Protein AF-A0A8J7XTF3-F1 (afdb_monomer_lite)

Sequence (438 aa):
MGKCSYTAWHELKCPEPTWKGSEEYCIFHDPSLEKDIELFKQKLIEKLSKKDYEFRGYYFPKEVDFSYRGFEEDANFSEATFQNAEFEGATFQNANFNRATFQDANFSEATFQNASFSRATFQDAKFWKATFKNARFGEATFQNASFSRATFQEYATFWKATFQEYASFSRATFQEYANFSEATFQNAEFEGATFQNAEFEGATFQDANFNRATFQDANFMKATFQDANFEGATFQKYTYFWKATFQDANFNRATFQDADFMKATFQDADFMKATFQDANFNRATFQDADFREAVTERNLEFTPNQINKLDLRYAQFLFKGHITTDLTEARFHRADLENVAFTDCMWPEKIYEEIHMDDEGLTFKELETIYRNLKQSMQRHGDYSKAGDFYYREIECRKKAMREKRFSLNWFKSFGHSLLKYTCGYGENLKELLFHLF

Radius of gyration: 33.87 Å; chains: 1; bounding box: 78×68×103 Å

Structure (mmCIF, N/CA/C/O backbone):
data_AF-A0A8J7XTF3-F1
#
_entry.id   AF-A0A8J7XTF3-F1
#
loop_
_atom_site.group_PDB
_atom_site.id
_atom_site.type_symbol
_atom_site.label_atom_id
_atom_site.label_alt_id
_atom_site.label_comp_id
_atom_site.label_asym_id
_atom_site.label_entity_id
_atom_site.label_seq_id
_atom_site.pdbx_PDB_ins_code
_atom_site.Cartn_x
_atom_site.Cartn_y
_atom_site.Cartn_z
_atom_site.occupancy
_atom_site.B_iso_or_equiv
_atom_site.auth_seq_id
_atom_site.auth_comp_id
_atom_site.auth_asym_id
_atom_site.auth_atom_id
_atom_site.pdbx_PDB_model_num
ATOM 1 N N . MET A 1 1 ? -16.968 4.050 48.714 1.00 73.31 1 MET A N 1
ATOM 2 C CA . MET A 1 1 ? -16.475 4.104 47.324 1.00 73.31 1 MET A CA 1
ATOM 3 C C . MET A 1 1 ? -16.155 5.553 47.014 1.00 73.31 1 MET A C 1
ATOM 5 O O . MET A 1 1 ? -16.968 6.410 47.352 1.00 73.31 1 MET A O 1
ATOM 9 N N . GLY A 1 2 ? -14.953 5.818 46.502 1.00 86.38 2 GLY A N 1
ATOM 10 C CA . GLY A 1 2 ? -14.508 7.152 46.092 1.00 86.38 2 GLY A CA 1
ATOM 11 C C . GLY A 1 2 ? -15.029 7.514 44.700 1.00 86.38 2 GLY A C 1
ATOM 12 O O . GLY A 1 2 ? -15.904 6.829 44.169 1.00 86.38 2 GLY A O 1
ATOM 13 N N . LYS A 1 3 ? -14.482 8.574 44.094 1.00 88.69 3 LYS A N 1
ATOM 14 C CA . LYS A 1 3 ? -14.683 8.887 42.668 1.00 88.69 3 LYS A CA 1
ATOM 15 C C . LYS A 1 3 ? -13.530 8.318 41.853 1.00 88.69 3 LYS A C 1
ATOM 17 O O . LYS A 1 3 ? -12.399 8.368 42.322 1.00 88.69 3 LYS A O 1
ATOM 22 N N . CYS A 1 4 ? -13.818 7.824 40.654 1.00 91.75 4 CYS A N 1
ATOM 23 C CA . CYS A 1 4 ? -12.784 7.349 39.746 1.00 91.75 4 CYS A CA 1
ATOM 24 C C . CYS A 1 4 ? -11.791 8.466 39.372 1.00 91.75 4 CYS A C 1
ATOM 26 O O . CYS A 1 4 ? -12.189 9.581 39.028 1.00 91.75 4 CYS A O 1
ATOM 28 N N . SER A 1 5 ? -10.499 8.141 39.425 1.00 89.56 5 SER A N 1
ATOM 29 C CA . SER A 1 5 ? -9.380 9.036 39.123 1.00 89.56 5 SER A CA 1
ATOM 30 C C . SER A 1 5 ? -9.046 9.139 37.633 1.00 89.56 5 SER A C 1
ATOM 32 O O . SER A 1 5 ? -8.221 9.975 37.273 1.00 89.56 5 SER A O 1
ATOM 34 N N . TYR A 1 6 ? -9.670 8.337 36.757 1.00 90.06 6 TYR A N 1
ATOM 35 C CA . TYR A 1 6 ? -9.429 8.417 35.315 1.00 90.06 6 TYR A CA 1
ATOM 36 C C . TYR A 1 6 ? -9.775 9.809 34.770 1.00 90.06 6 TYR A C 1
ATOM 38 O O . TYR A 1 6 ? -10.885 10.324 34.961 1.00 90.06 6 TYR A O 1
ATOM 46 N N . THR A 1 7 ? -8.809 10.386 34.058 1.00 84.88 7 THR A N 1
ATOM 47 C CA . THR A 1 7 ? -8.912 11.652 33.334 1.00 84.88 7 THR A CA 1
ATOM 48 C C . THR A 1 7 ? -8.526 11.424 31.883 1.00 84.88 7 THR A C 1
ATOM 50 O O . THR A 1 7 ? -7.383 11.069 31.600 1.00 84.88 7 THR A O 1
ATOM 53 N N . ALA A 1 8 ? -9.465 11.664 30.970 1.00 78.44 8 ALA A N 1
ATOM 54 C CA . ALA A 1 8 ? -9.191 11.619 29.536 1.00 78.44 8 ALA A CA 1
ATOM 55 C C . ALA A 1 8 ? -8.220 12.737 29.112 1.00 78.44 8 ALA A C 1
ATOM 57 O O . ALA A 1 8 ? -8.025 13.709 29.848 1.00 78.44 8 ALA A O 1
ATOM 58 N N . TRP A 1 9 ? -7.712 12.683 27.876 1.00 63.56 9 TRP A N 1
ATOM 59 C CA . TRP A 1 9 ? -6.817 13.699 27.286 1.00 63.56 9 TRP A CA 1
ATOM 60 C C . TRP A 1 9 ? -7.361 15.151 27.241 1.00 63.56 9 TRP A C 1
ATOM 62 O O . TRP A 1 9 ? -6.646 16.064 26.836 1.00 63.56 9 TRP A O 1
ATOM 72 N N . HIS A 1 10 ? -8.598 15.386 27.693 1.00 62.75 10 HIS A N 1
ATOM 73 C CA . HIS A 1 10 ? -9.236 16.701 27.843 1.00 62.75 10 HIS A CA 1
ATOM 74 C C . HIS A 1 10 ? -9.825 16.938 29.252 1.00 62.75 10 HIS A C 1
ATOM 76 O O . HIS A 1 10 ? -10.819 17.642 29.398 1.00 62.75 10 HIS A O 1
ATOM 82 N N . GLU A 1 11 ? -9.244 16.316 30.284 1.00 65.62 11 GLU A N 1
ATOM 83 C CA . GLU A 1 11 ? -9.557 16.518 31.716 1.00 65.62 11 GLU A CA 1
ATOM 84 C C . GLU A 1 11 ? -11.001 16.199 32.158 1.00 65.62 11 GLU A C 1
ATOM 86 O O . GLU A 1 11 ? -11.397 16.484 33.292 1.00 65.62 11 GLU A O 1
ATOM 91 N N . LEU A 1 12 ? -11.795 15.538 31.313 1.00 75.56 12 LEU A N 1
ATOM 92 C CA . LEU A 1 12 ? -13.081 14.978 31.725 1.00 75.56 12 LEU A CA 1
ATOM 93 C C . LEU A 1 12 ? -12.839 13.848 32.729 1.00 75.56 12 LEU A C 1
ATOM 95 O O . LEU A 1 12 ? -12.265 12.811 32.389 1.00 75.56 12 LEU A O 1
ATOM 99 N N . LYS A 1 13 ? -13.283 14.068 33.969 1.00 83.62 13 LYS A N 1
ATOM 100 C CA . LYS A 1 13 ? -13.243 13.062 35.032 1.00 83.62 13 LYS A CA 1
ATOM 101 C C . LYS A 1 13 ? -14.378 12.067 34.863 1.00 83.62 13 LYS A C 1
ATOM 103 O O . LYS A 1 13 ? -15.524 12.460 34.636 1.00 83.62 13 LYS A O 1
ATOM 108 N N . CYS A 1 14 ? -14.063 10.791 35.043 1.00 88.25 14 CYS A N 1
ATOM 109 C CA . CYS A 1 14 ? -15.067 9.740 35.088 1.00 88.25 14 CYS A CA 1
ATOM 110 C C . CYS A 1 14 ? -16.080 10.006 36.228 1.00 88.25 14 CYS A C 1
ATOM 112 O O . CYS A 1 14 ? -15.668 10.233 37.371 1.00 88.25 14 CYS A O 1
ATOM 114 N N . PRO A 1 15 ? -17.400 10.000 35.954 1.00 87.19 15 PRO A N 1
ATOM 115 C CA . PRO A 1 15 ? -18.416 10.241 36.978 1.00 87.19 15 PRO A CA 1
ATOM 116 C C . PRO A 1 15 ? -18.671 9.013 37.865 1.00 87.19 15 PRO A C 1
ATOM 118 O O . PRO A 1 15 ? -19.318 9.139 38.906 1.00 87.19 15 PRO A O 1
ATOM 121 N N . GLU A 1 16 ? -18.181 7.839 37.461 1.00 89.88 16 GLU A N 1
ATOM 122 C CA . GLU A 1 16 ? -18.457 6.575 38.134 1.00 89.88 16 GLU A CA 1
ATOM 123 C C . GLU A 1 16 ? -17.754 6.480 39.498 1.00 89.88 16 GLU A C 1
ATOM 125 O O . GLU A 1 16 ? -16.602 6.912 39.658 1.00 89.88 16 GLU A O 1
ATOM 130 N N . PRO A 1 17 ? -18.417 5.877 40.500 1.00 92.00 17 PRO A N 1
ATOM 131 C CA . PRO A 1 17 ? -17.772 5.567 41.762 1.00 92.00 17 PRO A CA 1
ATOM 132 C C . PRO A 1 17 ? -16.698 4.492 41.570 1.00 92.00 17 PRO A C 1
ATOM 134 O O . PRO A 1 17 ? -16.778 3.643 40.675 1.00 92.00 17 PRO A O 1
ATOM 137 N N . THR A 1 18 ? -15.710 4.491 42.461 1.00 94.00 18 THR A N 1
ATOM 138 C CA . THR A 1 18 ? -14.731 3.404 42.519 1.00 94.00 18 THR A CA 1
ATOM 139 C C . THR A 1 18 ? -15.409 2.081 42.886 1.00 94.00 18 THR A C 1
ATOM 141 O O . THR A 1 18 ? -16.500 2.073 43.463 1.00 94.00 18 THR A O 1
ATOM 144 N N . TRP A 1 19 ? -14.803 0.947 42.540 1.00 92.62 19 TRP A N 1
ATOM 145 C CA . TRP A 1 19 ? -15.372 -0.376 42.832 1.00 92.62 19 TRP A CA 1
ATOM 146 C C . TRP A 1 19 ? -14.698 -1.024 44.050 1.00 92.62 19 TRP A C 1
ATOM 148 O O . TRP A 1 19 ? -13.741 -0.497 44.600 1.00 92.62 19 TRP A O 1
ATOM 158 N N . LYS A 1 20 ? -15.221 -2.153 44.545 1.00 90.38 20 LYS A N 1
ATOM 159 C CA . LYS A 1 20 ? -14.767 -2.734 45.825 1.00 90.38 20 LYS A CA 1
ATOM 160 C C . LYS A 1 20 ? -13.274 -3.108 45.834 1.00 90.38 20 LYS A C 1
ATOM 162 O O . LYS A 1 20 ? -12.668 -3.059 46.897 1.00 90.38 20 LYS A O 1
ATOM 167 N N . GLY A 1 21 ? -12.709 -3.479 44.686 1.00 88.12 21 GLY A N 1
ATOM 168 C CA . GLY A 1 21 ? -11.302 -3.862 44.553 1.00 88.12 21 GLY A CA 1
ATOM 169 C C . GLY A 1 21 ? -10.349 -2.726 44.181 1.00 88.12 21 GLY A C 1
ATOM 170 O O . GLY A 1 21 ? -9.167 -2.995 44.015 1.00 88.12 21 GLY A O 1
ATOM 171 N N . SER A 1 22 ? -10.819 -1.477 44.071 1.00 91.25 22 SER A N 1
ATOM 172 C CA . SER A 1 22 ? -9.952 -0.327 43.787 1.00 91.25 22 SER A CA 1
ATOM 173 C C . SER A 1 22 ? -10.441 0.940 44.481 1.00 91.25 22 SER A C 1
ATOM 175 O O . SER A 1 22 ? -11.605 1.326 44.381 1.00 91.25 22 SER A O 1
ATOM 177 N N . GLU A 1 23 ? -9.540 1.628 45.180 1.00 91.12 23 GLU A N 1
ATOM 178 C CA . GLU A 1 23 ? -9.819 2.948 45.760 1.00 91.12 23 GLU A CA 1
ATOM 179 C C . GLU A 1 23 ? -9.608 4.092 44.759 1.00 91.12 23 GLU A C 1
ATOM 181 O O . GLU A 1 23 ? -9.991 5.226 45.042 1.00 91.12 23 GLU A O 1
ATOM 186 N N . GLU A 1 24 ? -9.041 3.796 43.587 1.00 93.00 24 GLU A N 1
ATOM 187 C CA . GLU A 1 24 ? -8.638 4.789 42.591 1.00 93.00 24 GLU A CA 1
ATOM 188 C C . GLU A 1 24 ? -9.520 4.750 41.336 1.00 93.00 24 GLU A C 1
ATOM 190 O O . GLU A 1 24 ? -9.915 5.795 40.821 1.00 93.00 24 GLU A O 1
ATOM 195 N N . TYR A 1 25 ? -9.899 3.566 40.853 1.00 94.62 25 TYR A N 1
ATOM 196 C CA . TYR A 1 25 ? -10.612 3.415 39.582 1.00 94.62 25 TYR A CA 1
ATOM 197 C C . TYR A 1 25 ? -12.029 2.863 39.764 1.00 94.62 25 TYR A C 1
ATOM 199 O O . TYR A 1 25 ? -12.331 2.158 40.729 1.00 94.62 25 TYR A O 1
ATOM 207 N N . CYS A 1 26 ? -12.934 3.191 38.835 1.00 94.94 26 CYS A N 1
ATOM 208 C CA . CYS A 1 26 ? -14.165 2.420 38.658 1.00 94.94 26 CYS A CA 1
ATOM 209 C C . CYS A 1 26 ? -13.839 1.103 37.939 1.00 94.94 26 CYS A C 1
ATOM 211 O O . CYS A 1 26 ? -12.748 0.940 37.398 1.00 94.94 26 CYS A O 1
ATOM 213 N N . ILE A 1 27 ? -14.790 0.166 37.905 1.00 95.69 27 ILE A N 1
ATOM 214 C CA . ILE A 1 27 ? -14.543 -1.167 37.330 1.00 95.69 27 ILE A CA 1
ATOM 215 C C . ILE A 1 27 ? -14.106 -1.124 35.853 1.00 95.69 27 ILE A C 1
ATOM 217 O O . ILE A 1 27 ? -13.386 -2.007 35.402 1.00 95.69 27 ILE A O 1
ATOM 221 N N . PHE A 1 28 ? -14.513 -0.093 35.105 1.00 95.56 28 PHE A N 1
ATOM 222 C CA . PHE A 1 28 ? -14.189 0.053 33.686 1.00 95.56 28 PHE A CA 1
ATOM 223 C C . PHE A 1 28 ? -12.794 0.631 33.426 1.00 95.56 28 PHE A C 1
ATOM 225 O O . PHE A 1 28 ? -12.149 0.254 32.453 1.00 95.56 28 PHE A O 1
ATOM 232 N N . HIS A 1 29 ? -12.324 1.530 34.292 1.00 95.81 29 HIS A N 1
ATOM 233 C CA . HIS A 1 29 ? -11.038 2.220 34.144 1.00 95.81 29 HIS A CA 1
ATOM 234 C C . HIS A 1 29 ? -9.892 1.542 34.895 1.00 95.81 29 HIS A C 1
ATOM 236 O O . HIS A 1 29 ? -8.767 2.022 34.830 1.00 95.81 29 HIS A O 1
ATOM 242 N N . ASP A 1 30 ? -10.167 0.452 35.609 1.00 94.56 30 ASP A N 1
ATOM 243 C CA . ASP A 1 30 ? -9.150 -0.285 36.350 1.00 94.56 30 ASP A CA 1
ATOM 244 C C . ASP A 1 30 ? -8.276 -1.143 35.405 1.00 94.56 30 ASP A C 1
ATOM 246 O O . ASP A 1 30 ? -8.800 -2.067 34.756 1.00 94.56 30 ASP A O 1
ATOM 250 N N . PRO A 1 31 ? -6.956 -0.875 35.322 1.00 92.44 31 PRO A N 1
ATOM 251 C CA . PRO A 1 31 ? -6.030 -1.650 34.499 1.00 92.44 31 PRO A CA 1
ATOM 252 C C . PRO A 1 31 ? -5.643 -3.001 35.122 1.00 92.44 31 PRO A C 1
ATOM 254 O O . PRO A 1 31 ? -4.958 -3.790 34.472 1.00 92.44 31 PRO A O 1
ATOM 257 N N . SER A 1 32 ? -6.043 -3.284 36.367 1.00 89.75 32 SER A N 1
ATOM 258 C CA . SER A 1 32 ? -5.694 -4.521 37.066 1.00 89.75 32 SER A CA 1
ATOM 259 C C . SER A 1 32 ? -6.184 -5.770 36.327 1.00 89.75 32 SER A C 1
ATOM 261 O O . SER A 1 32 ? -7.345 -5.864 35.914 1.00 89.75 32 SER A O 1
ATOM 263 N N . LEU A 1 33 ? -5.304 -6.773 36.238 1.00 82.31 33 LEU A N 1
ATOM 264 C CA . LEU A 1 33 ? -5.635 -8.110 35.732 1.00 82.31 33 LEU A CA 1
ATOM 265 C C . LEU A 1 33 ? -6.562 -8.886 36.685 1.00 82.31 33 LEU A C 1
ATOM 267 O O . LEU A 1 33 ? -7.198 -9.845 36.260 1.00 82.31 33 LEU A O 1
ATOM 271 N N . GLU A 1 34 ? -6.656 -8.472 37.951 1.00 82.06 34 GLU A N 1
ATOM 272 C CA . GLU A 1 34 ? -7.465 -9.123 38.992 1.00 82.06 34 GLU A CA 1
ATOM 273 C C . GLU A 1 34 ? -8.835 -8.456 39.197 1.00 82.06 34 GLU A C 1
ATOM 275 O O . GLU A 1 34 ? -9.538 -8.752 40.167 1.00 82.06 34 GLU A O 1
ATOM 280 N N . LYS A 1 35 ? -9.236 -7.528 38.315 1.00 90.69 35 LYS A N 1
ATOM 281 C CA . LYS A 1 35 ? -10.550 -6.886 38.434 1.00 90.69 35 LYS A CA 1
ATOM 282 C C . LYS A 1 35 ? -11.689 -7.897 38.313 1.00 90.69 35 LYS A C 1
ATOM 284 O O . LYS A 1 35 ? -11.574 -8.914 37.635 1.00 90.69 35 LYS A O 1
ATOM 289 N N . ASP A 1 36 ? -12.819 -7.585 38.939 1.00 93.19 36 ASP A N 1
ATOM 290 C CA . ASP A 1 36 ? -14.013 -8.432 38.906 1.00 93.19 36 ASP A CA 1
ATOM 291 C C . ASP A 1 36 ? -14.625 -8.476 37.491 1.00 93.19 36 ASP A C 1
ATOM 293 O O . ASP A 1 36 ? -15.364 -7.579 37.074 1.00 93.19 36 ASP A O 1
ATOM 297 N N . ILE A 1 37 ? -14.273 -9.523 36.736 1.00 92.12 37 ILE A N 1
ATOM 298 C CA . ILE A 1 37 ? -14.680 -9.718 35.338 1.00 92.12 37 ILE A CA 1
ATOM 299 C C . ILE A 1 37 ? -16.198 -9.889 35.221 1.00 92.12 37 ILE A C 1
ATOM 301 O O . ILE A 1 37 ? -16.796 -9.365 34.281 1.00 92.12 37 ILE A O 1
ATOM 305 N N . GLU A 1 38 ? -16.836 -10.578 36.167 1.00 93.19 38 GLU A N 1
ATOM 306 C CA . GLU A 1 38 ? -18.283 -10.809 36.131 1.00 93.19 38 GLU A CA 1
ATOM 307 C C . GLU A 1 38 ? -19.045 -9.507 36.386 1.00 93.19 38 GLU A C 1
ATOM 309 O O . GLU A 1 38 ? -19.972 -9.174 35.643 1.00 93.19 38 GLU A O 1
ATOM 314 N N . LEU A 1 39 ? -18.593 -8.700 37.353 1.00 93.94 39 LEU A N 1
ATOM 315 C CA . LEU A 1 39 ? -19.140 -7.363 37.574 1.00 93.94 39 LEU A CA 1
ATOM 316 C C . LEU A 1 39 ? -18.933 -6.452 36.355 1.00 93.94 39 LEU A C 1
ATOM 318 O O . LEU A 1 39 ? -19.847 -5.713 35.980 1.00 93.94 39 LEU A O 1
ATOM 322 N N . PHE A 1 40 ? -17.752 -6.497 35.728 1.00 95.00 40 PHE A N 1
ATOM 323 C CA . PHE A 1 40 ? -17.477 -5.750 34.499 1.00 95.00 40 PHE A CA 1
ATOM 324 C C . PHE A 1 40 ? -18.459 -6.145 33.390 1.00 95.00 40 PHE A C 1
ATOM 326 O O . PHE A 1 40 ? -19.111 -5.275 32.811 1.00 95.00 40 PHE A O 1
ATOM 333 N N . LYS A 1 41 ? -18.601 -7.451 33.116 1.00 94.12 41 LYS A N 1
ATOM 334 C CA . LYS A 1 41 ? -19.490 -7.986 32.074 1.00 94.12 41 LYS A CA 1
ATOM 335 C C . LYS A 1 41 ? -20.946 -7.621 32.339 1.00 94.12 41 LYS A C 1
ATOM 337 O O . LYS A 1 41 ? -21.623 -7.154 31.425 1.00 94.12 41 LYS A O 1
ATOM 342 N N . GLN A 1 42 ? -21.412 -7.754 33.582 1.00 95.06 42 GLN A N 1
ATOM 343 C CA . GLN A 1 42 ? -22.767 -7.363 33.965 1.00 95.06 42 GLN A CA 1
ATOM 344 C C . GLN A 1 42 ? -23.025 -5.882 33.657 1.00 95.06 42 GLN A C 1
ATOM 346 O O . GLN A 1 42 ? -23.990 -5.552 32.966 1.00 95.06 42 GLN A O 1
ATOM 351 N N . LYS A 1 43 ? -22.144 -4.981 34.111 1.00 95.62 43 LYS A N 1
ATOM 352 C CA . LYS A 1 43 ? -22.309 -3.543 33.857 1.00 95.62 43 LYS A CA 1
ATOM 353 C C . LYS A 1 43 ? -22.159 -3.179 32.379 1.00 95.62 43 LYS A C 1
ATOM 355 O O . LYS A 1 43 ? -22.833 -2.264 31.908 1.00 95.62 43 LYS A O 1
ATOM 360 N N . LEU A 1 44 ? -21.302 -3.884 31.639 1.00 95.62 44 LEU A N 1
ATOM 361 C CA . LEU A 1 44 ? -21.171 -3.710 30.195 1.00 95.62 44 LEU A CA 1
ATOM 362 C C . LEU A 1 44 ? -22.487 -4.062 29.484 1.00 95.62 44 LEU A C 1
ATOM 364 O O . LEU A 1 44 ? -22.957 -3.276 28.666 1.00 95.62 44 LEU A O 1
ATOM 368 N N . ILE A 1 45 ? -23.120 -5.188 29.832 1.00 95.56 45 ILE A N 1
ATOM 369 C CA . ILE A 1 45 ? -24.430 -5.584 29.288 1.00 95.56 45 ILE A CA 1
ATOM 370 C C . ILE A 1 45 ? -25.490 -4.518 29.590 1.00 95.56 45 ILE A C 1
ATOM 372 O O . ILE A 1 45 ? -26.266 -4.157 28.705 1.00 95.56 45 ILE A O 1
ATOM 376 N N . GLU A 1 46 ? -25.502 -3.964 30.805 1.00 95.75 46 GLU A N 1
ATOM 377 C CA . GLU A 1 46 ? -26.424 -2.883 31.170 1.00 95.75 46 GLU A CA 1
ATOM 378 C C . GLU A 1 46 ? -26.227 -1.634 30.298 1.00 95.75 46 GLU A C 1
ATOM 380 O O . GLU A 1 46 ? -27.216 -1.094 29.794 1.00 95.75 46 GLU A O 1
ATOM 385 N N . LYS A 1 47 ? -24.981 -1.192 30.066 1.00 95.12 47 LYS A N 1
ATOM 386 C CA . LYS A 1 47 ? -24.684 -0.068 29.157 1.00 95.12 47 LYS A CA 1
ATOM 387 C C . LYS A 1 47 ? -25.140 -0.364 27.727 1.00 95.12 47 LYS A C 1
ATOM 389 O O . LYS A 1 47 ? -25.873 0.428 27.137 1.00 95.12 47 LYS A O 1
ATOM 394 N N . LEU A 1 48 ? -24.792 -1.539 27.205 1.00 94.75 48 LEU A N 1
ATOM 395 C CA . LEU A 1 48 ? -25.162 -1.966 25.854 1.00 94.75 48 LEU A CA 1
ATOM 396 C C . LEU A 1 48 ? -26.684 -2.028 25.658 1.00 94.75 48 LEU A C 1
ATOM 398 O O . LEU A 1 48 ? -27.181 -1.586 24.626 1.00 94.75 48 LEU A O 1
ATOM 402 N N . SER A 1 49 ? -27.434 -2.507 26.657 1.00 94.62 49 SER A N 1
ATOM 403 C CA . SER A 1 49 ? -28.905 -2.556 26.615 1.00 94.62 49 SER A CA 1
ATOM 404 C C . SER A 1 49 ? -29.558 -1.172 26.532 1.00 94.62 49 SER A C 1
ATOM 406 O O . SER A 1 49 ? -30.663 -1.034 26.012 1.00 94.62 49 SER A O 1
ATOM 408 N N . LYS A 1 50 ? -28.858 -0.141 27.019 1.00 95.25 50 LYS A N 1
ATOM 409 C CA . LYS A 1 50 ? -29.284 1.263 26.993 1.00 95.25 50 LYS A CA 1
ATOM 410 C C . LYS A 1 50 ? -28.750 2.025 25.778 1.00 95.25 50 LYS A C 1
ATOM 412 O O . LYS A 1 50 ? -28.976 3.227 25.706 1.00 95.25 50 LYS A O 1
ATOM 417 N N . LYS A 1 51 ? -28.041 1.349 24.862 1.00 94.44 51 LYS A N 1
ATOM 418 C CA . LYS A 1 51 ? -27.287 1.967 23.757 1.00 94.44 51 LYS A CA 1
ATOM 419 C C . LYS A 1 51 ? -26.282 3.034 24.226 1.00 94.44 51 LYS A C 1
ATOM 421 O O . LYS A 1 51 ? -25.972 3.975 23.511 1.00 94.44 51 LYS A O 1
ATOM 426 N N . ASP A 1 52 ? -25.757 2.888 25.441 1.00 94.88 52 ASP A N 1
ATOM 427 C CA . ASP A 1 52 ? -24.722 3.773 25.973 1.00 94.88 52 ASP A CA 1
ATOM 428 C C . ASP A 1 52 ? -23.345 3.265 25.525 1.00 94.88 52 ASP A C 1
ATOM 430 O O . ASP A 1 52 ? -22.782 2.340 26.123 1.00 94.88 52 ASP A O 1
ATOM 434 N N . TYR A 1 53 ? -22.834 3.857 24.443 1.00 95.81 53 TYR A N 1
ATOM 435 C CA . TYR A 1 53 ? -21.579 3.469 23.797 1.00 95.81 53 TYR A CA 1
ATOM 436 C C . TYR A 1 53 ? -20.381 4.362 24.159 1.00 95.81 53 TYR A C 1
ATOM 438 O O . TYR A 1 53 ? -19.423 4.461 23.394 1.00 95.81 53 TYR A O 1
ATOM 446 N N . GLU A 1 54 ? -20.406 5.014 25.325 1.00 94.81 54 GLU A N 1
ATOM 447 C CA . GLU A 1 54 ? -19.249 5.745 25.855 1.00 94.81 54 GLU A CA 1
ATOM 448 C C . GLU A 1 54 ? -18.348 4.797 26.667 1.00 94.81 54 GLU A C 1
ATOM 450 O O . GLU A 1 54 ? -18.630 4.469 27.826 1.00 94.81 54 GLU A O 1
ATOM 455 N N . PHE A 1 55 ? -17.266 4.350 26.024 1.00 95.81 55 PHE A N 1
ATOM 456 C CA . PHE A 1 55 ? -16.271 3.390 26.515 1.00 95.81 55 PHE A CA 1
ATOM 457 C C . PHE A 1 55 ? -14.855 3.983 26.589 1.00 95.81 55 PHE A C 1
ATOM 459 O O . PHE A 1 55 ? -13.863 3.250 26.618 1.00 95.81 55 PHE A O 1
ATOM 466 N N . ARG A 1 56 ? -14.723 5.311 26.600 1.00 95.31 56 ARG A N 1
ATOM 467 C CA . ARG A 1 56 ? -13.420 5.976 26.596 1.00 95.31 56 ARG A CA 1
ATOM 468 C C . ARG A 1 56 ? -12.547 5.572 27.774 1.00 95.31 56 ARG A C 1
ATOM 470 O O . ARG A 1 56 ? -12.968 5.648 28.932 1.00 95.31 56 ARG A O 1
ATOM 477 N N . GLY A 1 57 ? -11.309 5.195 27.465 1.00 95.31 57 GLY A N 1
ATOM 478 C CA . GLY A 1 57 ? -10.307 4.796 28.451 1.00 95.31 57 GLY A CA 1
ATOM 479 C C . GLY A 1 57 ? -10.575 3.452 29.118 1.00 95.31 57 GLY A C 1
ATOM 480 O O . GLY A 1 57 ? -9.893 3.116 30.084 1.00 95.31 57 GLY A O 1
ATOM 481 N N . TYR A 1 58 ? -11.590 2.702 28.677 1.00 96.00 58 TYR A N 1
ATOM 482 C CA . TYR A 1 58 ? -11.937 1.444 29.324 1.00 96.00 58 TYR A CA 1
ATOM 483 C C . TYR A 1 58 ? -10.801 0.446 29.138 1.00 96.00 58 TYR A C 1
ATOM 485 O O . TYR A 1 58 ? -10.314 0.249 28.030 1.00 96.00 58 TYR A O 1
ATOM 493 N N . TYR A 1 59 ? -10.432 -0.238 30.212 1.00 96.44 59 TYR A N 1
ATOM 494 C CA . TYR A 1 59 ? -9.620 -1.440 30.130 1.00 96.44 59 TYR A CA 1
ATOM 495 C C . TYR A 1 59 ? -10.588 -2.611 30.023 1.00 96.44 59 TYR A C 1
ATOM 497 O O . TYR A 1 59 ? -11.247 -2.970 30.999 1.00 96.44 59 TYR A O 1
ATOM 505 N N . PHE A 1 60 ? -10.713 -3.210 28.847 1.00 95.44 60 PHE A N 1
ATOM 506 C CA . PHE A 1 60 ? -11.520 -4.408 28.676 1.00 95.44 60 PHE A CA 1
ATOM 507 C C . PHE A 1 60 ? -10.760 -5.627 29.218 1.00 95.44 60 PHE A C 1
ATOM 509 O O . PHE A 1 60 ? -9.556 -5.750 28.984 1.00 95.44 60 PHE A O 1
ATOM 516 N N . PRO A 1 61 ? -11.414 -6.515 29.992 1.00 91.56 61 PRO A N 1
ATOM 517 C CA . PRO A 1 61 ? -10.826 -7.802 30.337 1.00 91.56 61 PRO A CA 1
ATOM 518 C C . PRO A 1 61 ? -10.680 -8.661 29.074 1.00 91.56 61 PRO A C 1
ATOM 520 O O . PRO A 1 61 ? -11.258 -8.353 28.030 1.00 91.56 61 PRO A O 1
ATOM 523 N N . LYS A 1 62 ? -9.927 -9.755 29.192 1.00 87.25 62 LYS A N 1
ATOM 524 C CA . LYS A 1 62 ? -9.749 -10.714 28.099 1.00 87.25 62 LYS A CA 1
ATOM 525 C C . LYS A 1 62 ? -11.093 -11.247 27.596 1.00 87.25 62 LYS A C 1
ATOM 527 O O . LYS A 1 62 ? -12.005 -11.450 28.401 1.00 87.25 62 LYS A O 1
ATOM 532 N N . GLU A 1 63 ? -11.166 -11.515 26.292 1.00 84.19 63 GLU A N 1
ATOM 533 C CA . GLU A 1 63 ? -12.289 -12.221 25.652 1.00 84.19 63 GLU A CA 1
ATOM 534 C C . GLU A 1 63 ? -13.625 -11.471 25.787 1.00 84.19 63 GLU A C 1
ATOM 536 O O . GLU A 1 63 ? -14.673 -12.048 26.090 1.00 84.19 63 GLU A O 1
ATOM 541 N N . VAL A 1 64 ? -13.599 -10.148 25.599 1.00 92.75 64 VAL A N 1
ATOM 542 C CA . VAL A 1 64 ? -14.842 -9.385 25.446 1.00 92.75 64 VAL A CA 1
ATOM 543 C C . VAL A 1 64 ? -15.421 -9.618 24.050 1.00 92.75 64 VAL A C 1
ATOM 545 O O . VAL A 1 64 ? -14.717 -9.475 23.053 1.00 92.75 64 VAL A O 1
ATOM 548 N N . ASP A 1 65 ? -16.709 -9.955 23.993 1.00 95.69 65 ASP A N 1
ATOM 549 C CA . ASP A 1 65 ? -17.394 -10.309 22.751 1.00 95.69 65 ASP A CA 1
ATOM 550 C C . ASP A 1 65 ? -18.386 -9.220 22.299 1.00 95.69 65 ASP A C 1
ATOM 552 O O . ASP A 1 65 ? -19.390 -8.896 22.958 1.00 95.69 65 ASP A O 1
ATOM 556 N N . PHE A 1 66 ? -18.073 -8.643 21.145 1.00 97.12 66 PHE A N 1
ATOM 557 C CA . PHE A 1 66 ? -18.873 -7.698 20.376 1.00 97.12 66 PHE A CA 1
ATOM 558 C C . PHE A 1 66 ? -19.227 -8.244 18.986 1.00 97.12 66 PHE A C 1
ATOM 560 O O . PHE A 1 66 ? -19.710 -7.480 18.148 1.00 97.12 66 PHE A O 1
ATOM 567 N N . SER A 1 67 ? -19.014 -9.535 18.735 1.00 97.94 67 SER A N 1
ATOM 568 C CA . SER A 1 67 ? -19.233 -10.152 17.430 1.00 97.94 67 SER A CA 1
ATOM 569 C C . SER A 1 67 ? -20.675 -9.963 16.966 1.00 97.94 67 SER A C 1
ATOM 571 O O . SER A 1 67 ? -21.627 -10.077 17.744 1.00 97.94 67 SER A O 1
ATOM 573 N N . TYR A 1 68 ? -20.834 -9.635 15.686 1.00 97.88 68 TYR A N 1
ATOM 574 C CA . TYR A 1 68 ? -22.106 -9.398 15.002 1.00 97.88 68 TYR A CA 1
ATOM 575 C C . TYR A 1 68 ? -22.979 -8.308 15.643 1.00 97.88 68 TYR A C 1
ATOM 577 O O . TYR A 1 68 ? -24.166 -8.180 15.329 1.00 97.88 68 TYR A O 1
ATOM 585 N N . ARG A 1 69 ? -22.417 -7.494 16.548 1.00 96.94 69 ARG A N 1
ATOM 586 C CA . ARG A 1 69 ? -23.138 -6.394 17.181 1.00 96.94 69 ARG A CA 1
ATOM 587 C C . ARG A 1 69 ? -23.189 -5.190 16.249 1.00 96.94 69 ARG A C 1
ATOM 589 O O . ARG A 1 69 ? -22.172 -4.749 15.716 1.00 96.94 69 ARG A O 1
ATOM 596 N N . GLY A 1 70 ? -24.383 -4.616 16.125 1.00 97.25 70 GLY A N 1
ATOM 597 C CA . GLY A 1 70 ? -24.583 -3.327 15.479 1.00 97.25 70 GLY A CA 1
ATOM 598 C C . GLY A 1 70 ? -24.432 -2.165 16.455 1.00 97.25 70 GLY A C 1
ATOM 599 O O . GLY A 1 70 ? -25.207 -2.044 17.403 1.00 97.25 70 GLY A O 1
ATOM 600 N N . PHE A 1 71 ? -23.458 -1.298 16.198 1.00 96.50 71 PHE A N 1
ATOM 601 C CA . PHE A 1 71 ? -23.322 0.025 16.799 1.00 96.50 71 PHE A CA 1
ATOM 602 C C . PHE A 1 71 ? -23.897 1.056 15.825 1.00 96.50 71 PHE A C 1
ATOM 604 O O . PHE A 1 71 ? -23.194 1.604 14.975 1.00 96.50 71 PHE A O 1
ATOM 611 N N . GLU A 1 72 ? -25.217 1.236 15.909 1.00 90.81 72 GLU A N 1
ATOM 612 C CA . GLU A 1 72 ? -25.984 2.169 15.068 1.00 90.81 72 GLU A CA 1
ATOM 613 C C . GLU A 1 72 ? -25.769 3.638 15.465 1.00 90.81 72 GLU A C 1
ATOM 615 O O . GLU A 1 72 ? -25.963 4.529 14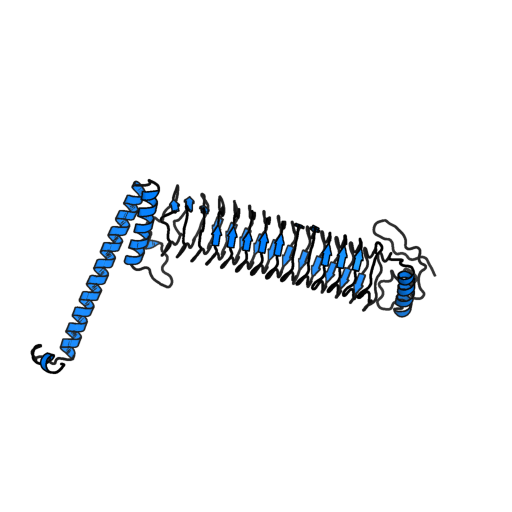.642 1.00 90.81 72 GLU A O 1
ATOM 620 N N . GLU A 1 73 ? -25.387 3.877 16.721 1.00 92.19 73 GLU A N 1
ATOM 621 C CA . GLU A 1 73 ? -25.046 5.195 17.261 1.00 92.19 73 GLU A CA 1
ATOM 622 C C . GLU A 1 73 ? -23.530 5.324 17.440 1.00 92.19 73 GLU A C 1
ATOM 624 O O . GLU A 1 73 ? -22.815 4.319 17.500 1.00 92.19 73 GLU A O 1
ATOM 629 N N . ASP A 1 74 ? -23.055 6.566 17.557 1.00 94.62 74 ASP A N 1
ATOM 630 C CA . ASP A 1 74 ? -21.638 6.891 17.700 1.00 94.62 74 ASP A CA 1
ATOM 631 C C . ASP A 1 74 ? -21.035 6.171 18.919 1.00 94.62 74 ASP A C 1
ATOM 633 O O . ASP A 1 74 ? -21.325 6.491 20.075 1.00 94.62 74 ASP A O 1
ATOM 637 N N . ALA A 1 75 ? -20.172 5.189 18.657 1.00 97.00 75 ALA A N 1
ATOM 638 C CA . ALA A 1 75 ? -19.497 4.431 19.699 1.00 97.00 75 ALA A CA 1
ATOM 639 C C . ALA A 1 75 ? -18.110 5.005 19.981 1.00 97.00 75 ALA A C 1
ATOM 641 O O . ALA A 1 75 ? -17.256 5.077 19.094 1.00 97.00 75 ALA A O 1
ATOM 642 N N . ASN A 1 76 ? -17.865 5.398 21.228 1.00 97.25 76 ASN A N 1
ATOM 643 C CA . ASN A 1 76 ? -16.608 5.996 21.636 1.00 97.25 76 ASN A CA 1
ATOM 644 C C . ASN A 1 76 ? -15.751 5.020 22.442 1.00 97.25 76 ASN A C 1
ATOM 646 O O . ASN A 1 76 ? -15.921 4.862 23.645 1.00 97.25 76 ASN A O 1
ATOM 650 N N . PHE A 1 77 ? -14.777 4.421 21.775 1.00 98.00 77 PHE A N 1
ATOM 651 C CA . PHE A 1 77 ? -13.748 3.554 22.338 1.00 98.00 77 PHE A CA 1
ATOM 652 C C . PHE A 1 77 ? -12.381 4.249 22.424 1.00 98.00 77 PHE A C 1
ATOM 654 O O . PHE A 1 77 ? -11.354 3.580 22.539 1.00 98.00 77 PHE A O 1
ATOM 661 N N . SER A 1 78 ? -12.320 5.582 22.331 1.00 97.75 78 SER A N 1
ATOM 662 C CA . SER A 1 78 ? -11.036 6.284 22.336 1.00 97.75 78 SER A CA 1
ATOM 663 C C . SER A 1 78 ? -10.259 5.997 23.618 1.00 97.75 78 SER A C 1
ATOM 665 O O . SER A 1 78 ? -10.850 5.993 24.696 1.00 97.75 78 SER A O 1
ATOM 667 N N . GLU A 1 79 ? -8.947 5.797 23.520 1.00 96.75 79 GLU A N 1
ATOM 668 C CA . GLU A 1 79 ? -8.067 5.461 24.654 1.00 96.75 79 GLU A CA 1
ATOM 669 C C . GLU A 1 79 ? -8.392 4.122 25.352 1.00 96.75 79 GLU A C 1
ATOM 671 O O . GLU A 1 79 ? -7.786 3.805 26.373 1.00 96.75 79 GLU A O 1
ATOM 676 N N . ALA A 1 80 ? -9.341 3.328 24.844 1.00 97.62 80 ALA A N 1
ATOM 677 C CA . ALA A 1 80 ? -9.652 2.029 25.426 1.00 97.62 80 ALA A CA 1
ATOM 678 C C . ALA A 1 80 ? -8.537 1.010 25.147 1.00 97.62 80 ALA A C 1
ATOM 680 O O . ALA A 1 80 ? -7.864 1.060 24.119 1.00 97.62 80 ALA A O 1
ATOM 681 N N . THR A 1 81 ? -8.357 0.065 26.063 1.00 97.81 81 THR A N 1
ATOM 682 C CA . THR A 1 81 ? -7.406 -1.042 25.946 1.00 97.81 81 THR A CA 1
ATOM 683 C C . THR A 1 81 ? -8.161 -2.356 25.839 1.00 97.81 81 THR A C 1
ATOM 685 O O . THR A 1 81 ? -9.018 -2.651 26.672 1.00 97.81 81 THR A O 1
ATOM 688 N N . PHE A 1 82 ? -7.814 -3.159 24.840 1.00 97.25 82 PHE A N 1
ATOM 689 C CA . PHE A 1 82 ? -8.421 -4.449 24.547 1.00 97.25 82 PHE A CA 1
ATOM 690 C C . PHE A 1 82 ? -7.368 -5.552 24.523 1.00 97.25 82 PHE A C 1
ATOM 692 O O . PHE A 1 82 ? -6.293 -5.380 23.950 1.00 97.25 82 PHE A O 1
ATOM 699 N N . GLN A 1 83 ? -7.719 -6.702 25.094 1.00 93.69 83 GLN A N 1
ATOM 700 C CA . GLN A 1 83 ? -6.961 -7.946 24.981 1.00 93.69 83 GLN A CA 1
ATOM 701 C C . GLN A 1 83 ? -7.909 -9.043 24.501 1.00 93.69 83 GLN A C 1
ATOM 703 O O . GLN A 1 83 ? -8.929 -9.281 25.149 1.00 93.69 83 GLN A O 1
ATOM 708 N N . ASN A 1 84 ? -7.585 -9.707 23.392 1.00 94.62 84 ASN A N 1
ATOM 709 C CA . ASN A 1 84 ? -8.391 -10.781 22.802 1.00 94.62 84 ASN A CA 1
ATOM 710 C C . ASN A 1 84 ? -9.858 -10.361 22.590 1.00 94.62 84 ASN A C 1
ATOM 712 O O . ASN A 1 84 ? -10.776 -11.072 22.995 1.00 94.62 84 ASN A O 1
ATOM 716 N N . ALA A 1 85 ? -10.095 -9.150 22.083 1.00 96.19 85 ALA A N 1
ATOM 717 C CA . ALA A 1 85 ? -11.453 -8.662 21.867 1.00 96.19 85 ALA A CA 1
ATOM 718 C C . ALA A 1 85 ? -12.006 -9.165 20.531 1.00 96.19 85 ALA A C 1
ATOM 720 O O . ALA A 1 85 ? -11.360 -9.016 19.492 1.00 96.19 85 ALA A O 1
ATOM 721 N N . GLU A 1 86 ? -13.219 -9.709 20.564 1.00 98.19 86 GLU A N 1
ATOM 722 C CA . GLU A 1 86 ? -13.913 -10.229 19.391 1.00 98.19 86 GLU A CA 1
ATOM 723 C C . GLU A 1 86 ? -14.896 -9.181 18.864 1.00 98.19 86 GLU A C 1
ATOM 725 O O . GLU A 1 86 ? -15.823 -8.757 19.552 1.00 98.19 86 GLU A O 1
ATOM 730 N N . PHE A 1 87 ? -14.679 -8.748 17.630 1.00 98.38 87 PHE A N 1
ATOM 731 C CA . PHE A 1 87 ? -15.508 -7.814 16.871 1.00 98.38 87 PHE A CA 1
ATOM 732 C C . PHE A 1 87 ? -15.912 -8.418 15.519 1.00 98.38 87 PHE A C 1
ATOM 734 O O . PHE A 1 87 ? -16.259 -7.678 14.597 1.00 98.38 87 PHE A O 1
ATOM 741 N N . GLU A 1 88 ? -15.846 -9.745 15.374 1.00 98.62 88 GLU A N 1
ATOM 742 C CA . GLU A 1 88 ? -16.120 -10.423 14.107 1.00 98.62 88 GLU A CA 1
ATOM 743 C C . GLU A 1 88 ? -17.518 -10.057 13.594 1.00 98.62 88 GLU A C 1
ATOM 745 O O . GLU A 1 88 ? -18.498 -10.149 14.329 1.00 98.62 88 GLU A O 1
ATOM 750 N N . GLY A 1 89 ? -17.627 -9.591 12.350 1.00 98.69 89 GLY A N 1
ATOM 751 C CA . GLY A 1 89 ? -18.909 -9.216 11.747 1.00 98.69 89 GLY A CA 1
ATOM 752 C C . GLY A 1 89 ? -19.629 -8.037 12.418 1.00 98.69 89 GLY A C 1
ATOM 753 O O . GLY A 1 89 ? -20.773 -7.745 12.065 1.00 98.69 89 GLY A O 1
ATOM 754 N N . ALA A 1 90 ? -19.009 -7.352 13.385 1.00 98.69 90 ALA A N 1
ATOM 755 C CA . ALA A 1 90 ? -19.598 -6.183 14.028 1.00 98.69 90 ALA A CA 1
ATOM 756 C C . ALA A 1 90 ? -19.727 -5.020 13.035 1.00 98.69 90 ALA A C 1
ATOM 758 O O . ALA A 1 90 ? -18.913 -4.866 12.121 1.00 98.69 90 ALA A O 1
ATOM 759 N N . THR A 1 91 ? -20.734 -4.168 13.218 1.00 98.75 91 THR A N 1
ATOM 760 C CA . THR A 1 91 ? -20.952 -3.005 12.347 1.00 98.75 91 THR A CA 1
ATOM 761 C C . THR A 1 91 ? -20.887 -1.714 13.142 1.00 98.75 91 THR A C 1
ATOM 763 O O . THR A 1 91 ? -21.570 -1.590 14.156 1.00 98.75 91 THR A O 1
ATOM 766 N N . PHE A 1 92 ? -20.131 -0.737 12.653 1.00 98.50 92 PHE A N 1
ATOM 767 C CA . PHE A 1 92 ? -19.879 0.527 13.334 1.00 98.50 92 PHE A CA 1
ATOM 768 C C . PHE A 1 92 ? -20.234 1.729 12.466 1.00 98.50 92 PHE A C 1
ATOM 770 O O . PHE A 1 92 ? -19.749 1.849 11.339 1.00 98.50 92 PHE A O 1
ATOM 777 N N . GLN A 1 93 ? -21.007 2.653 13.034 1.00 97.38 93 GLN A N 1
ATOM 778 C CA . GLN A 1 93 ? -21.250 3.985 12.486 1.00 97.38 93 GLN A CA 1
ATOM 779 C C . GLN A 1 93 ? -20.501 5.028 13.320 1.00 97.38 93 GLN A C 1
ATOM 781 O O . GLN A 1 93 ? -20.645 5.078 14.538 1.00 97.38 93 GLN A O 1
ATOM 786 N N . ASN A 1 94 ? -19.656 5.827 12.664 1.00 97.50 94 ASN A N 1
ATOM 787 C CA . ASN A 1 94 ? -18.863 6.916 13.252 1.00 97.50 94 ASN A CA 1
ATOM 788 C C . ASN A 1 94 ? -18.053 6.522 14.506 1.00 97.50 94 ASN A C 1
ATOM 790 O O . ASN A 1 94 ? -17.822 7.349 15.389 1.00 97.50 94 ASN A O 1
ATOM 794 N N . ALA A 1 95 ? -17.623 5.261 14.611 1.00 98.25 95 ALA A N 1
ATOM 795 C CA . ALA A 1 95 ? -16.938 4.796 15.811 1.00 98.25 95 ALA A CA 1
ATOM 796 C C . ALA A 1 95 ? -15.566 5.461 15.986 1.00 98.25 95 ALA A C 1
ATOM 798 O O . ALA A 1 95 ? -14.769 5.571 15.050 1.00 98.25 95 ALA A O 1
ATOM 799 N N . ASN A 1 96 ? -15.276 5.869 17.215 1.00 98.62 96 ASN A N 1
ATOM 800 C CA . ASN A 1 96 ? -14.024 6.496 17.595 1.00 98.62 96 ASN A CA 1
ATOM 801 C C . ASN A 1 96 ? -13.173 5.519 18.410 1.00 98.62 96 ASN A C 1
ATOM 803 O O . ASN A 1 96 ? -13.427 5.302 19.585 1.00 98.62 96 ASN A O 1
ATOM 807 N N . PHE A 1 97 ? -12.131 4.985 17.795 1.00 98.69 97 PHE A N 1
ATOM 808 C CA . PHE A 1 97 ? -11.083 4.154 18.387 1.00 98.69 97 PHE A CA 1
ATOM 809 C C . PHE A 1 97 ? -9.747 4.905 18.492 1.00 98.69 97 PHE A C 1
ATOM 811 O O . PHE A 1 97 ? -8.684 4.292 18.588 1.00 98.69 97 PHE A O 1
ATOM 818 N N . ASN A 1 98 ? -9.759 6.240 18.440 1.00 98.62 98 ASN A N 1
ATOM 819 C CA . ASN A 1 98 ? -8.526 7.017 18.479 1.00 98.62 98 ASN A CA 1
ATOM 820 C C . ASN A 1 98 ? -7.732 6.712 19.748 1.00 98.62 98 ASN A C 1
ATOM 822 O O . ASN A 1 98 ? -8.280 6.754 20.851 1.00 98.62 98 ASN A O 1
ATOM 826 N N . ARG A 1 99 ? -6.429 6.454 19.596 1.00 98.38 99 ARG A N 1
ATOM 827 C CA . ARG A 1 99 ? -5.513 6.113 20.701 1.00 98.38 99 ARG A CA 1
ATOM 828 C C . ARG A 1 99 ? -5.887 4.842 21.471 1.00 98.38 99 ARG A C 1
ATOM 830 O O . ARG A 1 99 ? -5.359 4.626 22.558 1.00 98.38 99 ARG A O 1
ATOM 837 N N . ALA A 1 100 ? -6.807 4.028 20.956 1.00 98.56 100 ALA A N 1
ATOM 838 C CA . ALA A 1 100 ? -7.100 2.734 21.549 1.00 98.56 100 ALA A CA 1
ATOM 839 C C . ALA A 1 100 ? -5.921 1.772 21.336 1.00 98.56 100 ALA A C 1
ATOM 841 O O . ALA A 1 100 ? -5.174 1.892 20.365 1.00 98.56 100 ALA A O 1
ATOM 842 N N . THR A 1 101 ? -5.751 0.828 22.253 1.00 98.62 101 THR A N 1
ATOM 843 C CA . THR A 1 101 ? -4.733 -0.222 22.167 1.00 98.62 101 THR A CA 1
ATOM 844 C C . THR A 1 101 ? -5.412 -1.574 22.051 1.00 98.62 101 THR A C 1
ATOM 846 O O . THR A 1 101 ? -6.284 -1.902 22.854 1.00 98.62 101 THR A O 1
ATOM 849 N N . PHE A 1 102 ? -4.997 -2.361 21.068 1.00 98.44 102 PHE A N 1
ATOM 850 C CA . PHE A 1 102 ? -5.526 -3.686 20.792 1.00 98.44 102 PHE A CA 1
ATOM 851 C C . PHE A 1 102 ? -4.399 -4.700 20.788 1.00 98.44 102 PHE A C 1
ATOM 853 O O . PHE A 1 102 ? -3.451 -4.566 20.020 1.00 98.44 102 PHE A O 1
ATOM 860 N N . GLN A 1 103 ? -4.548 -5.733 21.604 1.00 97.88 103 GLN A N 1
ATOM 861 C CA . GLN A 1 103 ? -3.750 -6.942 21.528 1.00 97.88 103 GLN A CA 1
ATOM 862 C C . GLN A 1 103 ? -4.668 -8.099 21.125 1.00 97.88 103 GLN A C 1
ATOM 864 O O . GLN A 1 103 ? -5.711 -8.290 21.757 1.00 97.88 103 GLN A O 1
ATOM 869 N N . ASP A 1 104 ? -4.291 -8.837 20.079 1.00 97.75 104 ASP A N 1
ATOM 870 C CA . ASP A 1 104 ? -4.991 -10.035 19.595 1.00 97.75 104 ASP A CA 1
ATOM 871 C C . ASP A 1 104 ? -6.478 -9.782 19.252 1.00 97.75 104 ASP A C 1
ATOM 873 O O . ASP A 1 104 ? -7.346 -10.628 19.467 1.00 97.75 104 ASP A O 1
ATOM 877 N N . ALA A 1 105 ? -6.814 -8.586 18.755 1.00 98.00 105 ALA A N 1
ATOM 878 C CA . ALA A 1 105 ? -8.199 -8.230 18.440 1.00 98.00 105 ALA A CA 1
ATOM 879 C C . ALA A 1 105 ? -8.645 -8.775 17.075 1.00 98.00 105 ALA A C 1
ATOM 881 O O . ALA A 1 105 ? -7.931 -8.661 16.074 1.00 98.00 105 ALA A O 1
ATOM 882 N N . ASN A 1 106 ? -9.865 -9.304 17.015 1.00 98.62 106 ASN A N 1
ATOM 883 C CA . ASN A 1 106 ? -10.452 -9.857 15.802 1.00 98.62 106 ASN A CA 1
ATOM 884 C C . ASN A 1 106 ? -11.579 -8.968 15.265 1.00 98.62 106 ASN A C 1
ATOM 886 O O . ASN A 1 106 ? -12.692 -8.986 15.768 1.00 98.62 106 ASN A O 1
ATOM 890 N N . PHE A 1 107 ? -11.306 -8.235 14.194 1.00 98.75 107 PHE A N 1
ATOM 891 C CA . PHE A 1 107 ? -12.254 -7.434 13.416 1.00 98.75 107 PHE A CA 1
ATOM 892 C C . PHE A 1 107 ? -12.610 -8.093 12.076 1.00 98.75 107 PHE A C 1
ATOM 894 O O . PHE A 1 107 ? -12.987 -7.408 11.122 1.00 98.75 107 PHE A O 1
ATOM 901 N N . SER A 1 108 ? -12.435 -9.409 11.949 1.00 98.81 108 SER A N 1
ATOM 902 C CA . SER A 1 108 ? -12.713 -10.108 10.693 1.00 98.81 108 SER A CA 1
ATOM 903 C C . SER A 1 108 ? -14.167 -9.910 10.267 1.00 98.81 108 SER A C 1
ATOM 905 O O . SER A 1 108 ? -15.075 -9.942 11.089 1.00 98.81 108 SER A O 1
ATOM 907 N N . GLU A 1 109 ? -14.392 -9.654 8.981 1.00 98.81 109 GLU A N 1
ATOM 908 C CA . GLU A 1 109 ? -15.718 -9.399 8.393 1.00 98.81 109 GLU A CA 1
ATOM 909 C C . GLU A 1 109 ? -16.493 -8.208 9.010 1.00 98.81 109 GLU A C 1
ATOM 911 O O . GLU A 1 109 ? -17.648 -7.966 8.659 1.00 98.81 109 GLU A O 1
ATOM 916 N N . ALA A 1 110 ? -15.868 -7.416 9.888 1.00 98.81 110 ALA A N 1
ATOM 917 C CA . ALA A 1 110 ? -16.484 -6.239 10.484 1.00 98.81 110 ALA A CA 1
ATOM 918 C C . ALA A 1 110 ? -16.650 -5.112 9.455 1.00 98.81 110 ALA A C 1
ATOM 920 O O . ALA A 1 110 ? -15.861 -4.970 8.516 1.00 98.81 110 ALA A O 1
ATOM 921 N N . THR A 1 111 ? -17.680 -4.287 9.634 1.00 98.88 111 THR A N 1
ATOM 922 C CA . THR A 1 111 ? -17.977 -3.150 8.755 1.00 98.88 111 THR A CA 1
ATOM 923 C C . THR A 1 111 ? -17.861 -1.836 9.510 1.00 98.88 111 THR A C 1
ATOM 925 O O . THR A 1 111 ? -18.512 -1.632 10.531 1.00 98.88 111 THR A O 1
ATOM 928 N N . PHE A 1 112 ? -17.082 -0.907 8.967 1.00 98.75 112 PHE A N 1
ATOM 929 C CA . PHE A 1 112 ? -16.840 0.404 9.548 1.00 98.75 112 PHE A CA 1
ATOM 930 C C . PHE A 1 112 ? -17.245 1.503 8.580 1.00 98.75 112 PHE A C 1
ATOM 932 O O . PHE A 1 112 ? -16.707 1.597 7.479 1.00 98.75 112 PHE A O 1
ATOM 939 N N . GLN A 1 113 ? -18.130 2.386 9.024 1.00 98.50 113 GLN A N 1
ATOM 940 C CA . GLN A 1 113 ? -18.464 3.614 8.322 1.00 98.50 113 GLN A CA 1
ATOM 941 C C . GLN A 1 113 ? -18.020 4.813 9.157 1.00 98.50 113 GLN A C 1
ATOM 943 O O . GLN A 1 113 ? -18.404 4.951 10.315 1.00 98.50 113 GLN A O 1
ATOM 948 N N . ASN A 1 114 ? -17.208 5.685 8.559 1.00 98.31 114 ASN A N 1
ATOM 949 C CA . ASN A 1 114 ? -16.649 6.892 9.169 1.00 98.31 114 ASN A CA 1
ATOM 950 C C . ASN A 1 114 ? -15.838 6.639 10.456 1.00 98.31 114 ASN A C 1
ATOM 952 O O . ASN A 1 114 ? -15.747 7.523 11.309 1.00 98.31 114 ASN A O 1
ATOM 956 N N . ALA A 1 115 ? -15.262 5.445 10.620 1.00 98.38 115 ALA A N 1
ATOM 957 C CA . ALA A 1 115 ? -14.527 5.098 11.831 1.00 98.38 115 ALA A CA 1
ATOM 958 C C . ALA A 1 115 ? -13.140 5.756 11.883 1.00 98.38 115 ALA A C 1
ATOM 960 O O . ALA A 1 115 ? -12.462 5.932 10.865 1.00 98.38 115 ALA A O 1
ATOM 961 N N . SER A 1 116 ? -12.700 6.092 13.091 1.00 98.75 116 SER A N 1
ATOM 962 C CA . SER A 1 116 ? -11.399 6.707 13.341 1.00 98.75 116 SER A CA 1
ATOM 963 C C . SER A 1 116 ? -10.584 5.865 14.314 1.00 98.75 116 SER A C 1
ATOM 965 O O . SER A 1 116 ? -11.003 5.634 15.435 1.00 98.75 116 SER A O 1
ATOM 967 N N . PHE A 1 117 ? -9.404 5.450 13.884 1.00 98.81 117 PHE A N 1
ATOM 968 C CA . PHE A 1 117 ? -8.380 4.688 14.598 1.00 98.81 117 PHE A CA 1
ATOM 969 C C . PHE A 1 117 ? -7.066 5.480 14.670 1.00 98.81 117 PHE A C 1
ATOM 971 O O . PHE A 1 117 ? -5.979 4.911 14.754 1.00 98.81 117 PHE A O 1
ATOM 978 N N . SER A 1 118 ? -7.129 6.808 14.572 1.00 98.69 118 SER A N 1
ATOM 979 C CA . SER A 1 118 ? -5.935 7.647 14.567 1.00 98.69 118 SER A CA 1
ATOM 980 C C . SER A 1 118 ? -5.138 7.454 15.853 1.00 98.69 118 SER A C 1
ATOM 982 O O . SER A 1 118 ? -5.693 7.531 16.955 1.00 98.69 118 SER A O 1
ATOM 984 N N . ARG A 1 119 ? -3.829 7.230 15.707 1.00 98.75 119 ARG A N 1
ATOM 985 C CA . ARG A 1 119 ? -2.902 6.927 16.810 1.00 98.75 119 ARG A CA 1
ATOM 986 C C . ARG A 1 119 ? -3.259 5.684 17.627 1.00 98.75 119 ARG A C 1
ATOM 988 O O . ARG A 1 119 ? -2.812 5.573 18.764 1.00 98.75 119 ARG A O 1
ATOM 995 N N . ALA A 1 120 ? -4.103 4.795 17.107 1.00 98.81 120 ALA A N 1
ATOM 996 C CA . ALA A 1 120 ? -4.350 3.510 17.743 1.00 98.81 120 ALA A CA 1
ATOM 997 C C . ALA A 1 120 ? -3.146 2.576 17.551 1.00 98.81 120 ALA A C 1
ATOM 999 O O . ALA A 1 120 ? -2.419 2.685 16.561 1.00 98.81 120 ALA A O 1
ATOM 1000 N N . THR A 1 121 ? -2.965 1.653 18.488 1.00 98.81 121 THR A N 1
ATOM 1001 C CA . THR A 1 121 ? -1.921 0.626 18.430 1.00 98.81 121 THR A CA 1
ATOM 1002 C C . THR A 1 121 ? -2.572 -0.738 18.305 1.00 98.81 121 THR A C 1
ATOM 1004 O O . THR A 1 121 ? -3.470 -1.071 19.079 1.00 98.81 121 THR A O 1
ATOM 1007 N N . PHE A 1 122 ? -2.100 -1.532 17.355 1.00 98.75 122 PHE A N 1
ATOM 1008 C CA . PHE A 1 122 ? -2.577 -2.877 17.089 1.00 98.75 122 PHE A CA 1
ATOM 1009 C C . PHE A 1 122 ? -1.411 -3.847 17.130 1.00 98.75 122 PHE A C 1
ATOM 1011 O O . PHE A 1 122 ? -0.463 -3.708 16.363 1.00 98.75 122 PHE A O 1
ATOM 1018 N N . GLN A 1 123 ? -1.521 -4.849 17.986 1.00 98.56 123 GLN A N 1
ATOM 1019 C CA . GLN A 1 123 ? -0.642 -5.999 18.015 1.00 98.56 123 GLN A CA 1
ATOM 1020 C C . GLN A 1 123 ? -1.477 -7.243 17.697 1.00 98.56 123 GLN A C 1
ATOM 1022 O O . GLN A 1 123 ? -2.518 -7.458 18.320 1.00 98.56 123 GLN A O 1
ATOM 1027 N N . ASP A 1 124 ? -1.037 -8.033 16.718 1.00 98.38 124 ASP A N 1
ATOM 1028 C CA . ASP A 1 124 ? -1.656 -9.307 16.325 1.00 98.38 124 ASP A CA 1
ATOM 1029 C C . ASP A 1 124 ? -3.142 -9.164 15.902 1.00 98.38 124 ASP A C 1
ATOM 1031 O O . ASP A 1 124 ? -3.975 -10.054 16.091 1.00 98.38 124 ASP A O 1
ATOM 1035 N N . ALA A 1 125 ? -3.504 -8.009 15.325 1.00 98.12 125 ALA A N 1
ATOM 1036 C CA . ALA A 1 125 ? -4.886 -7.678 14.978 1.00 98.12 125 ALA A CA 1
ATOM 1037 C C . ALA A 1 125 ? -5.318 -8.225 13.606 1.00 98.12 125 ALA A C 1
ATOM 1039 O O . ALA A 1 125 ? -4.600 -8.131 12.605 1.00 98.12 125 ALA A O 1
ATOM 1040 N N . LYS A 1 126 ? -6.551 -8.731 13.533 1.00 98.75 126 LYS A N 1
ATOM 1041 C CA . LYS A 1 126 ? -7.134 -9.312 12.316 1.00 98.75 126 LYS A CA 1
ATOM 1042 C C . LYS A 1 126 ? -8.252 -8.430 11.783 1.00 98.75 126 LYS A C 1
ATOM 1044 O O . LYS A 1 126 ? -9.232 -8.195 12.465 1.00 98.75 126 LYS A O 1
ATOM 1049 N N . PHE A 1 127 ? -8.140 -8.017 10.533 1.00 98.75 127 PHE A N 1
ATOM 1050 C CA . PHE A 1 127 ? -9.128 -7.275 9.747 1.00 98.75 127 PHE A CA 1
ATOM 1051 C C . PHE A 1 127 ? -9.485 -8.042 8.467 1.00 98.75 127 PHE A C 1
ATOM 1053 O O . PHE A 1 127 ? -9.791 -7.451 7.428 1.00 98.75 127 PHE A O 1
ATOM 1060 N N . TRP A 1 128 ? -9.398 -9.373 8.509 1.00 98.62 128 TRP A N 1
ATOM 1061 C CA . TRP A 1 128 ? -9.623 -10.213 7.340 1.00 98.62 128 TRP A CA 1
ATOM 1062 C C . TRP A 1 128 ? -11.022 -9.975 6.770 1.00 98.62 128 TRP A C 1
ATOM 1064 O O . TRP A 1 128 ? -12.012 -10.087 7.490 1.00 98.62 128 TRP A O 1
ATOM 1074 N N . LYS A 1 129 ? -11.104 -9.622 5.481 1.00 98.81 129 LYS A N 1
ATOM 1075 C CA . LYS A 1 129 ? -12.351 -9.215 4.800 1.00 98.81 129 LYS A CA 1
ATOM 1076 C C . LYS A 1 129 ? -13.160 -8.098 5.485 1.00 98.81 129 LYS A C 1
ATOM 1078 O O . LYS A 1 129 ? -14.339 -7.923 5.174 1.00 98.81 129 LYS A O 1
ATOM 1083 N N . ALA A 1 130 ? -12.568 -7.331 6.395 1.00 98.88 130 ALA A N 1
ATOM 1084 C CA . ALA A 1 130 ? -13.253 -6.177 6.955 1.00 98.88 130 ALA A CA 1
ATOM 1085 C C . ALA A 1 130 ? -13.563 -5.158 5.844 1.00 98.88 130 ALA A C 1
ATOM 1087 O O . ALA A 1 130 ? -12.812 -5.017 4.873 1.00 98.88 130 ALA A O 1
ATOM 1088 N N . THR A 1 131 ? -14.683 -4.453 5.980 1.00 98.94 131 THR A N 1
ATOM 1089 C CA . THR A 1 131 ? -15.096 -3.404 5.045 1.00 98.94 131 THR A CA 1
ATOM 1090 C C . THR A 1 131 ? -15.002 -2.046 5.717 1.00 98.94 131 THR A C 1
ATOM 1092 O O . THR A 1 131 ? -15.558 -1.828 6.790 1.00 98.94 131 THR A O 1
ATOM 1095 N N . PHE A 1 132 ? -14.326 -1.114 5.059 1.00 98.88 132 PHE A N 1
ATOM 1096 C CA . PHE A 1 132 ? -14.102 0.238 5.536 1.00 98.88 132 PHE A CA 1
ATOM 1097 C C . PHE A 1 132 ? -14.641 1.251 4.534 1.00 98.88 132 PHE A C 1
ATOM 1099 O O . PHE A 1 132 ? -14.266 1.273 3.361 1.00 98.88 132 PHE A O 1
ATOM 1106 N N . LYS A 1 133 ? -15.477 2.152 5.027 1.00 98.75 133 LYS A N 1
ATOM 1107 C CA . LYS A 1 133 ? -15.949 3.331 4.318 1.00 98.75 133 LYS A CA 1
ATOM 1108 C C . LYS A 1 133 ? -15.538 4.555 5.128 1.00 98.75 133 LYS A C 1
ATOM 1110 O O . LYS A 1 133 ? -15.979 4.698 6.264 1.00 98.75 133 LYS A O 1
ATOM 1115 N N . ASN A 1 134 ? -14.697 5.428 4.572 1.00 98.38 134 ASN A N 1
ATOM 1116 C CA . ASN A 1 134 ? -14.192 6.637 5.245 1.00 98.38 134 ASN A CA 1
ATOM 1117 C C . ASN A 1 134 ? -13.437 6.357 6.553 1.00 98.38 134 ASN A C 1
ATOM 1119 O O . ASN A 1 134 ? -13.746 6.936 7.597 1.00 98.38 134 ASN A O 1
ATOM 1123 N N . ALA A 1 135 ? -12.453 5.460 6.503 1.00 98.31 135 ALA A N 1
ATOM 1124 C CA . ALA A 1 135 ? -11.699 5.047 7.683 1.00 98.31 135 ALA A CA 1
ATOM 1125 C C . ALA A 1 135 ? -10.383 5.820 7.844 1.00 98.31 135 ALA A C 1
ATOM 1127 O O . ALA A 1 135 ? -9.647 6.050 6.880 1.00 98.31 135 ALA A O 1
ATOM 1128 N N . ARG A 1 136 ? -10.070 6.198 9.088 1.00 98.88 136 ARG A N 1
ATOM 1129 C CA . ARG A 1 136 ? -8.851 6.945 9.429 1.00 98.88 136 ARG A CA 1
ATOM 1130 C C . ARG A 1 136 ? -7.947 6.132 10.343 1.00 98.88 136 ARG A C 1
ATOM 1132 O O . ARG A 1 136 ? -8.324 5.839 11.460 1.00 98.88 136 ARG A O 1
ATOM 1139 N N . PHE A 1 137 ? -6.734 5.855 9.903 1.00 98.81 137 PHE A N 1
ATOM 1140 C CA . PHE A 1 137 ? -5.652 5.176 10.623 1.00 98.81 137 PHE A CA 1
ATOM 1141 C C . PHE A 1 137 ? -4.392 6.053 10.709 1.00 98.81 137 PHE A C 1
ATOM 1143 O O . PHE A 1 137 ? -3.280 5.550 10.838 1.00 98.81 137 PHE A O 1
ATOM 1150 N N . GLY A 1 138 ? -4.542 7.378 10.590 1.00 98.75 138 GLY A N 1
ATOM 1151 C CA . GLY A 1 138 ? -3.406 8.301 10.612 1.00 98.75 138 GLY A CA 1
ATOM 1152 C C . GLY A 1 138 ? -2.589 8.165 11.899 1.00 98.75 138 GLY A C 1
ATOM 1153 O O . GLY A 1 138 ? -3.166 8.148 12.990 1.00 98.75 138 GLY A O 1
ATOM 1154 N N . GLU A 1 139 ? -1.268 8.069 11.762 1.00 98.81 139 GLU A N 1
ATOM 1155 C CA . GLU A 1 139 ? -0.316 7.848 12.860 1.00 98.81 139 GLU A CA 1
ATOM 1156 C C . GLU A 1 139 ? -0.585 6.571 13.693 1.00 98.81 139 GLU A C 1
ATOM 1158 O O . GLU A 1 139 ? -0.130 6.480 14.831 1.00 98.81 139 GLU A O 1
ATOM 1163 N N . ALA A 1 140 ? -1.361 5.604 13.187 1.00 98.88 140 ALA A N 1
ATOM 1164 C CA . ALA A 1 140 ? -1.578 4.328 13.870 1.00 98.88 140 ALA A CA 1
ATOM 1165 C C . ALA A 1 140 ? -0.364 3.397 13.723 1.00 98.88 140 ALA A C 1
ATOM 1167 O O . ALA A 1 140 ? 0.346 3.442 12.716 1.00 98.88 140 ALA A O 1
ATOM 1168 N N . THR A 1 141 ? -0.164 2.520 14.705 1.00 98.88 141 THR A N 1
ATOM 1169 C CA . THR A 1 141 ? 0.916 1.526 14.695 1.00 98.88 141 THR A CA 1
ATOM 1170 C C . THR A 1 141 ? 0.338 0.123 14.632 1.00 98.88 141 THR A C 1
ATOM 1172 O O . THR A 1 141 ? -0.572 -0.213 15.388 1.00 98.88 141 THR A O 1
ATOM 1175 N N . PHE A 1 142 ? 0.892 -0.700 13.751 1.00 98.81 142 PHE A N 1
ATOM 1176 C CA . PHE A 1 142 ? 0.501 -2.081 13.529 1.00 98.81 142 PHE A CA 1
ATOM 1177 C C . PHE A 1 142 ? 1.722 -2.984 13.649 1.00 98.81 142 PHE A C 1
ATOM 1179 O O . PHE A 1 142 ? 2.702 -2.797 12.934 1.00 98.81 142 PHE A O 1
ATOM 1186 N N . GLN A 1 143 ? 1.631 -3.983 14.513 1.00 98.50 143 GLN A N 1
ATOM 1187 C CA . GLN A 1 143 ? 2.577 -5.080 14.629 1.00 98.50 143 GLN A CA 1
ATOM 1188 C C . GLN A 1 143 ? 1.808 -6.373 14.356 1.00 98.50 143 GLN A C 1
ATOM 1190 O O . GLN A 1 143 ? 0.817 -6.649 15.032 1.00 98.50 143 GLN A O 1
ATOM 1195 N N . ASN A 1 144 ? 2.222 -7.137 13.344 1.00 98.00 144 ASN A N 1
ATOM 1196 C CA . ASN A 1 144 ? 1.576 -8.396 12.944 1.00 98.00 144 ASN A CA 1
ATOM 1197 C C . ASN A 1 144 ? 0.074 -8.252 12.628 1.00 98.00 144 ASN A C 1
ATOM 1199 O O . ASN A 1 144 ? -0.764 -9.007 13.119 1.00 98.00 144 ASN A O 1
ATOM 1203 N N . ALA A 1 145 ? -0.290 -7.273 11.796 1.00 97.69 145 ALA A N 1
ATOM 1204 C CA . ALA A 1 145 ? -1.689 -7.023 11.436 1.00 97.69 145 ALA A CA 1
ATOM 1205 C C . ALA A 1 145 ? -2.070 -7.621 10.070 1.00 97.69 145 ALA A C 1
ATOM 1207 O O . ALA A 1 145 ? -1.307 -7.554 9.105 1.00 97.69 145 ALA A O 1
ATOM 1208 N 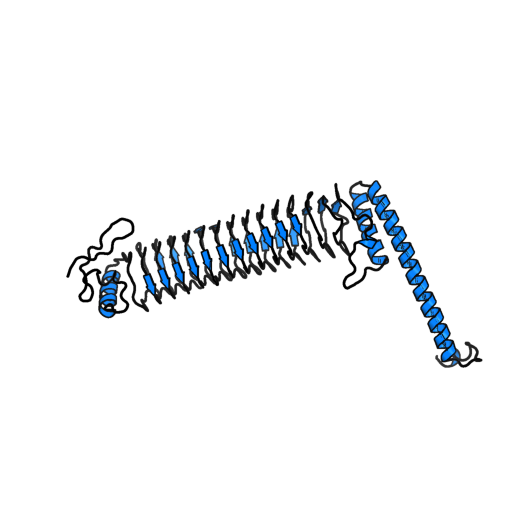N . SER A 1 146 ? -3.287 -8.158 9.948 1.00 98.31 146 SER A N 1
ATOM 1209 C CA . SER A 1 146 ? -3.803 -8.706 8.683 1.00 98.31 146 SER A CA 1
ATOM 1210 C C . SER A 1 146 ? -5.049 -7.965 8.205 1.00 98.31 146 SER A C 1
ATOM 1212 O O . SER A 1 146 ? -6.126 -8.122 8.758 1.00 98.31 146 SER A O 1
ATOM 1214 N N . PHE A 1 147 ? -4.915 -7.224 7.114 1.00 98.75 147 PHE A N 1
ATOM 1215 C CA . PHE A 1 147 ? -5.971 -6.635 6.286 1.00 98.75 147 PHE A CA 1
ATOM 1216 C C . PHE A 1 147 ? -6.244 -7.465 5.024 1.00 98.75 147 PHE A C 1
ATOM 1218 O O . PHE A 1 147 ? -6.755 -6.949 4.026 1.00 98.75 147 PHE A O 1
ATOM 1225 N N . SER A 1 148 ? -5.880 -8.750 5.014 1.00 98.75 148 SER A N 1
ATOM 1226 C CA . SER A 1 148 ? -6.003 -9.569 3.810 1.00 98.75 148 SER A CA 1
ATOM 1227 C C . SER A 1 148 ? -7.465 -9.616 3.350 1.00 98.75 148 SER A C 1
ATOM 1229 O O . SER A 1 148 ? -8.374 -9.909 4.132 1.00 98.75 148 SER A O 1
ATOM 1231 N N . ARG A 1 149 ? -7.695 -9.348 2.061 1.00 98.81 149 ARG A N 1
ATOM 1232 C CA . ARG A 1 149 ? -9.030 -9.249 1.440 1.00 98.81 149 ARG A CA 1
ATOM 1233 C C . ARG A 1 149 ? -9.944 -8.154 2.007 1.00 98.81 149 ARG A C 1
ATOM 1235 O O . ARG A 1 149 ? -11.142 -8.185 1.727 1.00 98.81 149 ARG A O 1
ATOM 1242 N N . ALA A 1 150 ? -9.425 -7.213 2.794 1.00 98.88 150 ALA A N 1
ATOM 1243 C CA . ALA A 1 150 ? -10.205 -6.067 3.244 1.00 98.88 150 ALA A CA 1
ATOM 1244 C C . ALA A 1 150 ? -10.604 -5.173 2.057 1.00 98.88 150 ALA A C 1
ATOM 1246 O O . ALA A 1 150 ? -9.890 -5.085 1.055 1.00 98.88 150 ALA A O 1
ATOM 1247 N N . THR A 1 151 ? -11.750 -4.507 2.173 1.00 98.88 151 THR A N 1
ATOM 1248 C CA . THR A 1 151 ? -12.252 -3.574 1.155 1.00 98.88 151 THR A CA 1
ATOM 1249 C C . THR A 1 151 ? -12.353 -2.170 1.733 1.00 98.88 151 THR A C 1
ATOM 1251 O O . THR A 1 151 ? -13.021 -1.963 2.741 1.00 98.88 151 THR A O 1
ATOM 1254 N N . PHE A 1 152 ? -11.743 -1.199 1.060 1.00 98.81 152 PHE A N 1
ATOM 1255 C CA . PHE A 1 152 ? -11.796 0.225 1.373 1.00 98.81 152 PHE A CA 1
ATOM 1256 C C . PHE A 1 152 ? -12.552 0.942 0.248 1.00 98.81 152 PHE A C 1
ATOM 1258 O O . PHE A 1 152 ? -12.046 1.040 -0.868 1.00 98.81 152 PHE A O 1
ATOM 1265 N N . GLN A 1 153 ? -13.789 1.370 0.515 1.00 98.31 153 GLN A N 1
ATOM 1266 C CA . GLN A 1 153 ? -14.746 1.777 -0.527 1.00 98.31 153 GLN A CA 1
ATOM 1267 C C . GLN A 1 153 ? -14.618 3.236 -0.979 1.00 98.31 153 GLN A C 1
ATOM 1269 O O . GLN A 1 153 ? -14.821 3.522 -2.147 1.00 98.31 153 GLN A O 1
ATOM 1274 N N . GLU A 1 154 ? -14.297 4.146 -0.062 1.00 97.88 154 GLU A N 1
ATOM 1275 C CA . GLU A 1 154 ? -14.170 5.585 -0.342 1.00 97.88 154 GLU A CA 1
ATOM 1276 C C . GLU A 1 154 ? -12.770 6.039 0.104 1.00 97.88 154 GLU A C 1
ATOM 1278 O O . GLU A 1 154 ? -11.761 5.550 -0.408 1.00 97.88 154 GLU A O 1
ATOM 1283 N N . TYR A 1 155 ? -12.685 6.897 1.123 1.00 97.06 155 TYR A N 1
ATOM 1284 C CA . TYR A 1 155 ? -11.414 7.367 1.661 1.00 97.06 155 TYR A CA 1
ATOM 1285 C C . TYR A 1 155 ? -10.853 6.413 2.725 1.00 97.06 155 TYR A C 1
ATOM 1287 O O . TYR A 1 155 ? -11.528 6.084 3.706 1.00 97.06 155 TYR A O 1
ATOM 1295 N N . ALA A 1 156 ? -9.586 6.026 2.584 1.00 98.19 156 ALA A N 1
ATOM 1296 C CA . ALA A 1 156 ? -8.827 5.335 3.623 1.00 98.19 156 ALA A CA 1
ATOM 1297 C C . ALA A 1 156 ? -7.495 6.048 3.872 1.00 98.19 156 ALA A C 1
ATOM 1299 O O . ALA A 1 156 ? -6.685 6.195 2.961 1.00 98.19 156 ALA A O 1
ATOM 1300 N N . THR A 1 157 ? -7.253 6.514 5.099 1.00 98.38 157 THR A N 1
ATOM 1301 C CA . THR A 1 157 ? -6.032 7.277 5.410 1.00 98.38 157 THR A CA 1
ATOM 1302 C C . THR A 1 157 ? -5.160 6.555 6.424 1.00 98.38 157 THR A C 1
ATOM 1304 O O . THR A 1 157 ? -5.526 6.463 7.587 1.00 98.38 157 THR A O 1
ATOM 1307 N N . PHE A 1 158 ? -3.975 6.148 6.009 1.00 98.75 158 PHE A N 1
ATOM 1308 C CA . PHE A 1 158 ? -2.878 5.578 6.787 1.00 98.75 158 PHE A CA 1
ATOM 1309 C C . PHE A 1 158 ? -1.661 6.521 6.816 1.00 98.75 158 PHE A C 1
ATOM 1311 O O . PHE A 1 158 ? -0.530 6.070 6.971 1.00 98.75 158 PHE A O 1
ATOM 1318 N N . TRP A 1 159 ? -1.864 7.834 6.643 1.00 98.62 159 TRP A N 1
ATOM 1319 C CA . TRP A 1 159 ? -0.775 8.817 6.676 1.00 98.62 159 TRP A CA 1
ATOM 1320 C C . TRP A 1 159 ? 0.050 8.676 7.959 1.00 98.62 159 TRP A C 1
ATOM 1322 O O . TRP A 1 159 ? -0.518 8.668 9.057 1.00 98.62 159 TRP A O 1
ATOM 1332 N N . LYS A 1 160 ? 1.374 8.555 7.820 1.00 98.81 160 LYS A N 1
ATOM 1333 C CA . LYS A 1 160 ? 2.316 8.294 8.926 1.00 98.81 160 LYS A CA 1
ATOM 1334 C C . LYS A 1 160 ? 2.025 7.048 9.761 1.00 98.81 160 LYS A C 1
ATOM 1336 O O . LYS A 1 160 ? 2.520 6.933 10.883 1.00 98.81 160 LYS A O 1
ATOM 1341 N N . ALA A 1 161 ? 1.217 6.120 9.257 1.00 98.81 161 ALA A N 1
ATOM 1342 C CA . ALA A 1 161 ? 1.055 4.838 9.917 1.00 98.81 161 ALA A CA 1
ATOM 1343 C C . ALA A 1 161 ? 2.371 4.053 9.870 1.00 98.81 161 ALA A C 1
ATOM 1345 O O . ALA A 1 161 ? 3.183 4.203 8.955 1.00 98.81 161 ALA A O 1
ATOM 1346 N N . THR A 1 162 ? 2.582 3.222 10.880 1.00 98.81 162 THR A N 1
ATOM 1347 C CA . THR A 1 162 ? 3.786 2.406 11.022 1.00 98.81 162 THR A CA 1
ATOM 1348 C C . THR A 1 162 ? 3.391 0.939 11.063 1.00 98.81 162 THR A C 1
ATOM 1350 O O . THR A 1 162 ? 2.605 0.539 11.918 1.00 98.81 162 THR A O 1
ATOM 1353 N N . PHE A 1 163 ? 3.932 0.148 10.142 1.00 98.62 163 PHE A N 1
ATOM 1354 C CA . PHE A 1 163 ? 3.699 -1.287 10.016 1.00 98.62 163 PHE A CA 1
ATOM 1355 C C . PHE A 1 163 ? 5.011 -2.027 10.277 1.00 98.62 163 PHE A C 1
ATOM 1357 O O . PHE A 1 163 ? 5.938 -1.977 9.468 1.00 98.62 163 PHE A O 1
ATOM 1364 N N . GLN A 1 164 ? 5.090 -2.672 11.435 1.00 95.94 164 GLN A N 1
ATOM 1365 C CA . GLN A 1 164 ? 6.277 -3.346 11.953 1.00 95.94 164 GLN A CA 1
ATOM 1366 C C . GLN A 1 164 ? 6.104 -4.859 11.915 1.00 95.94 164 GLN A C 1
ATOM 1368 O O . GLN A 1 164 ? 4.991 -5.368 12.065 1.00 95.94 164 GLN A O 1
ATOM 1373 N N . GLU A 1 165 ? 7.234 -5.555 11.787 1.00 94.81 165 GLU A N 1
ATOM 1374 C CA . GLU A 1 165 ? 7.366 -7.018 11.736 1.00 94.81 165 GLU A CA 1
ATOM 1375 C C . GLU A 1 165 ? 6.673 -7.682 10.547 1.00 94.81 165 GLU A C 1
ATOM 1377 O O . GLU A 1 165 ? 7.360 -8.300 9.741 1.00 94.81 165 GLU A O 1
ATOM 1382 N N . TYR A 1 166 ? 5.351 -7.565 10.438 1.00 94.56 166 TYR A N 1
ATOM 1383 C CA . TYR A 1 166 ? 4.543 -8.112 9.357 1.00 94.56 166 TYR A CA 1
ATOM 1384 C C . TYR A 1 166 ? 3.216 -7.354 9.228 1.00 94.56 166 TYR A C 1
ATOM 1386 O O . TYR A 1 166 ? 2.501 -7.134 10.212 1.00 94.56 166 TYR A O 1
ATOM 1394 N N . ALA A 1 167 ? 2.837 -7.000 8.000 1.00 96.62 167 ALA A N 1
ATOM 1395 C CA . ALA A 1 167 ? 1.519 -6.444 7.711 1.00 96.62 167 ALA A CA 1
ATOM 1396 C C . ALA A 1 167 ? 0.981 -6.966 6.381 1.00 96.62 167 ALA A C 1
ATOM 1398 O O . ALA A 1 167 ? 1.555 -6.700 5.328 1.00 96.62 167 ALA A O 1
ATOM 1399 N N . SER A 1 168 ? -0.144 -7.683 6.404 1.00 98.44 168 SER A N 1
ATOM 1400 C CA . SER A 1 168 ? -0.732 -8.229 5.177 1.00 98.44 168 SER A CA 1
ATOM 1401 C C . SER A 1 168 ? -1.907 -7.406 4.682 1.00 98.44 168 SER A C 1
ATOM 1403 O O . SER A 1 168 ? -2.936 -7.324 5.333 1.00 98.44 168 SER A O 1
ATOM 1405 N N . PHE A 1 169 ? -1.787 -6.893 3.468 1.00 98.75 169 PHE A N 1
ATOM 1406 C CA . PHE A 1 169 ? -2.837 -6.320 2.631 1.00 98.75 169 PHE A CA 1
ATOM 1407 C C . PHE A 1 169 ? -3.117 -7.204 1.406 1.00 98.75 169 PHE A C 1
ATOM 1409 O O . PHE A 1 169 ? -3.667 -6.736 0.408 1.00 98.75 169 PHE A O 1
ATOM 1416 N N . SER A 1 170 ? -2.746 -8.488 1.449 1.00 98.75 170 SER A N 1
ATOM 1417 C CA . SER A 1 170 ? -2.866 -9.388 0.302 1.00 98.75 170 SER A CA 1
ATOM 1418 C C . SER A 1 170 ? -4.308 -9.429 -0.199 1.00 98.75 170 SER A C 1
ATOM 1420 O O . SER A 1 170 ? -5.245 -9.734 0.552 1.00 98.75 170 SER A O 1
ATOM 1422 N N . ARG A 1 171 ? -4.489 -9.133 -1.488 1.00 98.75 171 ARG A N 1
ATOM 1423 C CA . ARG A 1 171 ? -5.788 -9.040 -2.169 1.00 98.75 171 ARG A CA 1
ATOM 1424 C C . ARG A 1 171 ? -6.759 -8.040 -1.535 1.00 98.75 171 ARG A C 1
ATOM 1426 O O . ARG A 1 171 ? -7.969 -8.211 -1.673 1.00 98.75 171 ARG A O 1
ATOM 1433 N N . ALA A 1 172 ? -6.257 -7.041 -0.813 1.00 98.88 172 ALA A N 1
ATOM 1434 C CA . ALA A 1 172 ? -7.067 -5.912 -0.385 1.00 98.88 172 ALA A CA 1
ATOM 1435 C C . ALA A 1 172 ? -7.448 -5.042 -1.592 1.00 98.88 172 ALA A C 1
ATOM 1437 O O . ALA A 1 172 ? -6.726 -4.972 -2.593 1.00 98.88 172 ALA A O 1
ATOM 1438 N N . THR A 1 173 ? -8.586 -4.367 -1.491 1.00 98.88 173 THR A N 1
ATOM 1439 C CA . THR A 1 173 ? -9.088 -3.480 -2.542 1.00 98.88 173 THR A CA 1
ATOM 1440 C C . THR A 1 173 ? -9.307 -2.085 -1.988 1.00 98.88 173 THR A C 1
ATOM 1442 O O . THR A 1 173 ? -10.108 -1.904 -1.076 1.00 98.88 173 THR A O 1
ATOM 1445 N N . PHE A 1 174 ? -8.636 -1.102 -2.582 1.00 98.69 174 PHE A N 1
ATOM 1446 C CA . PHE A 1 174 ? -8.800 0.323 -2.321 1.00 98.69 174 PHE A CA 1
ATOM 1447 C C . PHE A 1 174 ? -9.476 0.963 -3.535 1.00 98.69 174 PHE A C 1
ATOM 1449 O O . PHE A 1 174 ? -8.857 1.117 -4.587 1.00 98.69 174 PHE A O 1
ATOM 1456 N N . GLN A 1 175 ? -10.774 1.242 -3.407 1.00 98.06 175 GLN A N 1
ATOM 1457 C CA . GLN A 1 175 ? -11.660 1.519 -4.539 1.00 98.06 175 GLN A CA 1
ATOM 1458 C C . GLN A 1 175 ? -11.618 2.964 -5.028 1.00 98.06 175 GLN A C 1
ATOM 1460 O O . GLN A 1 175 ? -11.761 3.157 -6.226 1.00 98.06 175 GLN A O 1
ATOM 1465 N N . GLU A 1 176 ? -11.439 3.957 -4.151 1.00 96.69 176 GLU A N 1
ATOM 1466 C CA . GLU A 1 176 ? -11.473 5.371 -4.555 1.00 96.69 176 GLU A CA 1
ATOM 1467 C C . GLU A 1 176 ? -10.194 6.129 -4.221 1.00 96.69 176 GLU A C 1
ATOM 1469 O O . GLU A 1 176 ? -9.581 6.670 -5.135 1.00 96.69 176 GLU A O 1
ATOM 1474 N N . TYR A 1 177 ? -9.812 6.211 -2.942 1.00 98.12 177 TYR A N 1
ATOM 1475 C CA . TYR A 1 177 ? -8.621 6.950 -2.521 1.00 98.12 177 TYR A CA 1
ATOM 1476 C C . TYR A 1 177 ? -7.984 6.334 -1.277 1.00 98.12 177 TYR A C 1
ATOM 1478 O O . TYR A 1 177 ? -8.632 6.170 -0.236 1.00 98.12 177 TYR A O 1
ATOM 1486 N N . ALA A 1 178 ? -6.683 6.062 -1.355 1.00 98.44 178 ALA A N 1
ATOM 1487 C CA . ALA A 1 178 ? -5.907 5.540 -0.237 1.00 98.44 178 ALA A CA 1
ATOM 1488 C C . ALA A 1 178 ? -4.673 6.401 0.017 1.00 98.44 178 ALA A C 1
ATOM 1490 O O . ALA A 1 178 ? -3.835 6.556 -0.859 1.00 98.44 178 ALA A O 1
ATOM 1491 N N . ASN A 1 179 ? -4.536 6.941 1.224 1.00 98.81 179 ASN A N 1
ATOM 1492 C CA . ASN A 1 179 ? -3.380 7.751 1.595 1.00 98.81 179 ASN A CA 1
ATOM 1493 C C . ASN A 1 179 ? -2.472 6.993 2.556 1.00 98.81 179 ASN A C 1
ATOM 1495 O O . ASN A 1 179 ? -2.801 6.854 3.726 1.00 98.81 179 ASN A O 1
ATOM 1499 N N . PHE A 1 180 ? -1.318 6.575 2.063 1.00 98.81 180 PHE A N 1
ATOM 1500 C CA . PHE A 1 180 ? -0.196 5.989 2.786 1.00 98.81 180 PHE A CA 1
ATOM 1501 C C . PHE A 1 180 ? 1.029 6.919 2.795 1.00 98.81 180 PHE A C 1
ATOM 1503 O O . PHE A 1 180 ? 2.149 6.462 3.015 1.00 98.81 180 PHE A O 1
ATOM 1510 N N . SER A 1 181 ? 0.856 8.220 2.546 1.00 98.81 181 SER A N 1
ATOM 1511 C CA . SER A 1 181 ? 1.964 9.173 2.539 1.00 98.81 181 SER A CA 1
ATOM 1512 C C . SER A 1 181 ? 2.711 9.149 3.874 1.00 98.81 181 SER A C 1
ATOM 1514 O O . SER A 1 181 ? 2.102 9.124 4.950 1.00 98.81 181 SER A O 1
ATOM 1516 N N . GLU A 1 182 ? 4.040 9.159 3.798 1.00 98.75 182 GLU A N 1
ATOM 1517 C CA . GLU A 1 182 ? 4.959 9.071 4.941 1.00 98.75 182 GLU A CA 1
ATOM 1518 C C . GLU A 1 182 ? 4.755 7.825 5.834 1.00 98.75 182 GLU A C 1
ATOM 1520 O O . GLU A 1 182 ? 5.237 7.799 6.968 1.00 98.75 182 GLU A O 1
ATOM 1525 N N . ALA A 1 183 ? 4.032 6.799 5.369 1.00 98.81 183 ALA A N 1
ATOM 1526 C CA . ALA A 1 183 ? 3.891 5.545 6.100 1.00 98.81 183 ALA A CA 1
ATOM 1527 C C . ALA A 1 183 ? 5.168 4.697 6.003 1.00 98.81 183 ALA A C 1
ATOM 1529 O O . ALA A 1 183 ? 5.909 4.763 5.019 1.00 98.81 183 ALA A O 1
ATOM 1530 N N . THR A 1 184 ? 5.412 3.881 7.026 1.00 98.81 184 THR A N 1
ATOM 1531 C CA . THR A 1 184 ? 6.581 2.995 7.089 1.00 98.81 184 THR A CA 1
ATOM 1532 C C . THR A 1 184 ? 6.144 1.536 7.133 1.00 98.81 184 THR A C 1
ATOM 1534 O O . THR A 1 184 ? 5.212 1.190 7.859 1.00 98.81 184 THR A O 1
ATOM 1537 N N . PHE A 1 185 ? 6.804 0.689 6.346 1.00 98.69 185 PHE A N 1
ATOM 1538 C CA . PHE A 1 185 ? 6.466 -0.720 6.179 1.00 98.69 185 PHE A CA 1
ATOM 1539 C C . PHE A 1 185 ? 7.707 -1.605 6.276 1.00 98.69 185 PHE A C 1
ATOM 1541 O O . PHE A 1 185 ? 8.677 -1.393 5.549 1.00 98.69 185 PHE A O 1
ATOM 1548 N N . GLN A 1 186 ? 7.632 -2.630 7.122 1.00 98.12 186 GLN A N 1
ATOM 1549 C CA . GLN A 1 186 ? 8.572 -3.750 7.168 1.00 98.12 186 GLN A CA 1
ATOM 1550 C C . GLN A 1 186 ? 7.824 -5.053 6.878 1.00 98.12 186 GLN A C 1
ATOM 1552 O O . GLN A 1 186 ? 6.792 -5.309 7.501 1.00 98.12 186 GLN A O 1
ATOM 1557 N N . ASN A 1 187 ? 8.331 -5.857 5.938 1.00 97.88 187 ASN A N 1
ATOM 1558 C CA . ASN A 1 187 ? 7.738 -7.133 5.509 1.00 97.88 187 ASN A CA 1
ATOM 1559 C C . ASN A 1 187 ? 6.235 -7.021 5.183 1.00 97.88 187 ASN A C 1
ATOM 1561 O O . ASN A 1 187 ? 5.402 -7.791 5.675 1.00 97.88 187 ASN A O 1
ATOM 1565 N N . ALA A 1 188 ? 5.862 -5.999 4.411 1.00 98.00 188 ALA A N 1
ATOM 1566 C CA . ALA A 1 188 ? 4.466 -5.763 4.063 1.00 98.00 188 ALA A CA 1
ATOM 1567 C C . ALA A 1 188 ? 4.047 -6.562 2.823 1.00 98.00 188 ALA A C 1
ATOM 1569 O O . ALA A 1 188 ? 4.696 -6.507 1.782 1.00 98.00 188 ALA A O 1
ATOM 1570 N N . GLU A 1 189 ? 2.918 -7.259 2.914 1.00 98.75 189 GLU A N 1
ATOM 1571 C CA . GLU A 1 189 ? 2.397 -8.136 1.866 1.00 98.75 189 GLU A CA 1
ATOM 1572 C C . GLU A 1 189 ? 1.214 -7.489 1.147 1.00 98.75 189 GLU A C 1
ATOM 1574 O O . GLU A 1 189 ? 0.093 -7.484 1.644 1.00 98.75 189 GLU A O 1
ATOM 1579 N N . PHE A 1 190 ? 1.437 -6.989 -0.058 1.00 98.81 190 PHE A N 1
ATOM 1580 C CA . PHE A 1 190 ? 0.442 -6.407 -0.959 1.00 98.81 190 PHE A CA 1
ATOM 1581 C C . PHE A 1 190 ? 0.122 -7.314 -2.160 1.00 98.81 190 PHE A C 1
ATOM 1583 O O . PHE A 1 190 ? -0.423 -6.837 -3.156 1.00 98.81 190 PHE A O 1
ATOM 1590 N N . GLU A 1 191 ? 0.428 -8.617 -2.090 1.00 98.75 191 GLU A N 1
ATOM 1591 C CA . GLU A 1 191 ? 0.204 -9.553 -3.202 1.00 98.75 191 GLU A CA 1
ATOM 1592 C C . GLU A 1 191 ? -1.237 -9.466 -3.737 1.00 98.75 191 GLU A C 1
ATOM 1594 O O . GLU A 1 191 ? -2.212 -9.694 -3.011 1.00 98.75 191 GLU A O 1
ATOM 1599 N N . GLY A 1 192 ? -1.378 -9.148 -5.026 1.00 98.75 192 GLY A N 1
ATOM 1600 C CA . GLY A 1 192 ? -2.670 -9.038 -5.703 1.00 98.75 192 GLY A CA 1
ATOM 1601 C C . GLY A 1 192 ? -3.585 -7.932 -5.168 1.00 98.75 192 GLY A C 1
ATOM 1602 O O . GLY A 1 192 ? -4.786 -7.967 -5.442 1.00 98.75 192 GLY A O 1
ATOM 1603 N N . ALA A 1 193 ? -3.067 -6.992 -4.373 1.00 98.88 193 ALA A N 1
ATOM 1604 C CA . ALA A 1 193 ? -3.828 -5.837 -3.916 1.00 98.88 193 ALA A CA 1
ATOM 1605 C C . ALA A 1 193 ? -4.153 -4.899 -5.088 1.00 98.88 193 ALA A C 1
ATOM 1607 O O . ALA A 1 193 ? -3.437 -4.839 -6.087 1.00 98.88 193 ALA A O 1
ATOM 1608 N N . THR A 1 194 ? -5.255 -4.166 -4.968 1.00 98.81 194 THR A N 1
ATOM 1609 C CA . THR A 1 194 ? -5.747 -3.259 -6.015 1.00 98.81 194 THR A CA 1
ATOM 1610 C C . THR A 1 194 ? -5.930 -1.863 -5.445 1.00 98.81 194 THR A C 1
ATOM 1612 O O . THR A 1 194 ? -6.554 -1.704 -4.396 1.00 98.81 194 THR A O 1
ATOM 1615 N N . PHE A 1 195 ? -5.390 -0.865 -6.136 1.00 98.62 195 PHE A N 1
ATOM 1616 C CA . PHE A 1 195 ? -5.364 0.524 -5.697 1.00 98.62 195 PHE A CA 1
ATOM 1617 C C . PHE A 1 195 ? -5.876 1.454 -6.793 1.00 98.62 195 PHE A C 1
ATOM 1619 O O . PHE A 1 195 ? -5.352 1.437 -7.905 1.00 98.62 195 PHE A O 1
ATOM 1626 N N . GLN A 1 196 ? -6.855 2.293 -6.462 1.00 97.81 196 GLN A N 1
ATOM 1627 C CA . GLN A 1 196 ? -7.222 3.474 -7.245 1.00 97.81 196 GLN A CA 1
ATOM 1628 C C . GLN A 1 196 ? -6.847 4.734 -6.460 1.00 97.81 196 GLN A C 1
ATOM 1630 O O . GLN A 1 196 ? -7.118 4.805 -5.261 1.00 97.81 196 GLN A O 1
ATOM 1635 N N . ASN A 1 197 ? -6.208 5.696 -7.132 1.00 97.75 197 ASN A N 1
ATOM 1636 C CA . ASN A 1 197 ? -5.752 6.973 -6.569 1.00 97.75 197 ASN A CA 1
ATOM 1637 C C . ASN A 1 197 ? -5.027 6.804 -5.222 1.00 97.75 197 ASN A C 1
ATOM 1639 O O . ASN A 1 197 ? -5.441 7.351 -4.195 1.00 97.75 197 ASN A O 1
ATOM 1643 N N . ALA A 1 198 ? -3.984 5.971 -5.208 1.00 98.12 198 ALA A N 1
ATOM 1644 C CA . ALA A 1 198 ? -3.217 5.714 -3.996 1.00 98.12 198 ALA A CA 1
ATOM 1645 C C . ALA A 1 198 ? -2.009 6.647 -3.874 1.00 98.12 198 ALA A C 1
ATOM 1647 O O . ALA A 1 198 ? -1.177 6.732 -4.773 1.00 98.12 198 ALA A O 1
ATOM 1648 N N . GLU A 1 199 ? -1.894 7.296 -2.723 1.00 98.75 199 GLU A N 1
ATOM 1649 C CA . GLU A 1 199 ? -0.807 8.196 -2.363 1.00 98.75 199 GLU A CA 1
ATOM 1650 C C . GLU A 1 199 ? 0.177 7.479 -1.442 1.00 98.75 199 GLU A C 1
ATOM 1652 O O . GLU A 1 199 ? -0.150 7.123 -0.316 1.00 98.75 199 GLU A O 1
ATOM 1657 N N . PHE A 1 200 ? 1.402 7.302 -1.908 1.00 98.75 200 PHE A N 1
ATOM 1658 C CA . PHE A 1 200 ? 2.541 6.742 -1.188 1.00 98.75 200 PHE A CA 1
ATOM 1659 C C . PHE A 1 200 ? 3.691 7.758 -1.099 1.00 98.75 200 PHE A C 1
ATOM 1661 O O . PHE A 1 200 ? 4.844 7.366 -0.916 1.00 98.75 200 PHE A O 1
ATOM 1668 N N . GLU A 1 201 ? 3.417 9.065 -1.246 1.00 98.69 201 GLU A N 1
ATOM 1669 C CA . GLU A 1 201 ? 4.476 10.085 -1.216 1.00 98.69 201 GLU A CA 1
ATOM 1670 C C . GLU A 1 201 ? 5.310 9.978 0.072 1.00 98.69 201 GLU A C 1
ATOM 1672 O O . GLU A 1 201 ? 4.783 10.056 1.182 1.00 98.69 201 GLU A O 1
ATOM 1677 N N . GLY A 1 202 ? 6.625 9.808 -0.083 1.00 98.62 202 GLY A N 1
ATOM 1678 C CA . GLY A 1 202 ? 7.574 9.702 1.025 1.00 98.62 202 GLY A CA 1
ATOM 1679 C C . GLY A 1 202 ? 7.430 8.445 1.888 1.00 98.62 202 GLY A C 1
ATOM 1680 O O . GLY A 1 202 ? 8.034 8.394 2.958 1.00 98.62 202 GLY A O 1
ATOM 1681 N N . ALA A 1 203 ? 6.634 7.457 1.471 1.00 98.88 203 ALA A N 1
ATOM 1682 C CA . ALA A 1 203 ? 6.517 6.189 2.179 1.00 98.88 203 ALA A CA 1
ATOM 1683 C C . ALA A 1 203 ? 7.814 5.369 2.069 1.00 98.88 203 ALA A C 1
ATOM 1685 O O . ALA A 1 203 ? 8.538 5.456 1.074 1.00 98.88 203 ALA A O 1
ATOM 1686 N N . THR A 1 204 ? 8.106 4.559 3.084 1.00 98.88 204 THR A N 1
ATOM 1687 C CA . THR A 1 204 ? 9.299 3.701 3.112 1.00 98.88 204 THR A CA 1
ATOM 1688 C C . THR A 1 204 ? 8.910 2.237 3.226 1.00 98.88 204 THR A C 1
ATOM 1690 O O . THR A 1 204 ? 8.162 1.868 4.133 1.00 98.88 204 THR A O 1
ATOM 1693 N N . PHE A 1 205 ? 9.472 1.407 2.357 1.00 98.75 205 PHE A N 1
ATOM 1694 C CA . PHE A 1 205 ? 9.207 -0.020 2.272 1.00 98.75 205 PHE A CA 1
ATOM 1695 C C . PHE A 1 205 ? 10.511 -0.800 2.375 1.00 98.75 205 PHE A C 1
ATOM 1697 O O . PHE A 1 205 ? 11.420 -0.590 1.574 1.00 98.75 205 PHE A O 1
ATOM 1704 N N . GLN A 1 206 ? 10.568 -1.713 3.335 1.00 98.56 206 GLN A N 1
ATOM 1705 C CA . GLN A 1 206 ? 11.624 -2.706 3.458 1.00 98.56 206 GLN A CA 1
ATOM 1706 C C . GLN A 1 206 ? 10.994 -4.094 3.329 1.00 98.56 206 GLN A C 1
ATOM 1708 O O . GLN A 1 206 ? 10.007 -4.376 4.019 1.00 98.56 206 GLN A O 1
ATOM 1713 N N . ASP A 1 207 ? 11.535 -4.931 2.442 1.00 98.38 207 ASP A N 1
ATOM 1714 C CA . ASP A 1 207 ? 11.085 -6.313 2.232 1.00 98.38 207 ASP A CA 1
ATOM 1715 C C . ASP A 1 207 ? 9.589 -6.405 1.846 1.00 98.38 207 ASP A C 1
ATOM 1717 O O . ASP A 1 207 ? 8.851 -7.289 2.283 1.00 98.38 207 ASP A O 1
ATOM 1721 N N . ALA A 1 208 ? 9.088 -5.437 1.070 1.00 98.44 208 ALA A N 1
ATOM 1722 C CA . ALA A 1 208 ? 7.670 -5.363 0.714 1.00 98.44 208 ALA A CA 1
ATOM 1723 C C . ALA A 1 208 ? 7.343 -6.166 -0.552 1.00 98.44 208 ALA A C 1
ATOM 1725 O O . ALA A 1 208 ? 8.009 -6.040 -1.579 1.00 98.44 208 ALA A O 1
ATOM 1726 N N . ASN A 1 209 ? 6.255 -6.931 -0.522 1.00 98.81 209 ASN A N 1
ATOM 1727 C CA . ASN A 1 209 ? 5.807 -7.755 -1.636 1.00 98.81 209 ASN A CA 1
ATOM 1728 C C . ASN A 1 209 ? 4.553 -7.181 -2.306 1.00 98.81 209 ASN A C 1
ATOM 1730 O O . ASN A 1 209 ? 3.440 -7.321 -1.816 1.00 98.81 209 ASN A O 1
ATOM 1734 N N . PHE A 1 210 ? 4.724 -6.598 -3.480 1.00 98.81 210 PHE A N 1
ATOM 1735 C CA . PHE A 1 210 ? 3.690 -6.101 -4.384 1.00 98.81 210 PHE A CA 1
ATOM 1736 C C . PHE A 1 210 ? 3.426 -7.038 -5.573 1.00 98.81 210 PHE A C 1
ATOM 1738 O O . PHE A 1 210 ? 2.906 -6.589 -6.599 1.00 98.81 210 PHE A O 1
ATOM 1745 N N . ASN A 1 211 ? 3.770 -8.327 -5.478 1.00 98.62 211 ASN A N 1
ATOM 1746 C CA . ASN A 1 211 ? 3.578 -9.279 -6.572 1.00 98.62 211 ASN A CA 1
ATOM 1747 C C . ASN A 1 211 ? 2.135 -9.228 -7.096 1.00 98.62 211 ASN A C 1
ATOM 1749 O O . ASN A 1 211 ? 1.171 -9.363 -6.338 1.00 98.62 211 ASN A O 1
ATOM 1753 N N . ARG A 1 212 ? 1.982 -8.998 -8.405 1.00 98.62 212 ARG A N 1
ATOM 1754 C CA . ARG A 1 212 ? 0.680 -8.878 -9.091 1.00 98.62 212 ARG A CA 1
ATOM 1755 C C . ARG A 1 212 ? -0.265 -7.813 -8.520 1.00 98.62 212 ARG A C 1
ATOM 1757 O O . ARG A 1 212 ? -1.466 -7.862 -8.792 1.00 98.62 212 ARG A O 1
ATOM 1764 N N . ALA A 1 213 ? 0.238 -6.855 -7.745 1.00 98.81 213 ALA A N 1
ATOM 1765 C CA . ALA A 1 213 ? -0.553 -5.708 -7.330 1.00 98.81 213 ALA A CA 1
ATOM 1766 C C . ALA A 1 213 ? -0.919 -4.849 -8.551 1.00 98.81 213 ALA A C 1
ATOM 1768 O O . ALA A 1 213 ? -0.176 -4.781 -9.531 1.00 98.81 213 ALA A O 1
ATOM 1769 N N . THR A 1 214 ? -2.082 -4.206 -8.505 1.00 98.81 214 THR A N 1
ATOM 1770 C CA . THR A 1 214 ? -2.543 -3.291 -9.554 1.00 98.81 214 THR A CA 1
ATOM 1771 C C . THR A 1 214 ? -2.697 -1.891 -8.990 1.00 98.81 214 THR A C 1
ATOM 1773 O O . THR A 1 214 ? -3.409 -1.693 -8.006 1.00 98.81 214 THR A O 1
ATOM 1776 N N . PHE A 1 215 ? -2.072 -0.924 -9.649 1.00 98.69 215 PHE A N 1
ATOM 1777 C CA . PHE A 1 215 ? -2.110 0.486 -9.298 1.00 98.69 215 PHE A CA 1
ATOM 1778 C C . PHE A 1 215 ? -2.709 1.282 -10.448 1.00 98.69 215 PHE A C 1
ATOM 1780 O O . PHE A 1 215 ? -2.213 1.212 -11.572 1.00 98.69 215 PHE A O 1
ATOM 1787 N N . GLN A 1 216 ? -3.756 2.046 -10.151 1.00 97.75 216 GLN A N 1
ATOM 1788 C CA . GLN A 1 216 ? -4.330 3.026 -11.056 1.00 97.75 216 GLN A CA 1
ATOM 1789 C C . GLN A 1 216 ? -4.190 4.428 -10.460 1.00 97.75 216 GLN A C 1
ATOM 1791 O O . GLN A 1 216 ? -4.644 4.641 -9.335 1.00 97.75 216 GLN A O 1
ATOM 1796 N N . ASP A 1 217 ? -3.592 5.363 -11.203 1.00 97.12 217 ASP A N 1
ATOM 1797 C CA . ASP A 1 217 ? -3.419 6.763 -10.785 1.00 97.12 217 ASP A CA 1
ATOM 1798 C C . ASP A 1 217 ? -2.676 6.888 -9.434 1.00 97.12 217 ASP A C 1
ATOM 1800 O O . ASP A 1 217 ? -3.094 7.609 -8.531 1.00 97.12 217 ASP A O 1
ATOM 1804 N N . ALA A 1 218 ? -1.591 6.123 -9.251 1.00 97.94 218 ALA A N 1
ATOM 1805 C CA . ALA A 1 218 ? -0.853 6.063 -7.984 1.00 97.94 218 ALA A CA 1
ATOM 1806 C C . ALA A 1 218 ? 0.377 6.984 -7.943 1.00 97.94 218 ALA A C 1
ATOM 1808 O O . ALA A 1 218 ? 1.113 7.138 -8.920 1.00 97.94 218 ALA A O 1
ATOM 1809 N N . ASN A 1 219 ? 0.647 7.546 -6.769 1.00 98.50 219 ASN A N 1
ATOM 1810 C CA . ASN A 1 219 ? 1.751 8.459 -6.524 1.00 98.50 219 ASN A CA 1
ATOM 1811 C C . ASN A 1 219 ? 2.754 7.867 -5.526 1.00 98.50 219 ASN A C 1
ATOM 1813 O O . ASN A 1 219 ? 2.484 7.768 -4.338 1.00 98.50 219 ASN A O 1
ATOM 1817 N N . PHE A 1 220 ? 3.948 7.544 -5.999 1.00 98.62 220 PHE A N 1
ATOM 1818 C CA . PHE A 1 220 ? 5.098 7.060 -5.234 1.00 98.62 220 PHE A CA 1
ATOM 1819 C C . PHE A 1 220 ? 6.219 8.104 -5.137 1.00 98.62 220 PHE A C 1
ATOM 1821 O O . PHE A 1 220 ? 7.391 7.763 -4.976 1.00 98.62 220 PHE A O 1
ATOM 1828 N N . MET A 1 221 ? 5.902 9.394 -5.270 1.00 98.19 221 MET A N 1
ATOM 1829 C CA . MET A 1 221 ? 6.896 10.464 -5.209 1.00 98.19 221 MET A CA 1
ATOM 1830 C C . MET A 1 221 ? 7.762 10.358 -3.952 1.00 98.19 221 MET A C 1
ATOM 1832 O O . MET A 1 221 ? 7.254 10.304 -2.837 1.00 98.19 221 MET A O 1
ATOM 1836 N N . LYS A 1 222 ? 9.088 10.375 -4.120 1.00 98.00 222 LYS A N 1
ATOM 1837 C CA . LYS A 1 222 ? 10.064 10.283 -3.015 1.00 98.00 222 LYS A CA 1
ATOM 1838 C C . LYS A 1 222 ? 9.907 9.045 -2.114 1.00 98.00 222 LYS A C 1
ATOM 1840 O O . LYS A 1 222 ? 10.447 9.053 -1.010 1.00 98.00 222 LYS A O 1
ATOM 1845 N N . ALA A 1 223 ? 9.153 8.030 -2.534 1.00 98.75 223 ALA A N 1
ATOM 1846 C CA . ALA A 1 223 ? 9.062 6.782 -1.794 1.00 98.75 223 ALA A CA 1
ATOM 1847 C C . ALA A 1 223 ? 10.393 6.024 -1.883 1.00 98.75 223 ALA A C 1
ATOM 1849 O O . ALA A 1 223 ? 11.089 6.111 -2.896 1.00 98.75 223 ALA A O 1
ATOM 1850 N N . THR A 1 224 ? 10.730 5.290 -0.829 1.00 98.81 224 THR A N 1
ATOM 1851 C CA . THR A 1 224 ? 11.957 4.491 -0.745 1.00 98.81 224 THR A CA 1
ATOM 1852 C C . THR A 1 224 ? 11.595 3.022 -0.651 1.00 98.81 224 THR A C 1
ATOM 1854 O O . THR A 1 224 ? 10.783 2.644 0.193 1.00 98.81 224 THR A O 1
ATOM 1857 N N . PHE A 1 225 ? 12.226 2.200 -1.480 1.00 98.81 225 PHE A N 1
ATOM 1858 C CA . PHE A 1 225 ? 12.032 0.760 -1.537 1.00 98.81 225 PHE A CA 1
ATOM 1859 C C . PHE A 1 225 ? 13.377 0.055 -1.409 1.00 98.81 225 PHE A C 1
ATOM 1861 O O . PHE A 1 225 ? 14.282 0.307 -2.204 1.00 98.81 225 PHE A O 1
ATOM 1868 N N . GLN A 1 226 ? 13.481 -0.838 -0.435 1.00 98.69 226 GLN A N 1
ATOM 1869 C CA . GLN A 1 226 ? 14.598 -1.757 -0.272 1.00 98.69 226 GLN A CA 1
ATOM 1870 C C . GLN A 1 226 ? 14.051 -3.186 -0.313 1.00 98.69 226 GLN A C 1
ATOM 1872 O O . GLN A 1 226 ? 13.080 -3.478 0.392 1.00 98.69 226 GLN A O 1
ATOM 1877 N N . ASP A 1 227 ? 14.639 -4.041 -1.150 1.00 98.44 227 ASP A N 1
ATOM 1878 C CA . ASP A 1 227 ? 14.267 -5.458 -1.273 1.00 98.44 227 ASP A CA 1
ATOM 1879 C C . ASP A 1 227 ? 12.775 -5.659 -1.634 1.00 98.44 227 ASP A C 1
ATOM 1881 O O . ASP A 1 227 ? 12.096 -6.576 -1.168 1.00 98.44 227 ASP A O 1
ATOM 1885 N N . ALA A 1 228 ? 12.216 -4.755 -2.448 1.00 98.44 228 ALA A N 1
ATOM 1886 C CA . ALA A 1 228 ? 10.795 -4.763 -2.791 1.00 98.44 228 ALA A CA 1
ATOM 1887 C C . ALA A 1 228 ? 10.492 -5.623 -4.030 1.00 98.44 228 ALA A C 1
ATOM 1889 O O . ALA A 1 228 ? 11.117 -5.477 -5.080 1.00 98.44 228 ALA A O 1
ATOM 1890 N N . ASN A 1 229 ? 9.466 -6.470 -3.948 1.00 98.81 229 ASN A N 1
ATOM 1891 C CA . ASN A 1 229 ? 9.041 -7.344 -5.038 1.00 98.81 229 ASN A CA 1
ATOM 1892 C C . ASN A 1 229 ? 7.788 -6.820 -5.750 1.00 98.81 229 ASN A C 1
ATOM 1894 O O . ASN A 1 229 ? 6.683 -6.952 -5.248 1.00 98.81 229 ASN A O 1
ATOM 1898 N N . PHE A 1 230 ? 7.940 -6.308 -6.959 1.00 98.75 230 PHE A N 1
ATOM 1899 C CA . PHE A 1 230 ? 6.881 -5.891 -7.879 1.00 98.75 230 PHE A CA 1
ATOM 1900 C C . PHE A 1 230 ? 6.667 -6.877 -9.041 1.00 98.75 230 PHE A C 1
ATOM 1902 O O . PHE A 1 230 ? 6.131 -6.487 -10.081 1.00 98.75 230 PHE A O 1
ATOM 1909 N N . GLU A 1 231 ? 7.066 -8.148 -8.913 1.00 98.62 231 GLU A N 1
ATOM 1910 C CA . GLU A 1 231 ? 6.933 -9.110 -10.011 1.00 98.62 231 GLU A CA 1
ATOM 1911 C C . GLU A 1 231 ? 5.473 -9.202 -10.499 1.00 98.62 231 GLU A C 1
ATOM 1913 O O . GLU A 1 231 ? 4.535 -9.462 -9.738 1.00 98.62 231 GLU A O 1
ATOM 1918 N N . GLY A 1 232 ? 5.271 -8.988 -11.800 1.00 98.38 232 GLY A N 1
ATOM 1919 C CA . GLY A 1 232 ? 3.955 -9.009 -12.437 1.00 98.38 232 GLY A CA 1
ATOM 1920 C C . GLY A 1 232 ? 3.001 -7.899 -11.985 1.00 98.38 232 GLY A C 1
ATOM 1921 O O . GLY A 1 232 ? 1.811 -7.976 -12.297 1.00 98.38 232 GLY A O 1
ATOM 1922 N N . ALA A 1 233 ? 3.473 -6.894 -11.240 1.00 98.69 233 ALA A N 1
ATOM 1923 C CA . ALA A 1 233 ? 2.663 -5.742 -10.867 1.00 98.69 233 ALA A CA 1
ATOM 1924 C C . ALA A 1 233 ? 2.251 -4.941 -12.109 1.00 98.69 233 ALA A C 1
ATOM 1926 O O . ALA A 1 233 ? 2.969 -4.877 -13.108 1.00 98.69 233 ALA A O 1
ATOM 1927 N N . THR A 1 234 ? 1.070 -4.334 -12.057 1.00 98.56 234 THR A N 1
ATOM 1928 C CA . THR A 1 234 ? 0.514 -3.556 -13.166 1.00 98.56 234 THR A CA 1
ATOM 1929 C C . THR A 1 234 ? 0.269 -2.123 -12.716 1.00 98.56 234 THR A C 1
ATOM 1931 O O . THR A 1 234 ? -0.494 -1.881 -11.785 1.00 98.56 234 THR A O 1
ATOM 1934 N N . PHE A 1 235 ? 0.886 -1.173 -13.406 1.00 98.00 235 PHE A N 1
ATOM 1935 C CA . PHE A 1 235 ? 0.763 0.261 -13.181 1.00 98.00 235 PHE A CA 1
ATOM 1936 C C . PHE A 1 235 ? 0.067 0.874 -14.394 1.00 98.00 235 PHE A C 1
ATOM 1938 O O . PHE A 1 235 ? 0.588 0.813 -15.507 1.00 98.00 235 PHE A O 1
ATOM 1945 N N . GLN A 1 236 ? -1.139 1.399 -14.199 1.00 94.25 236 GLN A N 1
ATOM 1946 C CA . GLN A 1 236 ? -1.991 1.922 -15.266 1.00 94.25 236 GLN A CA 1
ATOM 1947 C C . GLN A 1 236 ? -2.399 3.348 -14.952 1.00 94.25 236 GLN A C 1
ATOM 1949 O O . GLN A 1 236 ? -2.684 3.639 -13.800 1.00 94.25 236 GLN A O 1
ATOM 1954 N N . LYS A 1 237 ? -2.540 4.186 -15.985 1.00 84.31 237 LYS A N 1
ATOM 1955 C CA . LYS A 1 237 ? -3.013 5.575 -15.881 1.00 84.31 237 LYS A CA 1
ATOM 1956 C C . LYS A 1 237 ? -2.179 6.391 -14.882 1.00 84.31 237 LYS A C 1
ATOM 1958 O O . LYS A 1 237 ? -2.373 6.303 -13.681 1.00 84.31 237 LYS A O 1
ATOM 1963 N N . TYR A 1 238 ? -1.233 7.169 -15.404 1.00 88.94 238 TYR A N 1
ATOM 1964 C CA . TYR A 1 238 ? -0.438 8.156 -14.663 1.00 88.94 238 TYR A CA 1
ATOM 1965 C C . TYR A 1 238 ? 0.066 7.690 -13.289 1.00 88.94 238 TYR A C 1
ATOM 1967 O O . TYR A 1 238 ? -0.436 8.108 -12.246 1.00 88.94 238 TYR A O 1
ATOM 1975 N N . THR A 1 239 ? 1.107 6.858 -13.281 1.00 94.81 239 THR A N 1
ATOM 1976 C CA . THR A 1 239 ? 1.808 6.490 -12.041 1.00 94.81 239 THR A CA 1
ATOM 1977 C C . THR A 1 239 ? 3.097 7.279 -11.870 1.00 94.81 239 THR A C 1
ATOM 1979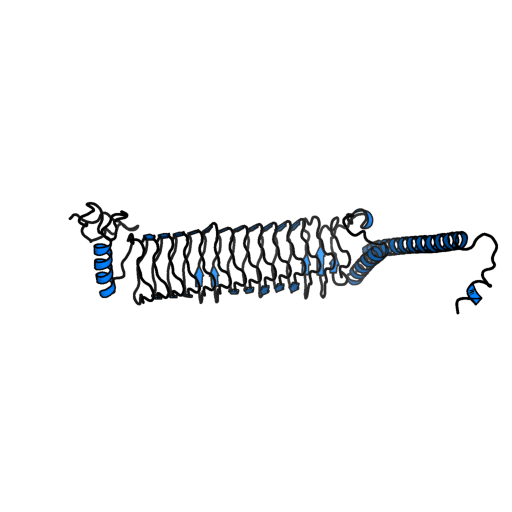 O O . THR A 1 239 ? 3.967 7.235 -12.739 1.00 94.81 239 THR A O 1
ATOM 1982 N N . TYR A 1 240 ? 3.243 7.979 -10.746 1.00 96.75 240 TYR A N 1
ATOM 1983 C CA . TYR A 1 240 ? 4.366 8.886 -10.499 1.00 96.75 240 TYR A CA 1
ATOM 1984 C C . TYR A 1 240 ? 5.388 8.263 -9.558 1.00 96.75 240 TYR A C 1
ATOM 1986 O O . TYR A 1 240 ? 5.093 7.992 -8.405 1.00 96.75 240 TYR A O 1
ATOM 1994 N N . PHE A 1 241 ? 6.625 8.129 -10.008 1.00 97.00 241 PHE A N 1
ATOM 1995 C CA . PHE A 1 241 ? 7.773 7.671 -9.226 1.00 97.00 241 PHE A CA 1
ATOM 1996 C C . PHE A 1 241 ? 8.825 8.775 -9.081 1.00 97.00 241 PHE A C 1
ATOM 1998 O O . PHE A 1 241 ? 10.015 8.505 -8.911 1.00 97.00 241 PHE A O 1
ATOM 2005 N N . TRP A 1 242 ? 8.422 10.048 -9.174 1.00 92.69 242 TRP A N 1
ATOM 2006 C CA . TRP A 1 242 ? 9.379 11.150 -9.194 1.00 92.69 242 TRP A CA 1
ATOM 2007 C C . TRP A 1 242 ? 10.230 11.186 -7.921 1.00 92.69 242 TRP A C 1
ATOM 2009 O O . TRP A 1 242 ? 9.709 11.328 -6.812 1.00 92.69 242 TRP A O 1
ATOM 2019 N N . LYS A 1 243 ? 11.555 11.091 -8.095 1.00 92.38 243 LYS A N 1
ATOM 2020 C CA . LYS A 1 243 ? 12.547 10.962 -7.009 1.00 92.38 243 LYS A CA 1
ATOM 2021 C C . LYS A 1 243 ? 12.364 9.750 -6.084 1.00 92.38 243 LYS A C 1
ATOM 2023 O O . LYS A 1 243 ? 12.900 9.772 -4.979 1.00 92.38 243 LYS A O 1
ATOM 2028 N N . ALA A 1 244 ? 11.607 8.736 -6.492 1.00 98.06 244 ALA A N 1
ATOM 2029 C CA . ALA A 1 244 ? 11.555 7.482 -5.753 1.00 98.06 244 ALA A CA 1
ATOM 2030 C C . ALA A 1 244 ? 12.916 6.775 -5.807 1.00 98.06 244 ALA A C 1
ATOM 2032 O O . ALA A 1 244 ? 13.651 6.914 -6.789 1.00 98.06 244 ALA A O 1
ATOM 2033 N N . THR A 1 245 ? 13.255 6.032 -4.762 1.00 98.12 245 THR A N 1
ATOM 2034 C CA . THR A 1 245 ? 14.506 5.279 -4.670 1.00 98.12 245 THR A CA 1
ATOM 2035 C C . THR A 1 245 ? 14.203 3.792 -4.538 1.00 98.12 245 THR A C 1
ATOM 2037 O O . THR A 1 245 ? 13.323 3.388 -3.782 1.00 98.12 245 THR A O 1
ATOM 2040 N N . PHE A 1 246 ? 14.920 2.977 -5.303 1.00 98.31 246 PHE A N 1
ATOM 2041 C CA . PHE A 1 246 ? 14.758 1.533 -5.368 1.00 98.31 246 PHE A CA 1
ATOM 2042 C C . PHE A 1 246 ? 16.127 0.882 -5.239 1.00 98.31 246 PHE A C 1
ATOM 2044 O O . PHE A 1 246 ? 17.007 1.138 -6.062 1.00 98.31 246 PHE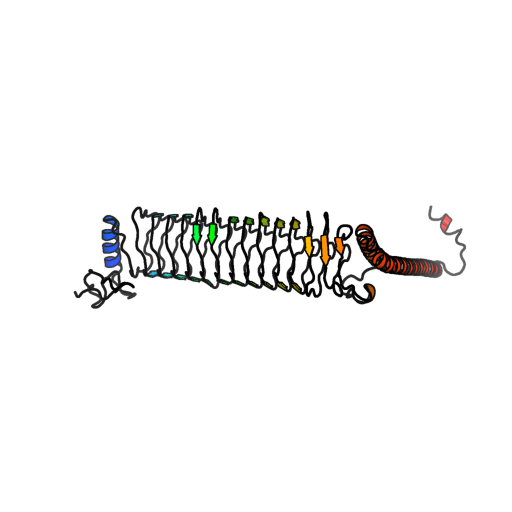 A O 1
ATOM 2051 N N . GLN A 1 247 ? 16.289 0.050 -4.222 1.00 97.88 247 GLN A N 1
ATOM 2052 C CA . GLN A 1 247 ? 17.457 -0.792 -4.020 1.00 97.88 247 GLN A CA 1
ATOM 2053 C C . GLN A 1 247 ? 16.993 -2.249 -4.003 1.00 97.88 247 GLN A C 1
ATOM 2055 O O . GLN A 1 247 ? 16.036 -2.564 -3.292 1.00 97.88 247 GLN A O 1
ATOM 2060 N N . ASP A 1 248 ? 17.627 -3.103 -4.806 1.00 97.56 248 ASP A N 1
ATOM 2061 C CA . ASP A 1 248 ? 17.323 -4.540 -4.875 1.00 97.56 248 ASP A CA 1
ATOM 2062 C C . ASP A 1 248 ? 15.839 -4.820 -5.219 1.00 97.56 248 ASP A C 1
ATOM 2064 O O . ASP A 1 248 ? 15.209 -5.761 -4.735 1.00 97.56 248 ASP A O 1
ATOM 2068 N N . ALA A 1 249 ? 15.234 -3.954 -6.043 1.00 97.81 249 ALA A N 1
ATOM 2069 C CA . ALA A 1 249 ? 13.817 -4.036 -6.387 1.00 97.81 249 ALA A CA 1
ATOM 2070 C C . ALA A 1 249 ? 13.568 -4.943 -7.602 1.00 97.81 249 ALA A C 1
ATOM 2072 O O . ALA A 1 249 ? 14.157 -4.761 -8.667 1.00 97.81 249 ALA A O 1
ATOM 2073 N N . ASN A 1 250 ? 12.625 -5.875 -7.478 1.00 98.50 250 ASN A N 1
ATOM 2074 C CA . ASN A 1 250 ? 12.248 -6.800 -8.544 1.00 98.50 250 ASN A CA 1
ATOM 2075 C C . ASN A 1 250 ? 10.994 -6.313 -9.287 1.00 98.50 250 ASN A C 1
ATOM 2077 O O . ASN A 1 250 ? 9.893 -6.412 -8.770 1.00 98.50 250 ASN A O 1
ATOM 2081 N N . PHE A 1 251 ? 11.137 -5.856 -10.523 1.00 98.38 251 PHE A N 1
ATOM 2082 C CA . PHE A 1 251 ? 10.066 -5.473 -11.451 1.00 98.38 251 PHE A CA 1
ATOM 2083 C C . PHE A 1 251 ? 9.855 -6.489 -12.583 1.00 98.38 251 PHE A C 1
ATOM 2085 O O . PHE A 1 251 ? 9.321 -6.152 -13.645 1.00 98.38 251 PHE A O 1
ATOM 2092 N N . ASN A 1 252 ? 10.262 -7.741 -12.391 1.00 97.31 252 ASN A N 1
ATOM 2093 C CA . ASN A 1 252 ? 10.180 -8.759 -13.425 1.00 97.31 252 ASN A CA 1
ATOM 2094 C C . ASN A 1 252 ? 8.734 -8.933 -13.911 1.00 97.31 252 ASN A C 1
ATOM 2096 O O . ASN A 1 252 ? 7.808 -9.070 -13.111 1.00 97.31 252 ASN A O 1
ATOM 2100 N N . ARG A 1 253 ? 8.511 -8.904 -15.230 1.00 97.38 253 ARG A N 1
ATOM 2101 C CA . ARG A 1 253 ? 7.165 -8.953 -15.849 1.00 97.38 253 ARG A CA 1
ATOM 2102 C C . ARG A 1 253 ? 6.201 -7.844 -15.402 1.00 97.38 253 ARG A C 1
ATOM 2104 O O . ARG A 1 253 ? 5.003 -7.956 -15.671 1.00 97.38 253 ARG A O 1
ATOM 2111 N N . ALA A 1 254 ? 6.673 -6.797 -14.728 1.00 98.25 254 ALA A N 1
ATOM 2112 C CA . ALA A 1 254 ? 5.824 -5.665 -14.389 1.00 98.25 254 ALA A CA 1
ATOM 2113 C C . ALA A 1 254 ? 5.397 -4.923 -15.663 1.00 98.25 254 ALA A C 1
ATOM 2115 O O . ALA A 1 254 ? 6.129 -4.877 -16.652 1.00 98.25 254 ALA A O 1
ATOM 2116 N N . THR A 1 255 ? 4.198 -4.351 -15.651 1.00 97.12 255 THR A N 1
ATOM 2117 C CA . THR A 1 255 ? 3.666 -3.559 -16.766 1.00 97.12 255 THR A CA 1
ATOM 2118 C C . THR A 1 255 ? 3.468 -2.123 -16.320 1.00 97.12 255 THR A C 1
ATOM 2120 O O . THR A 1 255 ? 2.808 -1.882 -15.313 1.00 97.12 255 THR A O 1
ATOM 2123 N N . PHE A 1 256 ? 3.997 -1.176 -17.087 1.00 96.19 256 PHE A N 1
ATOM 2124 C CA . PHE A 1 256 ? 3.917 0.253 -16.819 1.00 96.19 256 PHE A CA 1
ATOM 2125 C C . PHE A 1 256 ? 3.256 0.971 -17.986 1.00 96.19 256 PHE A C 1
ATOM 2127 O O . PHE A 1 256 ? 3.780 0.946 -19.097 1.00 96.19 256 PHE A O 1
ATOM 2134 N N . GLN A 1 257 ? 2.143 1.646 -17.726 1.00 93.94 257 GLN A N 1
ATOM 2135 C CA . GLN A 1 257 ? 1.472 2.519 -18.678 1.00 93.94 257 GLN A CA 1
ATOM 2136 C C . GLN A 1 257 ? 1.454 3.952 -18.136 1.00 93.94 257 GLN A C 1
ATOM 2138 O O . GLN A 1 257 ? 0.931 4.186 -17.047 1.00 93.94 257 GLN A O 1
ATOM 2143 N N . ASP A 1 258 ? 1.991 4.901 -18.905 1.00 90.44 258 ASP A N 1
ATOM 2144 C CA . ASP A 1 258 ? 2.064 6.324 -18.548 1.00 90.44 258 ASP A CA 1
ATOM 2145 C C . ASP A 1 258 ? 2.810 6.563 -17.214 1.00 90.44 258 ASP A C 1
ATOM 2147 O O . ASP A 1 258 ? 2.401 7.378 -16.383 1.00 90.44 258 ASP A O 1
ATOM 2151 N N . ALA A 1 259 ? 3.888 5.808 -16.968 1.00 92.94 259 ALA A N 1
ATOM 2152 C CA . ALA A 1 259 ? 4.656 5.882 -15.725 1.00 92.94 259 ALA A CA 1
ATOM 2153 C C . ALA A 1 259 ? 5.767 6.944 -15.786 1.00 92.94 259 ALA A C 1
ATOM 2155 O O . ALA A 1 259 ? 6.607 6.925 -16.687 1.00 92.94 259 ALA A O 1
ATOM 2156 N N . ASP A 1 260 ? 5.814 7.840 -14.798 1.00 91.12 260 ASP A N 1
ATOM 2157 C CA . ASP A 1 260 ? 6.831 8.887 -14.685 1.00 91.12 260 ASP A CA 1
ATOM 2158 C C . ASP A 1 260 ? 7.883 8.548 -13.625 1.00 91.12 260 ASP A C 1
ATOM 2160 O O . ASP A 1 260 ? 7.699 8.788 -12.434 1.00 91.12 260 ASP A O 1
ATOM 2164 N N . PHE A 1 261 ? 9.025 8.041 -14.070 1.00 92.44 261 PHE A N 1
ATOM 2165 C CA . PHE A 1 261 ? 10.205 7.762 -13.255 1.00 92.44 261 PHE A CA 1
ATOM 2166 C C . PHE A 1 261 ? 11.187 8.931 -13.200 1.00 92.44 261 PHE A C 1
ATOM 2168 O O . PHE A 1 261 ? 12.366 8.737 -12.895 1.00 92.44 261 PHE A O 1
ATOM 2175 N N . MET A 1 262 ? 10.754 10.161 -13.497 1.00 86.81 262 MET A N 1
ATOM 2176 C CA . MET A 1 262 ? 11.680 11.281 -13.565 1.00 86.81 262 MET A CA 1
ATOM 2177 C C . MET A 1 262 ? 12.476 11.452 -12.258 1.00 86.81 262 MET A C 1
ATOM 2179 O O . MET A 1 262 ? 11.913 11.607 -11.176 1.00 86.81 262 MET A O 1
ATOM 2183 N N . LYS A 1 263 ? 13.811 11.494 -12.350 1.00 87.44 263 LYS A N 1
ATOM 2184 C CA . LYS A 1 263 ? 14.733 11.570 -11.193 1.00 87.44 263 LYS A CA 1
ATOM 2185 C C . LYS A 1 263 ? 14.656 10.401 -10.200 1.00 87.44 263 LYS A C 1
ATOM 2187 O O . LYS A 1 263 ? 15.198 10.544 -9.105 1.00 87.44 263 LYS A O 1
ATOM 2192 N N . ALA A 1 264 ? 13.992 9.296 -10.532 1.00 93.56 264 ALA A N 1
ATOM 2193 C CA . ALA A 1 264 ? 14.038 8.091 -9.710 1.00 93.56 264 ALA A CA 1
ATOM 2194 C C . ALA A 1 264 ? 15.452 7.489 -9.707 1.00 93.56 264 ALA A C 1
ATOM 2196 O O . ALA A 1 264 ? 16.216 7.689 -10.652 1.00 93.56 264 ALA A O 1
ATOM 2197 N N . THR A 1 265 ? 15.813 6.761 -8.657 1.00 91.19 265 THR A N 1
ATOM 2198 C CA . THR A 1 265 ? 17.116 6.094 -8.558 1.00 91.19 265 THR A CA 1
ATOM 2199 C C . THR A 1 265 ? 16.921 4.598 -8.386 1.00 91.19 265 THR A C 1
ATOM 2201 O O . THR A 1 265 ? 16.206 4.184 -7.478 1.00 91.19 265 THR A O 1
ATOM 2204 N N . PHE A 1 266 ? 17.587 3.803 -9.213 1.00 93.56 266 PHE A N 1
ATOM 2205 C CA . PHE A 1 266 ? 17.546 2.348 -9.180 1.00 93.56 266 PHE A CA 1
ATOM 2206 C C . PHE A 1 266 ? 18.954 1.806 -8.969 1.00 93.56 266 PHE A C 1
ATOM 2208 O O . PHE A 1 266 ? 19.857 2.120 -9.745 1.00 93.56 266 PHE A O 1
ATOM 2215 N N . GLN A 1 267 ? 19.122 0.989 -7.942 1.00 91.88 267 GLN A N 1
ATOM 2216 C CA . GLN A 1 267 ? 20.320 0.206 -7.694 1.00 91.88 267 GLN A CA 1
ATOM 2217 C C . GLN A 1 267 ? 19.915 -1.270 -7.648 1.00 91.88 267 GLN A C 1
ATOM 2219 O O . GLN A 1 267 ? 18.976 -1.611 -6.931 1.00 91.88 267 GLN A O 1
ATOM 2224 N N . ASP A 1 268 ? 20.596 -2.116 -8.424 1.00 91.88 268 ASP A N 1
ATOM 2225 C CA . ASP A 1 268 ? 20.377 -3.569 -8.446 1.00 91.88 268 ASP A CA 1
ATOM 2226 C C . ASP A 1 268 ? 18.906 -3.949 -8.757 1.00 91.88 268 ASP A C 1
ATOM 2228 O O . ASP A 1 268 ? 18.351 -4.915 -8.236 1.00 91.88 268 ASP A O 1
ATOM 2232 N N . ALA A 1 269 ? 18.233 -3.155 -9.602 1.00 93.56 269 ALA A N 1
ATOM 2233 C CA . ALA A 1 269 ? 16.825 -3.360 -9.947 1.00 93.56 269 ALA A CA 1
ATOM 2234 C C . ALA A 1 269 ? 16.645 -4.316 -11.142 1.00 93.56 269 ALA A C 1
ATOM 2236 O O . ALA A 1 269 ? 17.284 -4.142 -12.182 1.00 93.56 269 ALA A O 1
ATOM 2237 N N . ASP A 1 270 ? 15.717 -5.272 -11.032 1.00 94.06 270 ASP A N 1
ATOM 2238 C CA . ASP A 1 270 ? 15.402 -6.256 -12.080 1.00 94.06 270 ASP A CA 1
ATOM 2239 C C . ASP A 1 270 ? 14.132 -5.875 -12.856 1.00 94.06 270 ASP A C 1
ATOM 2241 O O . ASP A 1 270 ? 13.020 -6.095 -12.397 1.00 94.06 270 ASP A O 1
ATOM 2245 N N . PHE A 1 271 ? 14.278 -5.349 -14.066 1.00 94.44 271 PHE A N 1
ATOM 2246 C CA . PHE A 1 271 ? 13.204 -5.094 -15.032 1.00 94.44 271 PHE A CA 1
ATOM 2247 C C . PHE A 1 271 ? 13.090 -6.188 -16.106 1.00 94.44 271 PHE A C 1
ATOM 2249 O O . PHE A 1 271 ? 12.538 -5.944 -17.186 1.00 94.44 271 PHE A O 1
ATOM 2256 N N . MET A 1 272 ? 13.594 -7.402 -15.859 1.00 91.25 272 MET A N 1
ATOM 2257 C CA . MET A 1 272 ? 13.547 -8.479 -16.841 1.00 91.25 272 MET A CA 1
ATOM 2258 C C . MET A 1 272 ? 12.101 -8.756 -17.273 1.00 91.25 272 MET A C 1
ATOM 2260 O O . MET A 1 272 ? 11.207 -8.964 -16.452 1.00 91.25 272 MET A O 1
ATOM 2264 N N . LYS A 1 273 ? 11.847 -8.777 -18.586 1.00 93.75 273 LYS A N 1
ATOM 2265 C CA . LYS A 1 273 ? 10.503 -8.978 -19.174 1.00 93.75 273 LYS A CA 1
ATOM 2266 C C . LYS A 1 273 ? 9.466 -7.920 -18.780 1.00 93.75 273 LYS A C 1
ATOM 2268 O O . LYS A 1 273 ? 8.274 -8.145 -18.996 1.00 93.75 273 LYS A O 1
ATOM 2273 N N . ALA A 1 274 ? 9.881 -6.789 -18.210 1.00 95.25 274 ALA A N 1
ATOM 2274 C CA . ALA A 1 274 ? 8.973 -5.684 -17.945 1.00 95.25 274 ALA A CA 1
ATOM 2275 C C . ALA A 1 274 ? 8.466 -5.075 -19.261 1.00 95.25 274 ALA A C 1
ATOM 2277 O O . ALA A 1 274 ? 9.171 -5.055 -20.273 1.00 95.25 274 ALA A O 1
ATOM 2278 N N . THR A 1 275 ? 7.230 -4.582 -19.244 1.00 93.44 275 THR A N 1
ATOM 2279 C CA . THR A 1 275 ? 6.596 -3.919 -20.386 1.00 93.44 275 THR A CA 1
ATOM 2280 C C . THR A 1 275 ? 6.369 -2.449 -20.071 1.00 93.44 275 THR A C 1
ATOM 2282 O O . THR A 1 275 ? 5.798 -2.120 -19.034 1.00 93.44 275 THR A O 1
ATOM 2285 N N . PHE A 1 276 ? 6.788 -1.565 -20.974 1.00 90.62 276 PHE A N 1
ATOM 2286 C CA . PHE A 1 276 ? 6.643 -0.118 -20.831 1.00 90.62 276 PHE A CA 1
ATOM 2287 C C . PHE A 1 276 ? 5.838 0.471 -21.990 1.00 90.62 276 PHE A C 1
ATOM 2289 O O . PHE A 1 276 ? 6.189 0.313 -23.161 1.00 90.62 276 PHE A O 1
ATOM 2296 N N . GLN A 1 277 ? 4.796 1.220 -21.659 1.00 90.31 277 GLN A N 1
ATOM 2297 C CA . GLN A 1 277 ? 3.986 1.998 -22.580 1.00 90.31 277 GLN A CA 1
ATOM 2298 C C . GLN A 1 277 ? 3.995 3.458 -22.111 1.00 90.31 277 GLN A C 1
ATOM 2300 O O . GLN A 1 277 ? 3.437 3.768 -21.066 1.00 90.31 277 GLN A O 1
ATOM 2305 N N . ASP A 1 278 ? 4.621 4.350 -22.883 1.00 84.75 278 ASP A N 1
ATOM 2306 C CA . ASP A 1 278 ? 4.707 5.788 -22.578 1.00 84.75 278 ASP A CA 1
ATOM 2307 C C . ASP A 1 278 ? 5.367 6.072 -21.206 1.00 84.75 278 ASP A C 1
ATOM 2309 O O . ASP A 1 278 ? 4.902 6.898 -20.423 1.00 84.75 278 ASP A O 1
ATOM 2313 N N . ALA A 1 279 ? 6.466 5.370 -20.903 1.00 86.94 279 ALA A N 1
ATOM 2314 C CA . ALA A 1 279 ? 7.216 5.552 -19.659 1.00 86.94 279 ALA A CA 1
ATOM 2315 C C . ALA A 1 279 ? 8.316 6.620 -19.800 1.00 86.94 279 ALA A C 1
ATOM 2317 O O . ALA A 1 279 ? 9.069 6.650 -20.779 1.00 86.94 279 ALA A O 1
ATOM 2318 N N . ASN A 1 280 ? 8.448 7.471 -18.785 1.00 83.94 280 ASN A N 1
ATOM 2319 C CA . ASN A 1 280 ? 9.427 8.551 -18.733 1.00 83.94 280 ASN A CA 1
ATOM 2320 C C . ASN A 1 280 ? 10.532 8.249 -17.713 1.00 83.94 280 ASN A C 1
ATOM 2322 O O . ASN A 1 280 ? 10.276 8.260 -16.515 1.00 83.94 280 ASN A O 1
ATOM 2326 N N . PHE A 1 281 ? 11.774 8.068 -18.165 1.00 85.25 281 PHE A N 1
ATOM 2327 C CA . PHE A 1 281 ? 12.950 7.875 -17.303 1.00 85.25 281 PHE A CA 1
ATOM 2328 C C . PHE A 1 281 ? 13.900 9.084 -17.317 1.00 85.25 281 PHE A C 1
ATOM 2330 O O . PHE A 1 281 ? 15.094 8.979 -17.016 1.00 85.25 281 PHE A O 1
ATOM 2337 N N . ASN A 1 282 ? 13.390 10.273 -17.652 1.00 77.88 282 ASN A N 1
ATOM 2338 C CA . ASN A 1 282 ? 14.183 11.498 -17.684 1.00 77.88 282 ASN A CA 1
ATOM 2339 C C . ASN A 1 282 ? 14.856 11.752 -16.325 1.00 77.88 282 ASN A C 1
ATOM 2341 O O . ASN A 1 282 ? 14.214 11.803 -15.280 1.00 77.88 282 ASN A O 1
ATOM 2345 N N . ARG A 1 283 ? 16.176 11.933 -16.318 1.00 78.00 283 ARG A N 1
ATOM 2346 C CA . ARG A 1 283 ? 16.982 12.118 -15.097 1.00 78.00 283 ARG A CA 1
ATOM 2347 C C . ARG A 1 283 ? 17.003 10.935 -14.114 1.00 78.00 283 ARG A C 1
ATOM 2349 O O . ARG A 1 283 ? 17.512 11.121 -13.013 1.00 78.00 283 ARG A O 1
ATOM 2356 N N . ALA A 1 284 ? 16.467 9.764 -14.469 1.00 85.00 284 ALA A N 1
ATOM 2357 C CA . ALA A 1 284 ? 16.505 8.577 -13.614 1.00 85.00 284 ALA A CA 1
ATOM 2358 C C . ALA A 1 284 ? 17.888 7.897 -13.604 1.00 85.00 284 ALA A C 1
ATOM 2360 O O . ALA A 1 284 ? 18.451 7.607 -14.657 1.00 85.00 284 ALA A O 1
ATOM 2361 N N . THR A 1 285 ? 18.457 7.612 -12.438 1.00 78.94 285 THR A N 1
ATOM 2362 C CA . THR A 1 285 ? 19.774 6.957 -12.353 1.00 78.94 285 THR A CA 1
ATOM 2363 C C . THR A 1 285 ? 19.628 5.450 -12.226 1.00 78.94 285 THR A C 1
ATOM 2365 O O . THR A 1 285 ? 18.759 4.979 -11.495 1.00 78.94 285 THR A O 1
ATOM 2368 N N . PHE A 1 286 ? 20.512 4.708 -12.889 1.00 83.62 286 PHE A N 1
ATOM 2369 C CA . PHE A 1 286 ? 20.550 3.250 -12.846 1.00 83.62 286 PHE A CA 1
ATOM 2370 C C . PHE A 1 286 ? 21.965 2.785 -12.530 1.00 83.62 286 PHE A C 1
ATOM 2372 O O . PHE A 1 286 ? 22.913 3.145 -13.231 1.00 83.62 286 PHE A O 1
ATOM 2379 N N . GLN A 1 287 ? 22.091 1.964 -11.500 1.00 82.38 287 GLN A N 1
ATOM 2380 C CA . GLN A 1 287 ? 23.300 1.231 -11.178 1.00 82.38 287 GLN A CA 1
ATOM 2381 C C . GLN A 1 287 ? 22.950 -0.253 -11.167 1.00 82.38 287 GLN A C 1
ATOM 2383 O O . GLN A 1 287 ? 22.045 -0.651 -10.440 1.00 82.38 287 GLN A O 1
ATOM 2388 N N . ASP A 1 288 ? 23.643 -1.045 -11.988 1.00 81.44 288 ASP A N 1
ATOM 2389 C CA . ASP A 1 288 ? 23.479 -2.506 -12.024 1.00 81.44 288 ASP A CA 1
ATOM 2390 C C . ASP A 1 288 ? 22.017 -2.952 -12.294 1.00 81.44 288 ASP A C 1
ATOM 2392 O O . ASP A 1 288 ? 21.544 -3.969 -11.795 1.00 81.44 288 ASP A O 1
ATOM 2396 N N . ALA A 1 289 ? 21.279 -2.182 -13.106 1.00 83.56 289 ALA A N 1
ATOM 2397 C CA . ALA A 1 289 ? 19.889 -2.482 -13.455 1.00 83.56 289 ALA A CA 1
ATOM 2398 C C . ALA A 1 289 ? 19.774 -3.412 -14.675 1.00 83.56 289 ALA A C 1
ATOM 2400 O O . ALA A 1 289 ? 20.428 -3.207 -15.708 1.00 83.56 289 ALA A O 1
ATOM 2401 N N . ASP A 1 290 ? 18.878 -4.392 -14.578 1.00 83.88 290 ASP A N 1
ATOM 2402 C CA . ASP A 1 290 ? 18.664 -5.431 -15.582 1.00 83.88 290 ASP A CA 1
ATOM 2403 C C . ASP A 1 290 ? 17.380 -5.188 -16.381 1.00 83.88 290 ASP A C 1
ATOM 2405 O O . ASP A 1 290 ? 16.286 -5.284 -15.850 1.00 83.88 290 ASP A O 1
ATOM 2409 N N . PHE A 1 291 ? 17.488 -4.905 -17.677 1.00 86.06 291 PHE A N 1
ATOM 2410 C CA . PHE A 1 291 ? 16.352 -4.723 -18.588 1.00 86.06 291 PHE A CA 1
ATOM 2411 C C . PHE A 1 291 ? 16.249 -5.863 -19.610 1.00 86.06 291 PHE A C 1
ATOM 2413 O O . PHE A 1 291 ? 15.717 -5.683 -20.714 1.00 86.06 291 PHE A O 1
ATOM 2420 N N . ARG A 1 292 ? 16.775 -7.052 -19.287 1.00 82.00 292 ARG A N 1
ATOM 2421 C CA . ARG A 1 292 ? 16.769 -8.182 -20.216 1.00 82.00 292 ARG A CA 1
ATOM 2422 C C . ARG A 1 292 ? 15.366 -8.549 -20.667 1.00 82.00 292 ARG A C 1
ATOM 2424 O O . ARG A 1 292 ? 14.453 -8.707 -19.867 1.00 82.00 292 ARG A O 1
ATOM 2431 N N . GLU A 1 293 ? 15.193 -8.732 -21.971 1.00 85.44 293 GLU A N 1
ATOM 2432 C CA . GLU A 1 293 ? 13.891 -9.079 -22.565 1.00 85.44 293 GLU A CA 1
ATOM 2433 C C . GLU A 1 293 ? 12.763 -8.065 -22.259 1.00 85.44 293 GLU A C 1
ATOM 2435 O O . GLU A 1 293 ? 11.590 -8.390 -22.443 1.00 85.44 293 GLU A O 1
ATOM 2440 N N . ALA A 1 294 ? 13.083 -6.848 -21.797 1.00 87.19 294 ALA A N 1
ATOM 2441 C CA . ALA A 1 294 ? 12.084 -5.804 -21.609 1.00 87.19 294 ALA A CA 1
ATOM 2442 C C . ALA A 1 294 ? 11.509 -5.353 -22.962 1.00 87.19 294 ALA A C 1
ATOM 2444 O O . ALA A 1 294 ? 12.217 -5.292 -23.976 1.00 87.19 294 ALA A O 1
ATOM 2445 N N . VAL A 1 295 ? 10.219 -5.024 -22.970 1.00 84.81 295 VAL A N 1
ATOM 2446 C CA . VAL A 1 295 ? 9.476 -4.618 -24.166 1.00 84.81 295 VAL A CA 1
ATOM 2447 C C . VAL A 1 295 ? 8.985 -3.190 -23.994 1.00 84.81 295 VAL A C 1
ATOM 2449 O O . VAL A 1 295 ? 8.355 -2.857 -22.992 1.00 84.81 295 VAL A O 1
ATOM 2452 N N . THR A 1 296 ? 9.232 -2.340 -24.988 1.00 79.81 296 THR A N 1
ATOM 2453 C CA . THR A 1 296 ? 8.622 -1.010 -25.051 1.00 79.81 296 THR A CA 1
ATOM 2454 C C . THR A 1 296 ? 7.589 -0.973 -26.163 1.00 79.81 296 THR A C 1
ATOM 2456 O O . THR A 1 296 ? 7.898 -1.095 -27.350 1.00 79.81 296 THR A O 1
ATOM 2459 N N . GLU A 1 297 ? 6.328 -0.828 -25.768 1.00 73.12 297 GLU A N 1
ATOM 2460 C CA . GLU A 1 297 ? 5.193 -0.762 -26.685 1.00 73.12 297 GLU A CA 1
ATOM 2461 C C . GLU A 1 297 ? 4.921 0.657 -27.178 1.00 73.12 297 GLU A C 1
ATOM 2463 O O . GLU A 1 297 ? 4.126 0.820 -28.095 1.00 73.12 297 GLU A O 1
ATOM 2468 N N . ARG A 1 298 ? 5.550 1.686 -26.593 1.00 71.56 298 ARG A N 1
ATOM 2469 C CA . ARG A 1 298 ? 5.499 3.088 -27.043 1.00 71.56 298 ARG A CA 1
ATOM 2470 C C . ARG A 1 298 ? 6.790 3.831 -26.680 1.00 71.56 298 ARG A C 1
ATOM 2472 O O . ARG A 1 298 ? 7.832 3.198 -26.535 1.00 71.56 298 ARG A O 1
ATOM 2479 N N . ASN A 1 299 ? 6.742 5.162 -26.603 1.00 62.03 299 ASN A N 1
ATOM 2480 C CA . ASN A 1 299 ? 7.920 5.990 -26.384 1.00 62.03 299 ASN A CA 1
ATOM 2481 C C . ASN A 1 299 ? 8.602 5.633 -25.059 1.00 62.03 299 ASN A C 1
ATOM 2483 O O . ASN A 1 299 ? 7.936 5.445 -24.039 1.00 62.03 299 ASN A O 1
ATOM 2487 N N . LEU A 1 300 ? 9.931 5.576 -25.097 1.00 67.44 300 LEU A N 1
ATOM 2488 C CA . LEU A 1 300 ? 10.778 5.423 -23.921 1.00 67.44 300 LEU A CA 1
ATOM 2489 C C . LEU A 1 300 ? 11.894 6.468 -23.979 1.00 67.44 300 LEU A C 1
ATOM 2491 O O . LEU A 1 300 ? 12.652 6.508 -24.953 1.00 67.44 300 LEU A O 1
ATOM 2495 N N . GLU A 1 301 ? 11.994 7.307 -22.949 1.00 67.62 301 GLU A N 1
ATOM 2496 C CA . GLU A 1 301 ? 12.962 8.408 -22.895 1.00 67.62 301 GLU A CA 1
ATOM 2497 C C . GLU A 1 301 ? 13.968 8.237 -21.749 1.00 67.62 301 GLU A C 1
ATOM 2499 O O . GLU A 1 301 ? 13.611 8.327 -20.575 1.00 67.62 301 GLU A O 1
ATOM 2504 N N . PHE A 1 302 ? 15.244 8.076 -22.104 1.00 70.12 302 PHE A N 1
ATOM 2505 C CA . PHE A 1 302 ? 16.396 8.223 -21.216 1.00 70.12 302 PHE A CA 1
ATOM 2506 C C . PHE A 1 302 ? 17.148 9.513 -21.578 1.00 70.12 302 PHE A C 1
ATOM 2508 O O . PHE A 1 302 ? 17.464 9.752 -22.747 1.00 70.12 302 PHE A O 1
ATOM 2515 N N . THR A 1 303 ? 17.450 10.346 -20.581 1.00 63.34 303 THR A N 1
ATOM 2516 C CA . THR A 1 303 ? 18.239 11.590 -20.734 1.00 63.34 303 THR A CA 1
ATOM 2517 C C . THR A 1 303 ? 19.556 11.519 -19.927 1.00 63.34 303 THR A C 1
ATOM 2519 O O . THR A 1 303 ? 19.699 10.534 -19.209 1.00 63.34 303 THR A O 1
ATOM 2522 N N . PRO A 1 304 ? 20.510 12.488 -19.969 1.00 54.25 304 PRO A N 1
ATOM 2523 C CA . PRO A 1 304 ? 21.890 12.274 -19.489 1.00 54.25 304 PRO A CA 1
ATOM 2524 C C . PRO A 1 304 ? 21.968 11.967 -18.002 1.00 54.25 304 PRO A C 1
ATOM 2526 O O . PRO A 1 304 ? 21.756 12.863 -17.182 1.00 54.25 304 PRO A O 1
ATOM 2529 N N . ASN A 1 305 ? 22.302 10.714 -17.677 1.00 58.12 305 ASN A N 1
ATOM 2530 C CA . ASN A 1 305 ? 22.309 10.179 -16.318 1.00 58.12 305 ASN A CA 1
ATOM 2531 C C . ASN A 1 305 ? 23.641 9.469 -16.025 1.00 58.12 305 ASN A C 1
ATOM 2533 O O . ASN A 1 305 ? 24.331 9.011 -16.934 1.00 58.12 305 ASN A O 1
ATOM 2537 N N . GLN A 1 306 ? 24.016 9.382 -14.745 1.00 54.62 306 GLN A N 1
ATOM 2538 C CA . GLN A 1 306 ? 25.088 8.485 -14.306 1.00 54.62 306 GLN A CA 1
ATOM 2539 C C . GLN A 1 306 ? 24.538 7.060 -14.372 1.00 54.62 306 GLN A C 1
ATOM 2541 O O . GLN A 1 306 ? 23.773 6.652 -13.500 1.00 54.62 306 GLN A O 1
ATOM 2546 N N . ILE A 1 307 ? 24.836 6.367 -15.467 1.00 59.53 307 ILE A N 1
ATOM 2547 C CA . ILE A 1 307 ? 24.434 4.984 -15.699 1.00 59.53 307 ILE A CA 1
ATOM 2548 C C . ILE A 1 307 ? 25.699 4.139 -15.684 1.00 59.53 307 ILE A C 1
ATOM 2550 O O . ILE A 1 307 ? 26.526 4.263 -16.581 1.00 59.53 307 ILE A O 1
ATOM 2554 N N . ASN A 1 308 ? 25.821 3.273 -14.681 1.00 61.00 308 ASN A N 1
ATOM 2555 C CA . ASN A 1 308 ? 26.875 2.266 -14.621 1.00 61.00 308 ASN A CA 1
ATOM 2556 C C . ASN A 1 308 ? 26.221 0.892 -14.833 1.00 61.00 308 ASN A C 1
ATOM 2558 O O . ASN A 1 308 ? 25.316 0.522 -14.085 1.00 61.00 308 ASN A O 1
ATOM 2562 N N . LYS A 1 309 ? 26.679 0.153 -15.856 1.00 66.31 309 LYS A N 1
ATOM 2563 C CA . LYS A 1 309 ? 26.299 -1.246 -16.152 1.00 66.31 309 LYS A CA 1
ATOM 2564 C C . LYS A 1 309 ? 24.817 -1.496 -16.463 1.00 66.31 309 LYS A C 1
ATOM 2566 O O . LYS A 1 309 ? 24.190 -2.393 -15.910 1.00 66.31 309 LYS A O 1
ATOM 2571 N N . LEU A 1 310 ? 24.262 -0.737 -17.403 1.00 72.69 310 LEU A N 1
ATOM 2572 C CA . LEU A 1 310 ? 22.914 -0.990 -17.921 1.00 72.69 310 LEU A CA 1
ATOM 2573 C C . LEU A 1 310 ? 22.880 -2.233 -18.825 1.00 72.69 310 LEU A C 1
ATOM 2575 O O . LEU A 1 310 ? 23.572 -2.274 -19.846 1.00 72.69 310 LEU A O 1
ATOM 2579 N N . ASP A 1 311 ? 22.040 -3.219 -18.504 1.00 71.12 311 ASP A N 1
ATOM 2580 C CA . ASP A 1 311 ? 21.876 -4.428 -19.318 1.00 71.12 311 ASP A CA 1
ATOM 2581 C C . ASP A 1 311 ? 20.586 -4.401 -20.153 1.00 71.12 311 ASP A C 1
ATOM 2583 O O . ASP A 1 311 ? 19.503 -4.679 -19.657 1.00 71.12 311 ASP A O 1
ATOM 2587 N N . LEU A 1 312 ? 20.702 -4.091 -21.447 1.00 74.19 312 LEU A N 1
ATOM 2588 C CA . LEU A 1 312 ? 19.598 -4.076 -22.417 1.00 74.19 312 LEU A CA 1
ATOM 2589 C C . LEU A 1 312 ? 19.593 -5.322 -23.314 1.00 74.19 312 LEU A C 1
ATOM 2591 O O . LEU A 1 312 ? 19.056 -5.286 -24.427 1.00 74.19 312 LEU A O 1
ATOM 2595 N N . ARG A 1 313 ? 20.232 -6.430 -22.913 1.00 75.88 313 ARG A N 1
ATOM 2596 C CA . ARG A 1 313 ? 20.279 -7.627 -23.766 1.00 75.88 313 ARG A CA 1
ATOM 2597 C C . ARG A 1 313 ? 18.864 -8.117 -24.079 1.00 75.88 313 ARG A C 1
ATOM 2599 O O . ARG A 1 313 ? 18.022 -8.218 -23.198 1.00 75.88 313 ARG A O 1
ATOM 2606 N N . TYR A 1 314 ? 18.603 -8.461 -25.338 1.00 77.06 314 TYR A N 1
ATOM 2607 C CA . TYR A 1 314 ? 17.281 -8.904 -25.814 1.00 77.06 314 TYR A CA 1
ATOM 2608 C C . TYR A 1 314 ? 16.140 -7.877 -25.689 1.00 77.06 314 TYR A C 1
ATOM 2610 O O . TYR A 1 314 ? 14.996 -8.233 -25.972 1.00 77.06 314 TYR A O 1
ATOM 2618 N N . ALA A 1 315 ? 16.418 -6.629 -25.297 1.00 79.56 315 ALA A N 1
ATOM 2619 C CA . ALA A 1 315 ? 15.392 -5.595 -25.201 1.00 79.56 315 ALA A CA 1
ATOM 2620 C C . ALA A 1 315 ? 14.787 -5.285 -26.581 1.00 79.56 315 ALA A C 1
ATOM 2622 O O . ALA A 1 315 ? 15.502 -5.247 -27.591 1.00 79.56 315 ALA A O 1
ATOM 2623 N N . GLN A 1 316 ? 13.474 -5.059 -26.621 1.00 78.38 316 GLN A N 1
ATOM 2624 C CA . GLN A 1 316 ? 12.723 -4.791 -27.848 1.00 78.38 316 GLN A CA 1
ATOM 2625 C C . GLN A 1 316 ? 12.114 -3.392 -27.817 1.00 78.38 316 GLN A C 1
ATOM 2627 O O . GLN A 1 316 ? 11.307 -3.084 -26.940 1.00 78.38 316 GLN A O 1
ATOM 2632 N N . PHE A 1 317 ? 12.468 -2.572 -28.813 1.00 78.50 317 PHE A N 1
ATOM 2633 C CA . PHE A 1 317 ? 11.940 -1.221 -28.982 1.00 78.50 317 PHE A CA 1
ATOM 2634 C C . PHE A 1 317 ? 10.990 -1.149 -30.181 1.00 78.50 317 PHE A C 1
ATOM 2636 O O . PHE A 1 317 ? 11.395 -0.838 -31.306 1.00 78.50 317 PHE A O 1
ATOM 2643 N N . LEU A 1 318 ? 9.705 -1.441 -29.943 1.00 74.56 318 LEU A N 1
ATOM 2644 C CA . LEU A 1 318 ? 8.690 -1.483 -31.006 1.00 74.56 318 LEU A CA 1
ATOM 2645 C C . LEU A 1 318 ? 8.384 -0.086 -31.574 1.00 74.56 318 LEU A C 1
ATOM 2647 O O . LEU A 1 318 ? 7.946 0.039 -32.717 1.00 74.56 318 LEU A O 1
ATOM 2651 N N . PHE A 1 319 ? 8.643 0.963 -30.789 1.00 76.69 319 PHE A N 1
ATOM 2652 C CA . PHE A 1 319 ? 8.426 2.367 -31.140 1.00 76.69 319 PHE A CA 1
ATOM 2653 C C . PHE A 1 319 ? 9.669 3.212 -30.836 1.00 76.69 319 PHE A C 1
ATOM 2655 O O . PHE A 1 319 ? 10.734 2.691 -30.504 1.00 76.69 319 PHE A O 1
ATOM 2662 N N . LYS A 1 320 ? 9.552 4.534 -31.010 1.00 76.88 320 LYS A N 1
ATOM 2663 C CA . LYS A 1 320 ? 10.666 5.471 -30.865 1.00 76.88 320 LYS A CA 1
ATOM 2664 C C . LYS A 1 320 ? 11.227 5.439 -29.438 1.00 76.88 320 LYS A C 1
ATOM 2666 O O . LYS A 1 320 ? 10.582 5.896 -28.500 1.00 76.88 320 LYS A O 1
ATOM 2671 N N . GLY A 1 321 ? 12.459 4.963 -29.299 1.00 75.62 321 GLY A N 1
ATOM 2672 C CA . GLY A 1 321 ? 13.262 5.133 -28.091 1.00 75.62 321 GLY A CA 1
ATOM 2673 C C . GLY A 1 321 ? 14.172 6.350 -28.221 1.00 75.62 321 GLY A C 1
ATOM 2674 O O . GLY A 1 321 ? 14.586 6.708 -29.325 1.00 75.62 321 GLY A O 1
ATOM 2675 N N . HIS A 1 322 ? 14.517 6.984 -27.109 1.00 77.69 322 HIS A N 1
ATOM 2676 C CA . HIS A 1 322 ? 15.534 8.028 -27.070 1.00 77.69 322 HIS A CA 1
ATOM 2677 C C . HIS A 1 322 ? 16.481 7.770 -25.905 1.00 77.69 322 HIS A C 1
ATOM 2679 O O . HIS A 1 322 ? 16.038 7.651 -24.767 1.00 77.69 322 HIS A O 1
ATOM 2685 N N . ILE A 1 323 ? 17.774 7.664 -26.192 1.00 77.88 323 ILE A N 1
ATOM 2686 C CA . ILE A 1 323 ? 18.824 7.431 -25.207 1.00 77.88 323 ILE A CA 1
ATOM 2687 C C . ILE A 1 323 ? 19.836 8.559 -25.314 1.00 77.88 323 ILE A C 1
ATOM 2689 O O . ILE A 1 323 ? 20.412 8.784 -26.378 1.00 77.88 323 ILE A O 1
ATOM 2693 N N . THR A 1 324 ? 20.074 9.253 -24.204 1.00 72.44 324 THR A N 1
ATOM 2694 C CA . THR A 1 324 ? 21.169 10.218 -24.092 1.00 72.44 324 THR A CA 1
ATOM 2695 C C . THR A 1 324 ? 21.898 9.996 -22.792 1.00 72.44 324 THR A C 1
ATOM 2697 O O . THR A 1 324 ? 21.436 10.433 -21.760 1.00 72.44 324 THR A O 1
ATOM 2700 N N . THR A 1 325 ? 22.975 9.214 -22.775 1.00 71.62 325 THR A N 1
ATOM 2701 C CA . THR A 1 325 ? 23.639 8.849 -21.512 1.00 71.62 325 THR A CA 1
ATOM 2702 C C . THR A 1 325 ? 25.032 8.265 -21.744 1.00 71.62 325 THR A C 1
ATOM 2704 O O . THR A 1 325 ? 25.430 8.020 -22.885 1.00 71.62 325 THR A O 1
ATOM 2707 N N . ASP A 1 326 ? 25.784 8.050 -20.667 1.00 74.56 326 ASP A N 1
ATOM 2708 C CA . ASP A 1 326 ? 26.981 7.216 -20.705 1.00 74.56 326 ASP A CA 1
ATOM 2709 C C . ASP A 1 326 ? 26.603 5.753 -20.989 1.00 74.56 326 ASP A C 1
ATOM 2711 O O . ASP A 1 326 ? 25.797 5.165 -20.270 1.00 74.56 326 ASP A O 1
ATOM 2715 N N . LEU A 1 327 ? 27.142 5.192 -22.073 1.00 74.94 327 LEU A N 1
ATOM 2716 C CA . LEU A 1 327 ? 26.934 3.811 -22.509 1.00 74.94 327 LEU A CA 1
ATOM 2717 C C . LEU A 1 327 ? 28.231 2.994 -22.476 1.00 74.94 327 LEU A C 1
ATOM 2719 O O . LEU A 1 327 ? 28.254 1.899 -23.040 1.00 74.94 327 LEU A O 1
ATOM 2723 N N . THR A 1 328 ? 29.302 3.507 -21.860 1.00 73.88 328 THR A N 1
ATOM 2724 C CA . THR A 1 328 ? 30.618 2.842 -21.778 1.00 73.88 328 THR A CA 1
ATOM 2725 C C . THR A 1 328 ? 30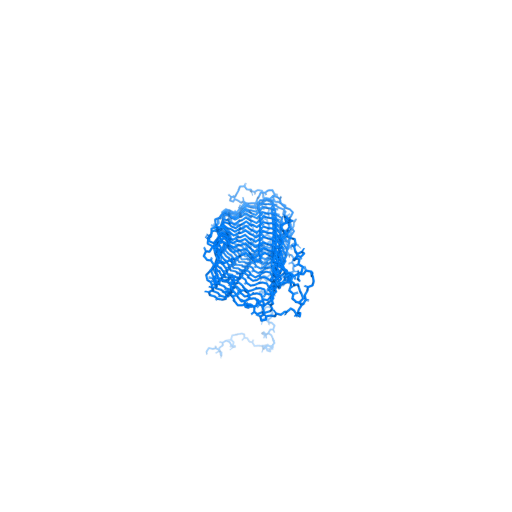.512 1.406 -21.260 1.00 73.88 328 THR A C 1
ATOM 2727 O O . THR A 1 328 ? 31.049 0.495 -21.879 1.00 73.88 328 THR A O 1
ATOM 2730 N N . GLU A 1 329 ? 29.717 1.169 -20.216 1.00 72.31 329 GLU A N 1
ATOM 2731 C CA . GLU A 1 329 ? 29.520 -0.168 -19.632 1.00 72.31 329 GLU A CA 1
ATOM 2732 C C . GLU A 1 329 ? 28.171 -0.825 -20.003 1.00 72.31 329 GLU A C 1
ATOM 2734 O O . GLU A 1 329 ? 27.778 -1.835 -19.413 1.00 72.31 329 GLU A O 1
ATOM 2739 N N . ALA A 1 330 ? 27.429 -0.275 -20.973 1.00 74.25 330 ALA A N 1
ATOM 2740 C CA . ALA A 1 330 ? 26.106 -0.782 -21.342 1.00 74.25 330 ALA A CA 1
ATOM 2741 C C . ALA A 1 330 ? 26.170 -2.035 -22.240 1.00 74.25 330 ALA A C 1
ATOM 2743 O O . ALA A 1 330 ? 26.975 -2.133 -23.172 1.00 74.25 330 ALA A O 1
ATOM 2744 N N . ARG A 1 331 ? 25.272 -3.002 -22.007 1.00 75.44 331 ARG A N 1
ATOM 2745 C CA . ARG A 1 331 ? 25.192 -4.268 -22.760 1.00 75.44 331 ARG A CA 1
ATOM 2746 C C . ARG A 1 331 ? 23.990 -4.270 -23.706 1.00 75.44 331 ARG A C 1
ATOM 2748 O O . ARG A 1 331 ? 22.862 -4.088 -23.276 1.00 75.44 331 ARG A O 1
ATOM 2755 N N . PHE A 1 332 ? 24.218 -4.563 -24.991 1.00 72.75 332 PHE A N 1
ATOM 2756 C CA . PHE A 1 332 ? 23.185 -4.498 -26.049 1.00 72.75 332 PHE A CA 1
ATOM 2757 C C . PHE A 1 332 ? 22.977 -5.805 -26.825 1.00 72.75 332 PHE A C 1
ATOM 2759 O O . PHE A 1 332 ? 22.375 -5.817 -27.901 1.00 72.75 332 PHE A O 1
ATOM 2766 N N . HIS A 1 333 ? 23.547 -6.918 -26.365 1.00 71.12 333 HIS A N 1
ATOM 2767 C CA . HIS A 1 333 ? 23.512 -8.153 -27.145 1.00 71.12 333 HIS A CA 1
ATOM 2768 C C . HIS A 1 333 ? 22.074 -8.595 -27.469 1.00 71.12 333 HIS A C 1
ATOM 2770 O O . HIS A 1 333 ? 21.249 -8.746 -26.574 1.00 71.12 333 HIS A O 1
ATOM 2776 N N . ARG A 1 334 ? 21.798 -8.807 -28.767 1.00 69.88 334 ARG A N 1
ATOM 2777 C CA . ARG A 1 334 ? 20.477 -9.176 -29.318 1.00 69.88 334 ARG A CA 1
ATOM 2778 C C . ARG A 1 334 ? 19.349 -8.171 -29.021 1.00 69.88 334 ARG A C 1
ATOM 2780 O O . ARG A 1 334 ? 18.189 -8.525 -29.188 1.00 69.88 334 ARG A O 1
ATOM 2787 N N . ALA A 1 335 ? 19.677 -6.935 -28.642 1.00 75.06 335 ALA A N 1
ATOM 2788 C CA . ALA A 1 335 ? 18.703 -5.854 -28.537 1.00 75.06 335 ALA A CA 1
ATOM 2789 C C . ALA A 1 335 ? 18.254 -5.371 -29.928 1.00 75.06 335 ALA A C 1
ATOM 2791 O O . ALA A 1 335 ? 19.074 -5.239 -30.851 1.00 75.06 335 ALA A O 1
ATOM 2792 N N . ASP A 1 336 ? 16.964 -5.073 -30.070 1.00 78.31 336 ASP A N 1
ATOM 2793 C CA . ASP A 1 336 ? 16.428 -4.362 -31.228 1.00 78.31 336 ASP A CA 1
ATOM 2794 C C . ASP A 1 336 ? 16.490 -2.852 -30.982 1.00 78.31 336 ASP A C 1
ATOM 2796 O O . ASP A 1 336 ? 15.669 -2.287 -30.266 1.00 78.31 336 ASP A O 1
ATOM 2800 N N . LEU A 1 337 ? 17.497 -2.204 -31.567 1.00 77.44 337 LEU A N 1
ATOM 2801 C CA . LEU A 1 337 ? 17.784 -0.781 -31.370 1.00 77.44 337 LEU A CA 1
ATOM 2802 C C . LEU A 1 337 ? 17.400 0.072 -32.585 1.00 77.44 337 LEU A C 1
ATOM 2804 O O . LEU A 1 337 ? 17.728 1.256 -32.621 1.00 77.44 337 LEU A O 1
ATOM 2808 N N . GLU A 1 338 ? 16.746 -0.499 -33.603 1.00 75.81 338 GLU A N 1
ATOM 2809 C CA . GLU A 1 338 ? 16.535 0.179 -34.891 1.00 75.81 338 GLU A CA 1
ATOM 2810 C C . GLU A 1 338 ? 15.714 1.474 -34.745 1.00 75.81 338 GLU A C 1
ATOM 2812 O O . GLU A 1 338 ? 15.916 2.442 -35.481 1.00 75.81 338 GLU A O 1
ATOM 2817 N N . ASN A 1 339 ? 14.790 1.504 -33.782 1.00 78.25 339 ASN A N 1
ATOM 2818 C CA . ASN A 1 339 ? 13.923 2.648 -33.483 1.00 78.25 339 ASN A CA 1
ATOM 2819 C C . ASN A 1 339 ? 14.458 3.547 -32.359 1.00 78.25 339 ASN A C 1
ATOM 2821 O O . ASN A 1 339 ? 13.758 4.458 -31.918 1.00 78.25 339 ASN A O 1
ATOM 2825 N N . VAL A 1 340 ? 15.682 3.311 -31.886 1.00 82.12 340 VAL A N 1
ATOM 2826 C CA . VAL A 1 340 ? 16.280 4.075 -30.789 1.00 82.12 340 VAL A CA 1
ATOM 2827 C C . VAL A 1 340 ? 17.148 5.191 -31.354 1.00 82.12 340 VAL A C 1
ATOM 2829 O O . VAL A 1 340 ? 18.066 4.938 -32.131 1.00 82.12 340 VAL A O 1
ATOM 2832 N N . ALA A 1 341 ? 16.863 6.427 -30.965 1.00 80.44 341 ALA A N 1
ATOM 2833 C CA . ALA A 1 341 ? 17.716 7.579 -31.206 1.00 80.44 341 ALA A CA 1
ATOM 2834 C C . ALA A 1 341 ? 18.763 7.673 -30.095 1.00 80.44 341 ALA A C 1
ATOM 2836 O O . ALA A 1 341 ? 18.407 7.739 -28.922 1.00 80.44 341 ALA A O 1
ATOM 2837 N N . PHE A 1 342 ? 20.041 7.722 -30.461 1.00 79.81 342 PHE A N 1
ATOM 2838 C CA . PHE A 1 342 ? 21.127 7.957 -29.515 1.00 79.81 342 PHE A CA 1
ATOM 2839 C C . PHE A 1 342 ? 21.672 9.366 -29.724 1.00 79.81 342 PHE A C 1
ATOM 2841 O O . PHE A 1 342 ? 22.316 9.624 -30.740 1.00 79.81 342 PHE A O 1
ATOM 2848 N N . THR A 1 343 ? 21.447 10.279 -28.785 1.00 75.12 343 THR A N 1
ATOM 2849 C CA . THR A 1 343 ? 22.012 11.639 -28.858 1.00 75.12 343 THR A CA 1
ATOM 2850 C C . THR A 1 343 ? 22.894 11.894 -27.648 1.00 75.12 343 THR A C 1
ATOM 2852 O O . THR A 1 343 ? 22.616 11.379 -26.577 1.00 75.12 343 THR A O 1
ATOM 2855 N N . ASP A 1 344 ? 24.000 12.620 -27.807 1.00 73.94 344 ASP A N 1
ATOM 2856 C CA . ASP A 1 344 ? 24.930 12.957 -26.711 1.00 73.94 344 ASP A CA 1
ATOM 2857 C C . ASP A 1 344 ? 25.396 11.765 -25.847 1.00 73.94 344 ASP A C 1
ATOM 2859 O O . ASP A 1 344 ? 25.733 11.918 -24.676 1.00 73.94 344 ASP A O 1
ATOM 2863 N N . CYS A 1 345 ? 25.430 10.559 -26.426 1.00 76.44 345 CYS A N 1
ATOM 2864 C CA . CYS A 1 345 ? 25.888 9.366 -25.721 1.00 76.44 345 CYS A CA 1
ATOM 2865 C C . CYS A 1 345 ? 27.414 9.242 -25.750 1.00 76.44 345 CYS A C 1
ATOM 2867 O O . CYS A 1 345 ? 28.023 9.378 -26.826 1.00 76.44 345 CYS A O 1
ATOM 2869 N N . MET A 1 346 ? 28.003 8.893 -24.602 1.00 75.62 346 MET A N 1
ATOM 2870 C CA . MET A 1 346 ? 29.383 8.407 -24.531 1.00 75.62 346 MET A CA 1
ATOM 2871 C C . MET A 1 346 ? 29.382 6.923 -24.882 1.00 75.62 346 MET A C 1
ATOM 2873 O O . MET A 1 346 ? 28.622 6.148 -24.315 1.00 75.62 346 MET A O 1
ATOM 2877 N N . TRP A 1 347 ? 30.183 6.546 -25.872 1.00 74.69 347 TRP A N 1
ATOM 2878 C CA . TRP A 1 347 ? 30.296 5.163 -26.327 1.00 74.69 347 TRP A CA 1
ATOM 2879 C C . TRP A 1 347 ? 31.605 4.576 -25.811 1.00 74.69 347 TRP A C 1
ATOM 2881 O O . TRP A 1 347 ? 32.588 5.318 -25.737 1.00 74.69 347 TRP A O 1
ATOM 2891 N N . PRO A 1 348 ? 31.659 3.268 -25.525 1.00 66.56 348 PRO A N 1
ATOM 2892 C CA . PRO A 1 348 ? 32.915 2.617 -25.173 1.00 66.56 348 PRO A CA 1
ATOM 2893 C C . PRO A 1 348 ? 33.936 2.792 -26.301 1.00 66.56 348 PRO A C 1
ATOM 2895 O O . PRO A 1 348 ? 33.595 2.653 -27.484 1.00 66.56 348 PRO A O 1
ATOM 2898 N N . GLU A 1 349 ? 35.200 3.062 -25.951 1.00 58.97 349 GLU A N 1
ATOM 2899 C CA . GLU A 1 349 ? 36.284 3.260 -26.930 1.00 58.97 349 GLU A CA 1
ATOM 2900 C C . GLU A 1 349 ? 36.400 2.051 -27.879 1.00 58.97 349 GLU A C 1
ATOM 2902 O O . GLU A 1 349 ? 36.710 2.176 -29.076 1.00 58.97 349 GLU A O 1
ATOM 2907 N N . LYS A 1 350 ? 36.091 0.857 -27.354 1.00 58.00 350 LYS A N 1
ATOM 2908 C CA . LYS A 1 350 ? 36.055 -0.411 -28.079 1.00 58.00 350 LYS A CA 1
ATOM 2909 C C . LYS A 1 350 ? 34.980 -1.339 -27.500 1.00 58.00 350 LYS A C 1
ATOM 2911 O O . LYS A 1 350 ? 35.231 -2.084 -26.563 1.00 58.00 350 LYS A O 1
ATOM 2916 N N . ILE A 1 351 ? 33.832 -1.427 -28.176 1.00 51.12 351 ILE A N 1
ATOM 2917 C CA . ILE A 1 351 ? 32.763 -2.406 -27.861 1.00 51.12 351 ILE A CA 1
ATOM 2918 C C . ILE A 1 351 ? 33.282 -3.871 -27.780 1.00 51.12 351 ILE A C 1
ATOM 2920 O O . ILE A 1 351 ? 32.649 -4.708 -27.153 1.00 51.12 351 ILE A O 1
ATOM 2924 N N . TYR A 1 352 ? 34.436 -4.216 -28.371 1.00 48.38 352 TYR A N 1
ATOM 2925 C CA . TYR A 1 352 ? 35.004 -5.574 -28.297 1.00 48.38 352 TYR A CA 1
ATOM 2926 C C . TYR A 1 352 ? 35.942 -5.833 -27.100 1.00 48.38 352 TYR A C 1
ATOM 2928 O O . TYR A 1 352 ? 36.287 -6.991 -26.885 1.00 48.38 352 TYR A O 1
ATOM 2936 N N . GLU A 1 353 ? 36.387 -4.803 -26.368 1.00 44.94 353 GLU A N 1
ATOM 2937 C CA . GLU A 1 353 ? 37.238 -4.955 -25.168 1.00 44.94 353 GLU A CA 1
ATOM 2938 C C . GLU A 1 353 ? 36.422 -4.870 -23.860 1.00 44.94 353 GLU A C 1
ATOM 2940 O O . GLU A 1 353 ? 36.841 -5.452 -22.865 1.00 44.94 353 GLU A O 1
ATOM 2945 N N . GLU A 1 354 ? 35.234 -4.248 -23.875 1.00 43.09 354 GLU A N 1
ATOM 2946 C CA . GLU A 1 354 ? 34.428 -3.964 -22.666 1.00 43.09 354 GLU A CA 1
ATOM 2947 C C . GLU A 1 354 ? 33.066 -4.682 -22.594 1.00 43.09 354 GLU A C 1
ATOM 2949 O O . GLU A 1 354 ? 32.371 -4.576 -21.584 1.00 43.09 354 GLU A O 1
ATOM 2954 N N . ILE A 1 355 ? 32.681 -5.500 -23.589 1.00 48.81 355 ILE A N 1
ATOM 2955 C CA . ILE A 1 355 ? 31.635 -6.509 -23.340 1.00 48.81 355 ILE A CA 1
ATOM 2956 C C . ILE A 1 355 ? 32.280 -7.584 -22.470 1.00 48.81 355 ILE A C 1
ATOM 2958 O O . ILE A 1 355 ? 32.862 -8.544 -22.978 1.00 48.81 355 ILE A O 1
ATOM 2962 N N . HIS A 1 356 ? 32.221 -7.353 -21.157 1.00 43.03 356 HIS A N 1
ATOM 2963 C CA . HIS A 1 356 ? 32.705 -8.242 -20.117 1.00 43.03 356 HIS A CA 1
ATOM 2964 C C . HIS A 1 356 ? 32.349 -9.688 -20.457 1.00 43.03 356 HIS A C 1
ATOM 2966 O O . HIS A 1 356 ? 31.180 -10.074 -20.535 1.00 43.03 356 HIS A O 1
ATOM 2972 N N . MET A 1 357 ? 33.409 -10.454 -20.702 1.00 38.62 357 MET A N 1
ATOM 2973 C CA . MET A 1 357 ? 33.393 -11.900 -20.708 1.00 38.62 357 MET A CA 1
ATOM 2974 C C . MET A 1 357 ? 32.885 -12.340 -19.342 1.00 38.62 357 MET A C 1
ATOM 2976 O O . MET A 1 357 ? 33.659 -12.270 -18.403 1.00 38.62 357 MET A O 1
ATOM 2980 N N . ASP A 1 358 ? 31.615 -12.724 -19.238 1.00 37.97 358 ASP A N 1
ATOM 2981 C CA . ASP A 1 358 ? 31.203 -13.810 -18.355 1.00 37.97 358 ASP A CA 1
ATOM 2982 C C . ASP A 1 358 ? 29.929 -14.499 -18.885 1.00 37.97 358 ASP A C 1
ATOM 2984 O O . ASP A 1 358 ? 28.973 -13.876 -19.359 1.00 37.97 358 ASP A O 1
ATOM 2988 N N . ASP A 1 359 ? 30.047 -15.827 -18.856 1.00 40.31 359 ASP A N 1
ATOM 2989 C CA . ASP A 1 359 ? 29.183 -16.971 -19.167 1.00 40.31 359 ASP A CA 1
ATOM 2990 C C . ASP A 1 359 ? 28.791 -17.404 -20.594 1.00 40.31 359 ASP A C 1
ATOM 2992 O O . ASP A 1 359 ? 28.588 -18.605 -20.761 1.00 40.31 359 ASP A O 1
ATOM 2996 N N . GLU A 1 360 ? 28.805 -16.584 -21.661 1.00 49.78 360 GLU A N 1
ATOM 2997 C CA . GLU A 1 360 ? 28.542 -17.145 -23.022 1.00 49.78 360 GLU A CA 1
ATOM 2998 C C . GLU A 1 360 ? 29.391 -16.648 -24.207 1.00 49.78 360 GLU A C 1
ATOM 3000 O O . GLU A 1 360 ? 29.295 -17.241 -25.275 1.00 49.78 360 GLU A O 1
ATOM 3005 N N . GLY A 1 361 ? 30.272 -15.650 -24.060 1.00 60.19 361 GLY A N 1
ATOM 3006 C CA . GLY A 1 361 ? 31.233 -15.245 -25.108 1.00 60.19 361 GLY A CA 1
ATOM 3007 C C . GLY A 1 361 ? 30.625 -14.942 -26.494 1.00 60.19 361 GLY A C 1
ATOM 3008 O O . GLY A 1 361 ? 30.436 -15.827 -27.324 1.00 60.19 361 GLY A O 1
ATOM 3009 N N . LEU A 1 362 ? 30.394 -13.663 -26.811 1.00 65.81 362 LEU A N 1
ATOM 3010 C CA . LEU A 1 362 ? 29.804 -13.279 -28.101 1.00 65.81 362 LEU A CA 1
ATOM 3011 C C . LEU A 1 362 ? 30.670 -13.680 -29.299 1.00 65.81 362 LEU A C 1
ATOM 3013 O O . LEU A 1 362 ? 31.841 -13.314 -29.400 1.00 65.81 362 LEU A O 1
ATOM 3017 N N . THR A 1 363 ? 30.060 -14.344 -30.279 1.00 76.31 363 THR A N 1
ATOM 3018 C CA . THR A 1 363 ? 30.721 -14.634 -31.554 1.00 76.31 363 THR A CA 1
ATOM 3019 C C . THR A 1 363 ? 30.911 -13.353 -32.373 1.00 76.31 363 THR A C 1
ATOM 3021 O O . THR A 1 363 ? 30.102 -12.421 -32.316 1.00 76.31 363 THR A O 1
ATOM 3024 N N . PHE A 1 364 ? 31.916 -13.312 -33.257 1.00 77.31 364 PHE A N 1
ATOM 3025 C CA . PHE A 1 364 ? 32.080 -12.173 -34.176 1.00 77.31 364 PHE A CA 1
ATOM 3026 C C . PHE A 1 364 ? 30.853 -11.930 -35.068 1.00 77.31 364 PHE A C 1
ATOM 3028 O O . PHE A 1 364 ? 30.633 -10.807 -35.517 1.00 77.31 364 PHE A O 1
ATOM 3035 N N . LYS A 1 365 ? 30.033 -12.957 -35.319 1.00 79.75 365 LYS A N 1
ATOM 3036 C CA . LYS A 1 365 ? 28.779 -12.826 -36.073 1.00 79.75 365 LYS A CA 1
ATOM 3037 C C . LYS A 1 365 ? 27.698 -12.083 -35.274 1.00 79.75 365 LYS A C 1
ATOM 3039 O O . LYS A 1 365 ? 26.896 -11.343 -35.846 1.00 79.75 365 LYS A O 1
ATOM 3044 N N . GLU A 1 366 ? 27.665 -12.274 -33.961 1.00 76.56 366 GLU A N 1
ATOM 3045 C CA . GLU A 1 366 ? 26.748 -11.560 -33.071 1.00 76.56 366 GLU A CA 1
ATOM 3046 C C . GLU A 1 366 ? 27.188 -10.107 -32.896 1.00 76.56 366 GLU A C 1
ATOM 3048 O O . GLU A 1 366 ? 26.358 -9.213 -33.043 1.00 76.56 366 GLU A O 1
ATOM 3053 N N . LEU A 1 367 ? 28.490 -9.856 -32.726 1.00 76.56 367 LEU A N 1
ATOM 3054 C CA . LEU A 1 367 ? 29.050 -8.499 -32.726 1.00 76.56 367 LEU A CA 1
ATOM 3055 C C . LEU A 1 367 ? 28.771 -7.759 -34.042 1.00 76.56 367 LEU A C 1
ATOM 3057 O O . LEU A 1 367 ? 28.331 -6.612 -34.024 1.00 76.56 367 LEU A O 1
ATOM 3061 N N . GLU A 1 368 ? 28.945 -8.423 -35.191 1.00 82.62 368 GLU A N 1
ATOM 3062 C CA . GLU A 1 368 ? 28.571 -7.871 -36.502 1.00 82.62 368 GLU A CA 1
ATOM 3063 C C . GLU A 1 368 ? 27.097 -7.436 -36.538 1.00 82.62 368 GLU A C 1
ATOM 3065 O O . GLU A 1 368 ? 26.754 -6.421 -37.145 1.00 82.62 368 GLU A O 1
ATOM 3070 N N . THR A 1 369 ? 26.210 -8.192 -35.891 1.00 81.81 369 THR A N 1
ATOM 3071 C CA . THR A 1 369 ? 24.780 -7.871 -35.835 1.00 81.81 369 THR A CA 1
ATOM 3072 C C . THR A 1 369 ? 24.512 -6.652 -34.957 1.00 81.81 369 THR A C 1
ATOM 3074 O O . THR A 1 369 ? 23.791 -5.762 -35.395 1.00 81.81 369 THR A O 1
ATOM 3077 N N . ILE A 1 370 ? 25.162 -6.548 -33.795 1.00 78.62 370 ILE A N 1
ATOM 3078 C CA . ILE A 1 370 ? 25.056 -5.374 -32.912 1.00 78.62 370 ILE A CA 1
ATOM 3079 C C . ILE A 1 370 ? 25.497 -4.105 -33.650 1.00 78.62 370 ILE A C 1
ATOM 3081 O O . ILE A 1 370 ? 24.740 -3.141 -33.731 1.00 78.62 370 ILE A O 1
ATOM 3085 N N . TYR A 1 371 ? 26.688 -4.113 -34.257 1.00 83.38 371 TYR A N 1
ATOM 3086 C CA . TYR A 1 371 ? 27.202 -2.947 -34.985 1.00 83.38 371 TYR A CA 1
ATOM 3087 C C . TYR A 1 371 ? 26.324 -2.546 -36.168 1.00 83.38 371 TYR A C 1
ATOM 3089 O O . TYR A 1 371 ? 26.165 -1.360 -36.450 1.00 83.38 371 TYR A O 1
ATOM 3097 N N . ARG A 1 372 ? 25.727 -3.522 -36.851 1.00 85.81 372 ARG A N 1
ATOM 3098 C CA . ARG A 1 372 ? 24.787 -3.267 -37.941 1.00 85.81 372 ARG A CA 1
ATOM 3099 C C . ARG A 1 372 ? 23.497 -2.611 -37.448 1.00 85.81 372 ARG A C 1
ATOM 3101 O O . ARG A 1 372 ? 23.067 -1.656 -38.090 1.00 85.81 372 ARG A O 1
ATOM 3108 N N . ASN A 1 373 ? 22.934 -3.068 -36.327 1.00 82.50 373 ASN A N 1
ATOM 3109 C CA . ASN A 1 373 ? 21.747 -2.459 -35.717 1.00 82.50 373 ASN A CA 1
ATOM 3110 C C . ASN A 1 373 ? 22.046 -1.021 -35.262 1.00 82.50 373 ASN A C 1
ATOM 3112 O O . ASN A 1 373 ? 21.304 -0.102 -35.600 1.00 82.50 373 ASN A O 1
ATOM 3116 N N . LEU A 1 374 ? 23.182 -0.803 -34.585 1.00 82.50 374 LEU A N 1
ATOM 3117 C CA . LEU A 1 374 ? 23.640 0.531 -34.179 1.00 82.50 374 LEU A CA 1
ATOM 3118 C C . LEU A 1 374 ? 23.834 1.453 -35.385 1.00 82.50 374 LEU A C 1
ATOM 3120 O O . LEU A 1 374 ? 23.314 2.563 -35.405 1.00 82.50 374 LEU A O 1
ATOM 3124 N N . LYS A 1 375 ? 24.510 0.981 -36.438 1.00 86.81 375 LYS A N 1
ATOM 3125 C CA . LYS A 1 375 ? 24.670 1.724 -37.695 1.00 86.81 375 LYS A CA 1
ATOM 3126 C C . LYS A 1 375 ? 23.319 2.113 -38.303 1.00 86.81 375 LYS A C 1
ATOM 3128 O O . LYS A 1 375 ? 23.158 3.262 -38.703 1.00 86.81 375 LYS A O 1
ATOM 3133 N N . GLN A 1 376 ? 22.373 1.176 -38.403 1.00 86.75 376 GLN A N 1
ATOM 3134 C CA . GLN A 1 376 ? 21.037 1.433 -38.957 1.00 86.75 376 GLN A CA 1
ATOM 3135 C C . GLN A 1 376 ? 20.279 2.479 -38.135 1.00 86.75 376 GLN A C 1
ATOM 3137 O O . GLN A 1 376 ? 19.714 3.407 -38.711 1.00 86.75 376 GLN A O 1
ATOM 3142 N N . SER A 1 377 ? 20.343 2.376 -36.806 1.00 84.19 377 SER A N 1
ATOM 3143 C CA . SER A 1 377 ? 19.808 3.379 -35.884 1.00 84.19 377 SER A CA 1
ATOM 3144 C C . SER A 1 377 ? 20.415 4.768 -36.137 1.00 84.19 377 SER A C 1
ATOM 3146 O O . SER A 1 377 ? 19.662 5.719 -36.360 1.00 84.19 377 SER A O 1
ATOM 3148 N N . MET A 1 378 ? 21.748 4.898 -36.206 1.00 85.31 378 MET A N 1
ATOM 3149 C CA . MET A 1 378 ? 22.411 6.186 -36.475 1.00 85.31 378 MET A CA 1
ATOM 3150 C C . MET A 1 378 ? 21.994 6.775 -37.830 1.00 85.31 378 MET A C 1
ATOM 3152 O O . MET A 1 378 ? 21.693 7.962 -37.927 1.00 85.31 378 MET A O 1
ATOM 3156 N N . GLN A 1 379 ? 21.926 5.944 -38.878 1.00 86.94 379 GLN A N 1
ATOM 3157 C CA . GLN A 1 379 ? 21.501 6.367 -40.219 1.00 86.94 379 GLN A CA 1
ATOM 3158 C C . GLN A 1 379 ? 20.058 6.870 -40.228 1.00 86.94 379 GLN A C 1
ATOM 3160 O O . GLN A 1 379 ? 19.779 7.918 -40.809 1.00 86.94 379 GLN A O 1
ATOM 3165 N N . ARG A 1 380 ? 19.150 6.146 -39.565 1.00 84.44 380 ARG A N 1
ATOM 3166 C CA . ARG A 1 380 ? 17.734 6.515 -39.459 1.00 84.44 380 ARG A CA 1
ATOM 3167 C C . ARG A 1 380 ? 17.544 7.859 -38.751 1.00 84.44 380 ARG A C 1
ATOM 3169 O O . ARG A 1 380 ? 16.626 8.595 -39.101 1.00 84.44 380 ARG A O 1
ATOM 3176 N N . HIS A 1 381 ? 18.429 8.197 -37.814 1.00 83.31 381 HIS A N 1
ATOM 3177 C CA . HIS A 1 381 ? 18.385 9.444 -37.047 1.00 83.31 381 HIS A CA 1
ATOM 3178 C C . HIS A 1 381 ? 19.340 10.539 -37.562 1.00 83.31 381 HIS A C 1
ATOM 3180 O O . HIS A 1 381 ? 19.423 11.605 -36.958 1.00 83.31 381 HIS A O 1
ATOM 3186 N N . GLY A 1 382 ? 20.019 10.323 -38.696 1.00 84.44 382 GLY A N 1
ATOM 3187 C CA . GLY A 1 382 ? 20.831 11.338 -39.378 1.00 84.44 382 GLY A CA 1
ATOM 3188 C C . GLY A 1 382 ? 22.271 11.520 -38.874 1.00 84.44 382 GLY A C 1
ATOM 3189 O O . GLY A 1 382 ? 22.958 12.415 -39.367 1.00 84.44 382 GLY A O 1
ATOM 3190 N N . ASP A 1 383 ? 22.768 10.679 -37.960 1.00 84.31 383 ASP A N 1
ATOM 3191 C CA . ASP A 1 383 ? 24.169 10.698 -37.501 1.00 84.31 383 ASP A CA 1
ATOM 3192 C C . ASP A 1 383 ? 25.064 9.835 -38.411 1.00 84.31 383 ASP A C 1
ATOM 3194 O O . ASP A 1 383 ? 25.480 8.717 -38.094 1.00 84.31 383 ASP A O 1
ATOM 3198 N N . TYR A 1 384 ? 25.357 10.354 -39.605 1.00 85.88 384 TYR A N 1
ATOM 3199 C CA . TYR A 1 384 ? 26.168 9.638 -40.596 1.00 85.88 384 TYR A CA 1
ATOM 3200 C C . TYR A 1 384 ? 27.637 9.461 -40.184 1.00 85.88 384 TYR A C 1
ATOM 3202 O O . TYR A 1 384 ? 28.296 8.553 -40.693 1.00 85.88 384 TYR A O 1
ATOM 3210 N N . SER A 1 385 ? 28.147 10.297 -39.272 1.00 84.75 385 SER A N 1
ATOM 3211 C CA . SER A 1 385 ? 29.521 10.183 -38.775 1.00 84.75 385 SER A CA 1
ATOM 3212 C C . SER A 1 385 ? 29.662 8.934 -37.911 1.00 84.75 385 SER A C 1
ATOM 3214 O O . SER A 1 385 ? 30.443 8.044 -38.252 1.00 84.75 385 SER A O 1
ATOM 3216 N N . LYS A 1 386 ? 28.836 8.801 -36.862 1.00 81.81 386 LYS A N 1
ATOM 3217 C CA . LYS A 1 386 ? 28.852 7.601 -36.010 1.00 81.81 386 LYS A CA 1
ATOM 3218 C C . LYS A 1 386 ? 28.404 6.351 -36.757 1.00 81.81 386 LYS A C 1
ATOM 3220 O O . LYS A 1 386 ? 28.923 5.264 -36.507 1.00 81.81 386 LYS A O 1
ATOM 3225 N N . ALA A 1 387 ? 27.494 6.480 -37.727 1.00 84.44 387 ALA A N 1
ATOM 3226 C CA . ALA A 1 387 ? 27.171 5.369 -38.622 1.00 84.44 387 ALA A CA 1
ATOM 3227 C C . ALA A 1 387 ? 28.417 4.836 -39.359 1.00 84.44 387 ALA A C 1
ATOM 3229 O O . ALA A 1 387 ? 28.548 3.625 -39.545 1.00 84.44 387 ALA A O 1
ATOM 3230 N N . GLY A 1 388 ? 29.340 5.717 -39.762 1.00 83.62 388 GLY A N 1
ATOM 3231 C CA . GLY A 1 388 ? 30.619 5.345 -40.368 1.00 83.62 388 GLY A CA 1
ATOM 3232 C C . GLY A 1 388 ? 31.519 4.551 -39.419 1.00 83.62 388 GLY A C 1
ATOM 3233 O O . GLY A 1 388 ? 32.065 3.516 -39.814 1.00 83.62 388 GLY A O 1
ATOM 3234 N N . ASP A 1 389 ? 31.605 4.976 -38.158 1.00 83.69 389 ASP A N 1
ATOM 3235 C CA . ASP A 1 389 ? 32.383 4.284 -37.125 1.00 83.69 389 ASP A CA 1
ATOM 3236 C C . ASP A 1 389 ? 31.843 2.868 -36.880 1.00 83.69 389 ASP A C 1
ATOM 3238 O O . ASP A 1 389 ? 32.590 1.884 -36.941 1.00 83.69 389 ASP A O 1
ATOM 3242 N N . PHE A 1 390 ? 30.525 2.725 -36.698 1.00 85.12 390 PHE A N 1
ATOM 3243 C CA . PHE A 1 390 ? 29.895 1.413 -36.529 1.00 85.12 390 PHE A CA 1
ATOM 3244 C C . PHE A 1 390 ? 29.988 0.544 -37.786 1.00 85.12 390 PHE A C 1
ATOM 3246 O O . PHE A 1 390 ? 30.173 -0.669 -37.675 1.00 85.12 390 PHE A O 1
ATOM 3253 N N . TYR A 1 391 ? 29.943 1.137 -38.983 1.00 86.81 391 TYR A N 1
ATOM 3254 C CA . TYR A 1 391 ? 30.178 0.412 -40.231 1.00 86.81 391 TYR A CA 1
ATOM 3255 C C . TYR A 1 391 ? 31.589 -0.185 -40.295 1.00 86.81 391 TYR A C 1
ATOM 3257 O O . TYR A 1 391 ? 31.751 -1.354 -40.653 1.00 86.81 391 TYR A O 1
ATOM 3265 N N . TYR A 1 392 ? 32.620 0.579 -39.921 1.00 83.94 392 TYR A N 1
ATOM 3266 C CA . TYR A 1 392 ? 33.990 0.065 -39.893 1.00 83.94 392 TYR A CA 1
ATOM 3267 C C . TYR A 1 392 ? 34.105 -1.156 -38.968 1.00 83.94 392 TYR A C 1
ATOM 3269 O O . TYR A 1 392 ? 34.670 -2.188 -39.351 1.00 83.94 392 TYR A O 1
ATOM 3277 N N . ARG A 1 393 ? 33.496 -1.068 -37.781 1.00 84.00 393 ARG A N 1
ATOM 3278 C CA . ARG A 1 393 ? 33.473 -2.152 -36.791 1.00 84.00 393 ARG A CA 1
ATOM 3279 C C . ARG A 1 393 ? 32.675 -3.377 -37.258 1.00 84.00 393 ARG A C 1
ATOM 3281 O O . ARG A 1 393 ? 33.142 -4.504 -37.077 1.0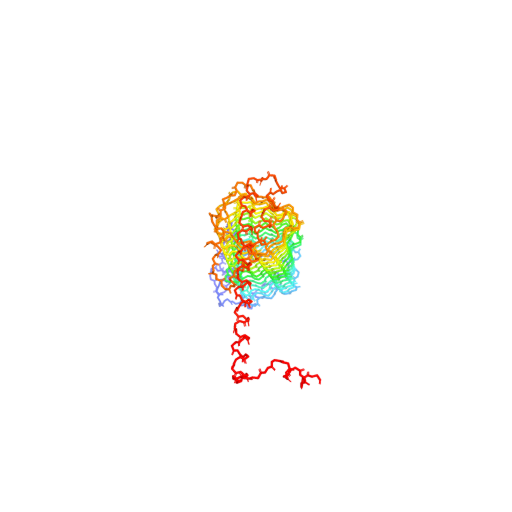0 84.00 393 ARG A O 1
ATOM 3288 N N . GLU A 1 394 ? 31.532 -3.183 -37.921 1.00 86.31 394 GLU A N 1
ATOM 3289 C CA . GLU A 1 394 ? 30.747 -4.254 -38.561 1.00 86.31 394 GLU A CA 1
ATOM 3290 C C . GLU A 1 394 ? 31.616 -5.054 -39.547 1.00 86.31 394 GLU A C 1
ATOM 3292 O O . GLU A 1 394 ? 31.677 -6.286 -39.490 1.00 86.31 394 GLU A O 1
ATOM 3297 N N . ILE A 1 395 ? 32.337 -4.357 -40.432 1.00 85.50 395 ILE A N 1
ATOM 3298 C CA . ILE A 1 395 ? 33.208 -4.984 -41.435 1.00 85.50 395 ILE A CA 1
ATOM 3299 C C . ILE A 1 395 ? 34.381 -5.723 -40.783 1.00 85.50 395 ILE A C 1
ATOM 3301 O O . ILE A 1 395 ? 34.770 -6.800 -41.250 1.00 85.50 395 ILE A O 1
ATOM 3305 N N . GLU A 1 396 ? 34.958 -5.173 -39.715 1.00 84.19 396 GLU A N 1
ATOM 3306 C CA . GLU A 1 396 ? 36.024 -5.828 -38.958 1.00 84.19 396 GLU A CA 1
ATOM 3307 C C . GLU A 1 396 ? 35.546 -7.156 -38.347 1.00 84.19 396 GLU A C 1
ATOM 3309 O O . GLU A 1 396 ? 36.203 -8.189 -38.523 1.00 84.19 396 GLU A O 1
ATOM 3314 N N . CYS A 1 397 ? 34.367 -7.159 -37.718 1.00 82.75 397 CYS A N 1
ATOM 3315 C CA . CYS A 1 397 ? 33.748 -8.360 -37.154 1.00 82.75 397 CYS A CA 1
ATOM 3316 C C . CYS A 1 397 ? 33.460 -9.407 -38.232 1.00 82.75 397 CYS A C 1
ATOM 3318 O O . CYS A 1 397 ? 33.862 -10.564 -38.093 1.00 82.75 397 CYS A O 1
ATOM 3320 N N . ARG A 1 398 ? 32.887 -8.995 -39.370 1.00 85.12 398 ARG A N 1
ATOM 3321 C CA . ARG A 1 398 ? 32.640 -9.882 -40.518 1.00 85.12 398 ARG A CA 1
ATOM 3322 C C . ARG A 1 398 ? 33.925 -10.561 -41.002 1.00 85.12 398 ARG A C 1
ATOM 3324 O O . ARG A 1 398 ? 33.942 -11.764 -41.274 1.00 85.12 398 ARG A O 1
ATOM 3331 N N . LYS A 1 399 ? 35.033 -9.813 -41.096 1.00 83.56 399 LYS A N 1
ATOM 3332 C CA . LYS A 1 399 ? 36.348 -10.355 -41.489 1.00 83.56 399 LYS A CA 1
ATOM 3333 C C . LYS A 1 399 ? 36.859 -11.393 -40.488 1.00 83.56 399 LYS A C 1
ATOM 3335 O O . LYS A 1 399 ? 37.369 -12.430 -40.917 1.00 83.56 399 LYS A O 1
ATOM 3340 N N . LYS A 1 400 ? 36.729 -11.133 -39.184 1.00 82.94 400 LYS A N 1
ATOM 3341 C CA . LYS A 1 400 ? 37.149 -12.065 -38.125 1.00 82.94 400 LYS A CA 1
ATOM 3342 C C . LYS A 1 400 ? 36.282 -13.335 -38.117 1.00 82.94 400 LYS A C 1
ATOM 3344 O O . LYS A 1 400 ? 36.841 -14.426 -38.199 1.00 82.94 400 LYS A O 1
ATOM 3349 N N . ALA A 1 401 ? 34.957 -13.206 -38.219 1.00 79.81 401 ALA A N 1
ATOM 3350 C CA . ALA A 1 401 ? 34.025 -14.336 -38.333 1.00 79.81 401 ALA A CA 1
ATOM 3351 C C . ALA A 1 401 ? 34.330 -15.251 -39.539 1.00 79.81 401 ALA A C 1
ATOM 3353 O O . ALA A 1 401 ? 34.252 -16.479 -39.455 1.00 79.81 401 ALA A O 1
ATOM 3354 N N . MET A 1 402 ? 34.709 -14.673 -40.687 1.00 79.88 402 MET A N 1
ATOM 3355 C CA . MET A 1 402 ? 35.118 -15.451 -41.865 1.00 79.88 402 MET A CA 1
ATOM 3356 C C . MET A 1 402 ? 36.432 -16.213 -41.645 1.00 79.88 402 MET A C 1
ATOM 3358 O O . MET A 1 402 ? 36.572 -17.340 -42.127 1.00 79.88 402 MET A O 1
ATOM 3362 N N . ARG A 1 403 ? 37.399 -15.621 -40.931 1.00 77.81 403 ARG A N 1
ATOM 3363 C CA . ARG A 1 403 ? 38.675 -16.279 -40.605 1.00 77.81 403 ARG A CA 1
ATOM 3364 C C . ARG A 1 403 ? 38.467 -17.467 -39.669 1.00 77.81 403 ARG A C 1
ATOM 3366 O O . ARG A 1 403 ? 39.036 -18.522 -39.938 1.00 77.81 403 ARG A O 1
ATOM 3373 N N . GLU A 1 404 ? 37.612 -17.331 -38.658 1.00 70.94 404 GLU A N 1
ATOM 3374 C CA . GLU A 1 404 ? 37.253 -18.430 -37.751 1.00 70.94 404 GLU A CA 1
ATOM 3375 C C . GLU A 1 404 ? 36.611 -19.603 -38.491 1.00 70.94 404 GLU A C 1
ATOM 3377 O O . GLU A 1 404 ? 37.070 -20.739 -38.368 1.00 70.94 404 GLU A O 1
ATOM 3382 N N . LYS A 1 405 ? 35.615 -19.332 -39.347 1.00 69.31 405 LYS A N 1
ATOM 3383 C CA . LYS A 1 405 ? 34.998 -20.370 -40.190 1.00 69.31 405 LYS A CA 1
ATOM 3384 C C . LYS A 1 405 ? 36.009 -21.058 -41.101 1.00 69.31 405 LYS A C 1
ATOM 3386 O O . LYS A 1 405 ? 35.948 -22.267 -41.297 1.00 69.31 405 LYS A O 1
ATOM 3391 N N . ARG A 1 406 ? 36.947 -20.304 -41.683 1.00 66.75 406 ARG A N 1
ATOM 3392 C CA . ARG A 1 406 ? 37.990 -20.873 -42.547 1.00 66.75 406 ARG A CA 1
ATOM 3393 C C . ARG A 1 406 ? 38.942 -21.770 -41.755 1.00 66.75 406 ARG A C 1
ATOM 3395 O O . ARG A 1 406 ? 39.352 -22.808 -42.270 1.00 66.75 406 ARG A O 1
ATOM 3402 N N . PHE A 1 407 ? 39.275 -21.390 -40.524 1.00 57.31 407 PHE A N 1
ATOM 3403 C CA . PHE A 1 407 ? 40.118 -22.185 -39.638 1.00 57.31 407 PHE A CA 1
ATOM 3404 C C . PHE A 1 407 ? 39.426 -23.487 -39.213 1.00 57.31 407 PHE A C 1
ATOM 3406 O O . PHE A 1 407 ? 40.029 -24.549 -39.344 1.00 57.31 407 PHE A O 1
ATOM 3413 N N . SER A 1 408 ? 38.147 -23.443 -38.822 1.00 57.81 408 SER A N 1
ATOM 3414 C CA . SER A 1 408 ? 37.388 -24.648 -38.457 1.00 57.81 408 SER A CA 1
ATOM 3415 C C . SER A 1 408 ? 37.195 -25.604 -39.639 1.00 57.81 408 SER A C 1
ATOM 3417 O O . SER A 1 408 ? 37.406 -26.806 -39.491 1.00 57.81 408 SER A O 1
ATOM 3419 N N . LEU A 1 409 ? 36.904 -25.094 -40.842 1.00 57.03 409 LEU A N 1
ATOM 3420 C CA . LEU A 1 409 ? 36.842 -25.906 -42.066 1.00 57.03 409 LEU A CA 1
ATOM 3421 C C . LEU A 1 409 ? 38.187 -26.553 -42.412 1.00 57.03 409 LEU A C 1
ATOM 3423 O O . LEU A 1 409 ? 38.226 -27.707 -42.836 1.00 57.03 409 LEU A O 1
ATOM 3427 N N . ASN A 1 410 ? 39.291 -25.825 -42.246 1.00 57.19 410 ASN A N 1
ATOM 3428 C CA . ASN A 1 410 ? 40.627 -26.366 -42.487 1.00 57.19 410 ASN A CA 1
ATOM 3429 C C . ASN A 1 410 ? 41.011 -27.415 -41.437 1.00 57.19 410 ASN A C 1
ATOM 3431 O O . ASN A 1 410 ? 41.629 -28.419 -41.785 1.00 57.19 410 ASN A O 1
ATOM 3435 N N . TRP A 1 411 ? 40.605 -27.219 -40.182 1.00 57.19 411 TRP A N 1
ATOM 3436 C CA . TRP A 1 411 ? 40.787 -28.196 -39.116 1.00 57.19 411 TRP A CA 1
ATOM 3437 C C . TRP A 1 411 ? 39.961 -29.462 -39.362 1.00 57.19 411 TRP A C 1
ATOM 3439 O O . TRP A 1 411 ? 40.532 -30.542 -39.338 1.00 57.19 411 TRP A O 1
ATOM 3449 N N . PHE A 1 412 ? 38.677 -29.362 -39.727 1.00 51.72 412 PHE A N 1
ATOM 3450 C CA . PHE A 1 412 ? 37.856 -30.523 -40.109 1.00 51.72 412 PHE A CA 1
ATOM 3451 C C . PHE A 1 412 ? 38.400 -31.250 -41.340 1.00 51.72 412 PHE A C 1
ATOM 3453 O O . PHE A 1 412 ? 38.403 -32.477 -41.375 1.00 51.72 412 PHE A O 1
ATOM 3460 N N . LYS A 1 413 ? 38.910 -30.520 -42.340 1.00 55.34 413 LYS A N 1
ATOM 3461 C CA . LYS A 1 413 ? 39.606 -31.131 -43.480 1.00 55.34 413 LYS A CA 1
ATOM 3462 C C . LYS A 1 413 ? 40.875 -31.854 -43.039 1.00 55.34 413 LYS A C 1
ATOM 3464 O O . LYS A 1 413 ? 41.117 -32.958 -43.505 1.00 55.34 413 LYS A O 1
ATOM 3469 N N . SER A 1 414 ? 41.661 -31.270 -42.138 1.00 57.12 414 SER A N 1
ATOM 3470 C CA . SER A 1 414 ? 42.897 -31.867 -41.620 1.00 57.12 414 SER A CA 1
ATOM 3471 C C . SER A 1 414 ? 42.636 -33.077 -40.712 1.00 57.12 414 SER A C 1
ATOM 3473 O O . SER A 1 414 ? 43.305 -34.101 -40.841 1.00 57.12 414 SER A O 1
ATOM 3475 N N . PHE A 1 415 ? 41.626 -33.000 -39.842 1.00 59.06 415 PHE A N 1
ATOM 3476 C CA . PHE A 1 415 ? 41.190 -34.077 -38.955 1.00 59.06 415 PHE A CA 1
ATOM 3477 C C . PHE A 1 415 ? 40.528 -35.203 -39.742 1.00 59.06 415 PHE A C 1
ATOM 3479 O O . PHE A 1 415 ? 40.903 -36.351 -39.569 1.00 59.06 415 PHE A O 1
ATOM 3486 N N . GLY A 1 416 ? 39.632 -34.889 -40.680 1.00 55.84 416 GLY A N 1
ATOM 3487 C CA . GLY A 1 416 ? 39.062 -35.864 -41.608 1.00 55.84 416 GLY A CA 1
ATOM 3488 C C . GLY A 1 416 ? 40.137 -36.545 -42.452 1.00 55.84 416 GLY A C 1
ATOM 3489 O O . GLY A 1 416 ? 40.089 -37.753 -42.626 1.00 55.84 416 GLY A O 1
ATOM 3490 N N . HIS A 1 417 ? 41.158 -35.806 -42.901 1.00 54.12 417 HIS A N 1
ATOM 3491 C CA . HIS A 1 417 ? 42.295 -36.365 -43.636 1.00 54.12 417 HIS A CA 1
ATOM 3492 C C . HIS A 1 417 ? 43.228 -37.209 -42.748 1.00 54.12 417 HIS A C 1
ATOM 3494 O O . HIS A 1 417 ? 43.782 -38.200 -43.215 1.00 54.12 417 HIS A O 1
ATOM 3500 N N . SER A 1 418 ? 43.378 -36.862 -41.467 1.00 56.03 418 SER A N 1
ATOM 3501 C CA . SER A 1 418 ? 44.163 -37.629 -40.490 1.00 56.03 418 SER A CA 1
ATOM 3502 C C . SER A 1 418 ? 43.425 -38.877 -39.994 1.00 56.03 418 SER A C 1
ATOM 3504 O O . SER A 1 418 ? 44.048 -39.923 -39.861 1.00 56.03 418 SER A O 1
ATOM 3506 N N . LEU A 1 419 ? 42.105 -38.804 -39.798 1.00 52.34 419 LEU A N 1
ATOM 3507 C CA . LEU A 1 419 ? 41.236 -39.940 -39.492 1.00 52.34 419 LEU A CA 1
ATOM 3508 C C . LEU A 1 419 ? 41.187 -40.904 -40.683 1.00 52.34 419 LEU A C 1
ATOM 3510 O O . LEU A 1 419 ? 41.393 -42.093 -40.481 1.00 52.34 419 LEU A O 1
ATOM 3514 N N . LEU A 1 420 ? 41.062 -40.391 -41.919 1.00 49.81 420 LEU A N 1
ATOM 3515 C CA . LEU A 1 420 ? 41.224 -41.191 -43.142 1.00 49.81 420 LEU A CA 1
ATOM 3516 C C . LEU A 1 420 ? 42.590 -41.881 -43.194 1.00 49.81 420 LEU A C 1
ATOM 3518 O O . LEU A 1 420 ? 42.656 -43.052 -43.528 1.00 49.81 420 LEU A O 1
ATOM 3522 N N . LYS A 1 421 ? 43.686 -41.193 -42.848 1.00 54.19 421 LYS A N 1
ATOM 3523 C CA . LYS A 1 421 ? 45.028 -41.805 -42.797 1.00 54.19 421 LYS A CA 1
ATOM 3524 C C . LYS A 1 421 ? 45.194 -42.840 -41.682 1.00 54.19 421 LYS A C 1
ATOM 3526 O O . LYS A 1 421 ? 46.092 -43.668 -41.772 1.00 54.19 421 LYS A O 1
ATOM 3531 N N . TYR A 1 422 ? 44.387 -42.766 -40.626 1.00 54.66 422 TYR A N 1
ATOM 3532 C CA . TYR A 1 422 ? 44.446 -43.694 -39.498 1.00 54.66 422 TYR A CA 1
ATOM 3533 C C . TYR A 1 422 ? 43.573 -44.935 -39.732 1.00 54.66 422 TYR A C 1
ATOM 3535 O O . TYR A 1 422 ? 43.957 -46.033 -39.344 1.00 54.66 422 TYR A O 1
ATOM 3543 N N . THR A 1 423 ? 42.423 -44.783 -40.398 1.00 54.34 423 THR A N 1
ATOM 3544 C CA . THR A 1 423 ? 41.527 -45.898 -40.753 1.00 54.34 423 THR A CA 1
ATOM 3545 C C . THR A 1 423 ? 41.913 -46.575 -42.065 1.00 54.34 423 THR A C 1
ATOM 3547 O O . THR A 1 423 ? 41.686 -47.770 -42.225 1.00 54.34 423 THR A O 1
ATOM 3550 N N . CYS A 1 424 ? 42.507 -45.838 -43.005 1.00 51.34 424 CYS A N 1
ATOM 3551 C CA . CYS A 1 424 ? 43.054 -46.382 -44.240 1.00 51.34 424 CYS A CA 1
ATOM 3552 C C . CYS A 1 424 ? 44.558 -46.566 -44.035 1.00 51.34 424 CYS A C 1
ATOM 3554 O O . CYS A 1 424 ? 45.337 -45.621 -44.179 1.00 51.34 424 CYS A O 1
ATOM 3556 N N . GLY A 1 425 ? 44.963 -47.784 -43.667 1.00 46.59 425 GLY A N 1
ATOM 3557 C CA . GLY A 1 425 ? 46.368 -48.178 -43.690 1.00 46.59 425 GLY A CA 1
ATOM 3558 C C . GLY A 1 425 ? 46.991 -47.788 -45.032 1.00 46.59 425 GLY A C 1
ATOM 3559 O O . GLY A 1 425 ? 46.355 -47.919 -46.077 1.00 46.59 425 GLY A O 1
ATOM 3560 N N . TYR A 1 426 ? 48.203 -47.232 -44.982 1.00 48.53 426 TYR A N 1
ATOM 3561 C CA . TYR A 1 426 ? 48.969 -46.761 -46.137 1.00 48.53 426 TYR A CA 1
ATOM 3562 C C . TYR A 1 426 ? 48.833 -47.709 -47.345 1.00 48.53 426 TYR A C 1
ATOM 3564 O O . TYR A 1 426 ? 49.494 -48.744 -47.374 1.00 48.53 426 TYR A O 1
ATOM 3572 N N . GLY A 1 427 ? 48.033 -47.336 -48.353 1.00 54.00 427 GLY A N 1
ATOM 3573 C CA . GLY A 1 427 ? 48.121 -47.971 -49.672 1.00 54.00 427 GLY A CA 1
ATOM 3574 C C . GLY A 1 427 ? 46.848 -48.281 -50.459 1.00 54.00 427 GLY A C 1
ATOM 3575 O O . GLY A 1 427 ? 47.009 -48.774 -51.569 1.00 54.00 427 GLY A O 1
ATOM 3576 N N . GLU A 1 428 ? 45.628 -47.990 -49.994 1.00 47.59 428 GLU A N 1
ATOM 3577 C CA . GLU A 1 428 ? 44.419 -48.318 -50.782 1.00 47.59 428 GLU A CA 1
ATOM 3578 C C . GLU A 1 428 ? 43.724 -47.096 -51.412 1.00 47.59 428 GLU A C 1
ATOM 3580 O O . GLU A 1 428 ? 43.609 -46.017 -50.826 1.00 47.59 428 GLU A O 1
ATOM 3585 N N . ASN A 1 429 ? 43.314 -47.263 -52.674 1.00 50.22 429 ASN A N 1
ATOM 3586 C CA . ASN A 1 429 ? 42.813 -46.219 -53.563 1.00 50.22 429 ASN A CA 1
ATOM 3587 C C . ASN A 1 429 ? 41.332 -45.916 -53.272 1.00 50.22 429 ASN A C 1
ATOM 3589 O O . ASN A 1 429 ? 40.492 -46.811 -53.234 1.00 50.22 429 ASN A O 1
ATOM 3593 N N . LEU A 1 430 ? 40.994 -44.629 -53.138 1.00 45.62 430 LEU A N 1
ATOM 3594 C CA . LEU A 1 430 ? 39.688 -44.116 -52.685 1.00 45.62 430 LEU A CA 1
ATOM 3595 C C . LEU A 1 430 ? 38.477 -44.589 -53.522 1.00 45.62 430 LEU A C 1
ATOM 3597 O O . LEU A 1 430 ? 37.336 -44.461 -53.086 1.00 45.62 430 LEU A O 1
ATOM 3601 N N . LYS A 1 431 ? 38.712 -45.113 -54.733 1.00 52.47 431 LYS A N 1
ATOM 3602 C CA . LYS A 1 431 ? 37.670 -45.642 -55.625 1.00 52.47 431 LYS A CA 1
ATOM 3603 C C . LYS A 1 431 ? 37.163 -47.036 -55.244 1.00 52.47 431 LYS A C 1
ATOM 3605 O O . LYS A 1 431 ? 36.028 -47.338 -55.590 1.00 52.47 431 LYS A O 1
ATOM 3610 N N . GLU A 1 432 ? 37.946 -47.858 -54.545 1.00 50.16 432 GLU A N 1
ATOM 3611 C CA . GLU A 1 432 ? 37.520 -49.226 -54.191 1.00 50.16 432 GLU A CA 1
ATOM 3612 C C . GLU A 1 432 ? 36.633 -49.257 -52.937 1.00 50.16 432 GLU A C 1
ATOM 3614 O O . GLU A 1 432 ? 35.672 -50.018 -52.879 1.00 50.16 432 GLU A O 1
ATOM 3619 N N . LEU A 1 433 ? 36.853 -48.348 -51.982 1.00 45.94 433 LEU A N 1
ATOM 3620 C CA . LEU A 1 433 ? 36.061 -48.278 -50.744 1.00 45.94 433 LEU A CA 1
ATOM 3621 C C . LEU A 1 433 ? 34.644 -47.710 -50.961 1.00 45.94 433 LEU A C 1
ATOM 3623 O O . LEU A 1 433 ? 33.710 -48.070 -50.249 1.00 45.94 433 LEU A O 1
ATOM 3627 N N . LEU A 1 434 ? 34.460 -46.865 -51.982 1.00 47.91 434 LEU A N 1
ATOM 3628 C CA . LEU A 1 434 ? 33.149 -46.319 -52.364 1.00 47.91 434 LEU A CA 1
ATOM 3629 C C . LEU A 1 434 ? 32.269 -47.315 -53.141 1.00 47.91 434 LEU A C 1
ATOM 3631 O O . LEU A 1 434 ? 31.088 -47.039 -53.332 1.00 47.91 434 LEU A O 1
ATOM 3635 N N . PHE A 1 435 ? 32.805 -48.466 -53.566 1.00 45.25 435 PHE A N 1
ATOM 3636 C CA . PHE A 1 435 ? 32.037 -49.489 -54.286 1.00 45.25 435 PHE A CA 1
ATOM 3637 C C . PHE A 1 435 ? 31.328 -50.492 -53.353 1.00 45.25 435 PHE A C 1
ATOM 3639 O O . PHE A 1 435 ? 30.477 -51.248 -53.808 1.00 45.25 435 PHE A O 1
ATOM 3646 N N . HIS A 1 436 ? 31.632 -50.482 -52.048 1.00 46.16 436 HIS A N 1
ATOM 3647 C CA . HIS A 1 436 ? 31.051 -51.404 -51.058 1.00 46.16 436 HIS A CA 1
ATOM 3648 C C . HIS A 1 436 ? 30.078 -50.754 -50.053 1.00 46.16 436 HIS A C 1
ATOM 3650 O O . HIS A 1 436 ? 29.623 -51.429 -49.134 1.00 46.16 436 HIS A O 1
ATOM 3656 N N . LEU A 1 437 ? 29.735 -49.470 -50.219 1.00 43.84 437 LEU A N 1
ATOM 3657 C CA . LEU A 1 437 ? 28.823 -48.733 -49.325 1.00 43.84 437 LEU A CA 1
ATOM 3658 C C . LEU A 1 437 ? 27.589 -48.138 -50.037 1.00 43.84 437 LEU A C 1
ATOM 3660 O O . LEU A 1 437 ? 27.017 -47.162 -49.552 1.00 43.84 437 LEU A O 1
ATOM 3664 N N . PHE A 1 438 ? 27.167 -48.736 -51.156 1.00 43.19 438 PHE A N 1
ATOM 3665 C CA . PHE A 1 438 ? 25.833 -48.538 -51.736 1.00 43.19 438 PHE A CA 1
ATOM 3666 C C . PHE A 1 438 ? 25.003 -49.813 -51.648 1.00 43.19 438 PHE A C 1
ATOM 3668 O O . PHE A 1 438 ? 25.558 -50.887 -51.975 1.00 43.19 438 PHE A O 1
#

pLDDT: mean 86.32, std 15.48, range [37.97, 98.94]

Secondary structure (DSSP, 8-state):
--B---B-TT--B--SBPPTT-SS--TTT---TTS-HHHHHHHHHHHHHTT--B-TT-BPPTT-B-TT-EE-S--B-TT-EEES-B-TT-EEES-B-TT-EEES-B-TT-EEES-B-TT-EEES-B-TT-EEESEE-TT-EEEEEE-TT-EE-SEEE-TT-EEEEEEE-TT-EE-SEEE-TT-EEESEE-TT-EEESEE-TT-EEES-B-TT-EEES-B-TT-EEES-B-TT-EEES-EE-TT-EEES-B-TT-EEESEE-TT-EEES-B-TT-EEESEEETT-EEES-B-TT-EESS-EEE-S--EES-B-TT-EESS-EEE-SB-TT-B-TT-B-TTEEE-S-B--S-HHHHS---SS---HHHHHHHHHHHHHHHHHTT-HHHHHHHHHHHHHHHHHHHHHHHHHHHHHHHHHHHHHHHHS-TT--HHHHTTS--

Foldseek 3Di:
DAFAQDADPVRDGDRDGPDPVDNHHRLFQDQDLPGDLVVVVVVVVVCVVVLNQASDNGEHHAAAEQDLPESPDEHECDNYEYENYEHHNYEDDLYEPDQYEYELYECDNYEYANYEHDQYEYELYEHHQYEYENYHHDLYEYENYECDNHEYAEEYEHHQYEYPDEYEPAQYEHHYEYECDNYEDEHYEPHQYEDEHYEHHCYEYENYECDQYEYENYECHQYEYENYECALYEYDHEYECHQYEEENYECHCYEHANYECALYEYENYELAQYEYENYECENYEYHNYANHLYEYPEEYEYAEYPYAAAECANYEYPAAYEHAYECQQYHHQNYQCLRYAYDNYHYHPDPVVRPDDDDDDDQLVRLLVVLVNVLNNCVVVVNNVVNVVSVVSSVVSVVVNVVVVVVVVVVCVVVVVVVCCVVDPPDDDPVVVVVPPD